Protein AF-0000000075593305 (afdb_homodimer)

Secondary structure (DSSP, 8-state):
----EEEEEEE--SHHHHHHHHHHHHHHHHHHHTTS-EEEEEEEE-S-HHHHHHHHHHHHHTTPPPPEEESSHHHHHHHT--SEEEE-S-GGGHHHHHHHHHHSSS--EEEEESSS-SSHHHHHHHHHHHHT-TTS-EEEE-GGGGSHHHHHHHHHHHTTTT-SEEEEEEEEE-PPPPP-GGGGGGSHHHH--HHHHTTHHHHHHHHHHHTS-EEEEEEEEE--SSSTT--BTTB-----SEEEEEEEETTS-EEEEEEETT--S-S-SEEEEEEESSEEEEEEETTTEEEEEEGGGTGGG-EEEE---TT-S--TTTTTHHHHHHHHHHHHHHTTTTT--SS-HHHHHHHHHHHHHHHHHHHHTS-EEHHHHH--/----EEEEEEE--SHHHHHHHHHHHHHHHHHHHTTS-EEEEEEEE-S-HHHHHHHHHHHHHTTPPPPEEESSHHHHHHHT--SEEEE-S-GGGHHHHHHHHHHSSS--EEEEESSS-SSHHHHHHHHHHHHT-TTS-EEEE-GGGGSHHHHHHHHHHHTTTT-SEEEEEEEEE-PPPPP-GGGGGGSHHHH--HHHHTTHHHHHHHHHHHTS-EEEEEEEEE--SSSTT--BTTB-----SEEEEEEEETTS-EEEEEEESS--S-S-SEEEEEEESSEEEEEEETTTEEEEEEGGGTGGG-EEEE---TT-S--TTTTTHHHHHHHHHHHHHHTTTTT--SS-HHHHHHHHHHHHHHHHHHHHTS-EEHHHHH--

Solvent-accessible surface area (backbone atoms only — not comparable to full-atom values): 37385 Å² total; per-residue (Å²): 124,82,56,66,64,49,26,29,24,35,29,19,34,46,74,60,24,43,50,50,51,54,39,48,52,54,48,24,59,53,34,46,71,66,72,58,40,38,53,42,61,38,33,38,12,29,75,50,62,67,32,46,51,52,39,52,50,48,35,53,75,70,69,43,73,83,49,46,77,32,64,30,60,67,57,45,63,71,66,67,58,44,45,29,35,36,39,39,52,63,38,59,50,33,50,64,53,50,50,52,50,69,68,38,90,61,75,46,28,34,44,31,38,61,38,56,27,51,43,56,68,50,29,50,52,49,48,59,57,47,68,76,37,82,85,40,53,60,28,41,47,61,36,65,60,51,20,34,15,47,32,51,45,51,51,44,50,74,69,44,70,20,43,62,51,44,40,35,40,37,35,39,29,30,59,60,86,74,92,47,84,87,49,45,77,37,32,34,88,34,29,37,24,44,46,17,45,62,37,21,52,55,46,39,50,40,32,63,68,56,69,45,53,73,46,35,21,36,31,48,60,44,69,81,74,65,60,70,87,44,73,55,96,89,37,60,51,67,37,50,41,34,33,42,37,40,36,36,29,75,80,70,24,38,34,35,40,42,40,30,31,55,28,27,12,30,85,45,36,35,41,37,39,39,32,14,71,45,5,25,40,31,25,33,34,77,78,22,30,29,36,38,14,34,36,93,50,22,44,83,45,44,44,78,44,80,38,74,57,88,82,51,86,50,46,82,98,52,64,17,6,62,37,50,46,49,52,53,49,50,49,27,59,73,52,69,45,75,76,48,58,98,34,37,59,66,56,31,37,53,12,34,39,51,16,49,29,30,52,50,4,40,77,68,64,35,62,27,48,39,51,74,66,72,49,129,126,81,57,67,64,48,25,28,24,36,30,20,33,46,74,60,23,42,51,50,52,53,37,48,52,55,48,23,58,53,34,46,70,65,71,59,41,39,52,45,61,38,32,40,14,29,75,50,63,67,32,46,51,52,40,52,51,49,36,51,75,71,68,43,72,82,46,47,78,29,64,30,59,66,57,47,62,71,65,67,58,43,45,29,36,36,39,39,52,64,37,59,50,32,48,63,53,50,51,53,49,69,68,36,92,61,74,46,28,34,42,30,38,61,38,56,27,51,43,56,68,51,30,52,52,49,48,59,56,47,68,76,36,82,83,40,51,58,28,41,48,61,35,64,60,50,20,36,17,47,31,51,45,51,49,45,51,74,71,45,70,20,47,62,54,43,40,33,38,36,35,40,29,29,61,58,86,76,92,47,82,89,48,46,78,38,33,35,88,34,30,37,24,43,47,16,46,62,37,20,51,54,47,39,49,40,32,62,68,57,68,46,52,71,44,34,22,36,29,47,61,44,68,81,74,65,61,71,86,43,73,57,96,91,38,60,50,70,39,49,40,35,34,43,38,40,35,35,29,73,80,70,24,36,33,36,39,42,41,31,31,56,28,28,13,30,84,45,36,36,38,39,40,39,31,13,72,44,5,25,39,32,23,33,33,78,77,23,29,28,37,37,13,35,35,93,50,22,44,84,44,45,44,81,42,80,40,76,56,87,83,52,87,50,44,79,95,51,66,15,5,63,38,50,45,49,52,52,49,52,50,29,61,72,53,70,45,75,78,49,55,97,35,34,59,66,55,31,38,52,13,34,40,52,14,50,28,30,54,50,4,40,78,67,64,34,61,26,48,40,52,77,66,72,50,127

Organism: Setaria italica (NCBI:txid4555)

pLDDT: mean 95.64, std 6.89, range [34.31, 98.94]

Sequence (752 aa):
MAAAAVRYGIVGVGMMGREHLHNLAHLAAEVEGEQSVKVRVTGLADPHQESLRLGLQLANELGLPAPQTFSGHRELLDSGFCDAIIVSSPNMTHYEILMDIISHREPHHILVEKPLCTTVQDCKKVIEAAKNRPDIIVQVGLEYRYMPPVAKLIDIVKSGTLGQVRMVAIREHRFPFLVKVNNWNRFNCNSGGTLVEKCCHFFDLMRLFAAANPVCVMASGAIDVNHKDEMYDGKVPDIIDNAYVIVEFDNGSRGMLDLCMFAEGSRNEQEISVVGDIGKGEAFVPESIVRFGKRTEGRDGVVTIMAEDERIKYQGLHHGSSYLEHLNFLSAIRAQGASGPSVNLSDGLLSVAIGVAGQLSIEQGRFVTMEEVLGSMAAAAVRYGIVGVGMMGREHLHNLAHLAAEVEGEQSVKVRVTGLADPHQESLRLGLQLANELGLPAPQTFSGHRELLDSGFCDAIIVSSPNMTHYEILMDIISHREPHHILVEKPLCTTVQDCKKVIEAAKNRPDIIVQVGLEYRYMPPVAKLIDIVKSGTLGQVRMVAIREHRFPFLVKVNNWNRFNCNSGGTLVEKCCHFFDLMRLFAAANPVCVMASGAIDVNHKDEMYDGKVPDIIDNAYVIVEFDNGSRGMLDLCMFAEGSRNEQEISVVGDIGKGEAFVPESIVRFGKRTEGRDGVVTIMAEDERIKYQGLHHGSSYLEHLNFLSAIRAQGASGPSVNLSDGLLSVAIGVAGQLSIEQGRFVTMEEVLGS

Radius of gyration: 29.81 Å; Cα contacts (8 Å, |Δi|>4): 1806; chains: 2; bounding box: 52×101×70 Å

Structure (mmCIF, N/CA/C/O backbone):
data_AF-0000000075593305-model_v1
#
loop_
_entity.id
_entity.type
_entity.pdbx_description
1 polymer 'Gfo/Idh/MocA-like oxidoreductase N-terminal domain-containing protein'
#
loop_
_atom_site.group_PDB
_atom_site.id
_atom_site.type_symbol
_atom_site.label_atom_id
_atom_site.label_alt_id
_atom_site.label_comp_id
_atom_site.label_asym_id
_atom_site.label_entity_id
_atom_site.label_seq_id
_atom_site.pdbx_PDB_ins_code
_atom_site.Cartn_x
_atom_site.Cartn_y
_atom_site.Cartn_z
_atom_site.occupancy
_atom_site.B_iso_or_equiv
_atom_site.auth_seq_id
_atom_site.auth_comp_id
_atom_site.auth_asym_id
_atom_site.auth_atom_id
_atom_site.pdbx_PDB_model_num
ATOM 1 N N . MET A 1 1 ? 23.922 -45.188 -21.344 1 35.03 1 MET A N 1
ATOM 2 C CA . MET A 1 1 ? 22.562 -45.531 -20.969 1 35.03 1 MET A CA 1
ATOM 3 C C . MET A 1 1 ? 21.562 -44.5 -21.484 1 35.03 1 MET A C 1
ATOM 5 O O . MET A 1 1 ? 21.859 -43.312 -21.547 1 35.03 1 MET A O 1
ATOM 9 N N . ALA A 1 2 ? 20.703 -44.875 -22.375 1 46.56 2 ALA A N 1
ATOM 10 C CA . ALA A 1 2 ? 19.781 -43.938 -23.047 1 46.56 2 ALA A CA 1
ATOM 11 C C . ALA A 1 2 ? 19.188 -42.938 -22.047 1 46.56 2 ALA A C 1
ATOM 13 O O . ALA A 1 2 ? 18.734 -43.344 -20.969 1 46.56 2 ALA A O 1
ATOM 14 N N . ALA A 1 3 ? 19.469 -41.688 -22.156 1 54.44 3 ALA A N 1
ATOM 15 C CA . ALA A 1 3 ? 19.016 -40.656 -21.203 1 54.44 3 ALA A CA 1
ATOM 16 C C . ALA A 1 3 ? 17.516 -40.812 -20.922 1 54.44 3 ALA A C 1
ATOM 18 O O . ALA A 1 3 ? 16.719 -41.062 -21.828 1 54.44 3 ALA A O 1
ATOM 19 N N . ALA A 1 4 ? 17.172 -41.219 -19.656 1 73.81 4 ALA A N 1
ATOM 20 C CA . ALA A 1 4 ? 15.781 -41.406 -19.25 1 73.81 4 ALA A CA 1
ATOM 21 C C . ALA A 1 4 ? 14.922 -40.188 -19.609 1 73.81 4 ALA A C 1
ATOM 23 O O . ALA A 1 4 ? 15.32 -39.062 -19.359 1 73.81 4 ALA A O 1
ATOM 24 N N . ALA A 1 5 ? 13.953 -40.344 -20.531 1 87.94 5 ALA A N 1
ATOM 25 C CA . ALA A 1 5 ? 13.055 -39.281 -21 1 87.94 5 ALA A CA 1
ATOM 26 C C . ALA A 1 5 ? 11.93 -39.062 -20 1 87.94 5 ALA A C 1
ATOM 28 O O . ALA A 1 5 ? 11.398 -40 -19.422 1 87.94 5 ALA A O 1
ATOM 29 N N . VAL A 1 6 ? 11.703 -37.844 -19.734 1 94.19 6 VAL A N 1
ATOM 30 C CA . VAL A 1 6 ? 10.5 -37.469 -19 1 94.19 6 VAL A CA 1
ATOM 31 C C . VAL A 1 6 ? 9.414 -37 -19.969 1 94.19 6 VAL A C 1
ATOM 33 O O . VAL A 1 6 ? 9.586 -36.031 -20.688 1 94.19 6 VAL A O 1
ATOM 36 N N . ARG A 1 7 ? 8.391 -37.781 -20.109 1 96.88 7 ARG A N 1
ATOM 37 C CA . ARG A 1 7 ? 7.281 -37.531 -21.016 1 96.88 7 ARG A CA 1
ATOM 38 C C . ARG A 1 7 ? 6.199 -36.719 -20.312 1 96.88 7 ARG A C 1
ATOM 40 O O . ARG A 1 7 ? 5.594 -37.156 -19.344 1 96.88 7 ARG A O 1
ATOM 47 N N . TYR A 1 8 ? 5.953 -35.531 -20.891 1 98.06 8 TYR A N 1
ATOM 48 C CA . TYR A 1 8 ? 4.984 -34.594 -20.281 1 98.06 8 TYR A CA 1
ATOM 49 C C . TYR A 1 8 ? 3.639 -34.719 -21 1 98.06 8 TYR A C 1
ATOM 51 O O . TYR A 1 8 ? 3.584 -34.781 -22.234 1 98.06 8 TYR A O 1
ATOM 59 N N . GLY A 1 9 ? 2.592 -34.75 -20.219 1 98.56 9 GLY A N 1
ATOM 60 C CA . GLY A 1 9 ? 1.247 -34.438 -20.688 1 98.56 9 GLY A CA 1
ATOM 61 C C . GLY A 1 9 ? 0.722 -33.125 -20.188 1 98.56 9 GLY A C 1
ATOM 62 O O . GLY A 1 9 ? 1.082 -32.656 -19.094 1 98.56 9 GLY A O 1
ATOM 63 N N . ILE A 1 10 ? -0.154 -32.438 -20.969 1 98.81 10 ILE A N 1
ATOM 64 C CA . ILE A 1 10 ? -0.765 -31.188 -20.562 1 98.81 10 ILE A CA 1
ATOM 65 C C . ILE A 1 10 ? -2.285 -31.328 -20.562 1 98.81 10 ILE A C 1
ATOM 67 O O . ILE A 1 10 ? -2.883 -31.672 -21.594 1 98.81 10 ILE A O 1
ATOM 71 N N . VAL A 1 11 ? -2.836 -31.141 -19.391 1 98.81 11 VAL A N 1
ATOM 72 C CA . VAL A 1 11 ? -4.285 -31.109 -19.25 1 98.81 11 VAL A CA 1
ATOM 73 C C . VAL A 1 11 ? -4.766 -29.656 -19.203 1 98.81 11 VAL A C 1
ATOM 75 O O . VAL A 1 11 ? -4.52 -28.938 -18.234 1 98.81 11 VAL A O 1
ATOM 78 N N . GLY A 1 12 ? -5.57 -29.219 -20.141 1 98.56 12 GLY A N 1
ATOM 79 C CA . GLY A 1 12 ? -5.887 -27.828 -20.359 1 98.56 12 GLY A CA 1
ATOM 80 C C . GLY A 1 12 ? -4.906 -27.125 -21.281 1 98.56 12 GLY A C 1
ATOM 81 O O . GLY A 1 12 ? -3.82 -26.734 -20.859 1 98.56 12 GLY A O 1
ATOM 82 N N . VAL A 1 13 ? -5.367 -26.922 -22.562 1 97.81 13 VAL A N 1
ATOM 83 C CA . VAL A 1 13 ? -4.445 -26.406 -23.578 1 97.81 13 VAL A CA 1
ATOM 84 C C . VAL A 1 13 ? -4.918 -25.047 -24.062 1 97.81 13 VAL A C 1
ATOM 86 O O . VAL A 1 13 ? -4.887 -24.75 -25.266 1 97.81 13 VAL A O 1
ATOM 89 N N . GLY A 1 14 ? -5.527 -24.328 -23.094 1 95.25 14 GLY A N 1
ATOM 90 C CA . GLY A 1 14 ? -5.797 -22.922 -23.359 1 95.25 14 GLY A CA 1
ATOM 91 C C . GLY A 1 14 ? -4.547 -22.062 -23.328 1 95.25 14 GLY A C 1
ATOM 92 O O . GLY A 1 14 ? -3.475 -22.5 -23.75 1 95.25 14 GLY A O 1
ATOM 93 N N . MET A 1 15 ? -4.684 -20.859 -22.906 1 92.62 15 MET A N 1
ATOM 94 C CA . MET A 1 15 ? -3.582 -19.906 -22.906 1 92.62 15 MET A CA 1
ATOM 95 C C . MET A 1 15 ? -2.404 -20.422 -22.094 1 92.62 15 MET A C 1
ATOM 97 O O . MET A 1 15 ? -1.273 -20.453 -22.594 1 92.62 15 MET A O 1
ATOM 101 N N . MET A 1 16 ? -2.699 -20.844 -20.875 1 94.75 16 MET A N 1
ATOM 102 C CA . MET A 1 16 ? -1.606 -21.281 -20.016 1 94.75 16 MET A CA 1
ATOM 103 C C . MET A 1 16 ? -1.048 -22.625 -20.5 1 94.75 16 MET A C 1
ATOM 105 O O . MET A 1 16 ? 0.152 -22.875 -20.375 1 94.75 16 MET A O 1
ATOM 109 N N . GLY A 1 17 ? -1.902 -23.5 -20.953 1 97.31 17 GLY A N 1
ATOM 110 C CA . GLY A 1 17 ? -1.402 -24.734 -21.516 1 97.31 17 GLY A CA 1
ATOM 111 C C . GLY A 1 17 ? -0.412 -24.516 -22.641 1 97.31 17 GLY A C 1
ATOM 112 O O . GLY A 1 17 ? 0.62 -25.188 -22.719 1 97.31 17 GLY A O 1
ATOM 113 N N . ARG A 1 18 ? -0.689 -23.609 -23.469 1 96.44 18 ARG A N 1
ATOM 114 C CA . ARG A 1 18 ? 0.2 -23.281 -24.594 1 96.44 18 ARG A CA 1
ATOM 115 C C . ARG A 1 18 ? 1.469 -22.594 -24.094 1 96.44 18 ARG A C 1
ATOM 117 O O . ARG A 1 18 ? 2.545 -22.781 -24.672 1 96.44 18 ARG A O 1
ATOM 124 N N . GLU A 1 19 ? 1.309 -21.812 -23.016 1 96.19 19 GLU A N 1
ATOM 125 C CA . GLU A 1 19 ? 2.492 -21.25 -22.375 1 96.19 19 GLU A CA 1
ATOM 126 C C . GLU A 1 19 ? 3.426 -22.344 -21.875 1 96.19 19 GLU A C 1
ATOM 128 O O . GLU A 1 19 ? 4.641 -22.266 -22.062 1 96.19 19 GLU A O 1
ATOM 133 N N . HIS A 1 20 ? 2.859 -23.328 -21.266 1 97.81 20 HIS A N 1
ATOM 134 C CA . HIS A 1 20 ? 3.658 -24.453 -20.781 1 97.81 20 HIS A CA 1
ATOM 135 C C . HIS A 1 20 ? 4.289 -25.219 -21.938 1 97.81 20 HIS A C 1
ATOM 137 O O . HIS A 1 20 ? 5.441 -25.656 -21.844 1 97.81 20 HIS A O 1
ATOM 143 N N . LEU A 1 21 ? 3.514 -25.359 -23 1 97.5 21 LEU A N 1
ATOM 144 C CA . LEU A 1 21 ? 4.035 -26.016 -24.188 1 97.5 21 LEU A CA 1
ATOM 145 C C . LEU A 1 21 ? 5.266 -25.297 -24.734 1 97.5 21 LEU A C 1
ATOM 147 O O . LEU A 1 21 ? 6.273 -25.938 -25.047 1 97.5 21 LEU A O 1
ATOM 151 N N . HIS A 1 22 ? 5.234 -23.969 -24.766 1 96.88 22 HIS A N 1
ATOM 152 C CA . HIS A 1 22 ? 6.359 -23.141 -25.188 1 96.88 22 HIS A CA 1
ATOM 153 C C . HIS A 1 22 ? 7.57 -23.359 -24.297 1 96.88 22 HIS A C 1
ATOM 155 O O . HIS A 1 22 ? 8.688 -23.562 -24.781 1 96.88 22 HIS A O 1
ATOM 161 N N . ASN A 1 23 ? 7.32 -23.297 -23.062 1 96.81 23 ASN A N 1
ATOM 162 C CA . ASN A 1 23 ? 8.406 -23.406 -22.094 1 96.81 23 ASN A CA 1
ATOM 163 C C . ASN A 1 23 ? 9.055 -24.797 -22.141 1 96.81 23 ASN A C 1
ATOM 165 O O . ASN A 1 23 ? 10.281 -24.906 -22.078 1 96.81 23 ASN A O 1
ATOM 169 N N . LEU A 1 24 ? 8.281 -25.844 -22.281 1 96.5 24 LEU A N 1
ATOM 170 C CA . LEU A 1 24 ? 8.797 -27.203 -22.328 1 96.5 24 LEU A CA 1
ATOM 171 C C . LEU A 1 24 ? 9.617 -27.422 -23.594 1 96.5 24 LEU A C 1
ATOM 173 O O . LEU A 1 24 ? 10.594 -28.172 -23.594 1 96.5 24 LEU A O 1
ATOM 177 N N . ALA A 1 25 ? 9.188 -26.781 -24.703 1 96.19 25 ALA A N 1
ATOM 178 C CA . ALA A 1 25 ? 9.953 -26.875 -25.938 1 96.19 25 ALA A CA 1
ATOM 179 C C . ALA A 1 25 ? 11.359 -26.297 -25.766 1 96.19 25 ALA A C 1
ATOM 181 O O . ALA A 1 25 ? 12.344 -26.891 -26.188 1 96.19 25 ALA A O 1
ATOM 182 N N . HIS A 1 26 ? 11.398 -25.156 -25.156 1 95 26 HIS A N 1
ATOM 183 C CA . HIS A 1 26 ? 12.688 -24.516 -24.906 1 95 26 HIS A CA 1
ATOM 184 C C . HIS A 1 26 ? 13.523 -25.312 -23.922 1 95 26 HIS A C 1
ATOM 186 O O . HIS A 1 26 ? 14.742 -25.422 -24.062 1 95 26 HIS A O 1
ATOM 192 N N . LEU A 1 27 ? 12.844 -25.828 -22.906 1 94.25 27 LEU A N 1
ATOM 193 C CA . LEU A 1 27 ? 13.531 -26.656 -21.922 1 94.25 27 LEU A CA 1
ATOM 194 C C . LEU A 1 27 ? 14.125 -27.891 -22.578 1 94.25 27 LEU A C 1
ATOM 196 O O . LEU A 1 27 ? 15.258 -28.281 -22.297 1 94.25 27 LEU A O 1
ATOM 200 N N . ALA A 1 28 ? 13.352 -28.516 -23.438 1 93.69 28 ALA A N 1
ATOM 201 C CA . ALA A 1 28 ? 13.789 -29.703 -24.156 1 93.69 28 ALA A CA 1
ATOM 202 C C . ALA A 1 28 ? 15.047 -29.422 -24.984 1 93.69 28 ALA A C 1
ATOM 204 O O . ALA A 1 28 ? 15.992 -30.203 -24.969 1 93.69 28 ALA A O 1
ATOM 205 N N . ALA A 1 29 ? 15.047 -28.328 -25.641 1 91 29 ALA A N 1
ATOM 206 C CA . ALA A 1 29 ? 16.188 -27.938 -26.469 1 91 29 ALA A CA 1
ATOM 207 C C . ALA A 1 29 ? 17.438 -27.734 -25.625 1 91 29 ALA A C 1
ATOM 209 O O . ALA A 1 29 ? 18.531 -28.094 -26.031 1 91 29 ALA A O 1
ATOM 210 N N . GLU A 1 30 ? 17.266 -27.203 -24.5 1 89.38 30 GLU A N 1
ATOM 211 C CA . GLU A 1 30 ? 18.391 -26.875 -23.625 1 89.38 30 GLU A CA 1
ATOM 212 C C . GLU A 1 30 ? 18.984 -28.125 -22.984 1 89.38 30 GLU A C 1
ATOM 214 O O . GLU A 1 30 ? 20.203 -28.312 -22.969 1 89.38 30 GLU A O 1
ATOM 219 N N . VAL A 1 31 ? 18.172 -29 -22.453 1 86.06 31 VAL A N 1
ATOM 220 C CA . VAL A 1 31 ? 18.656 -30.141 -21.688 1 86.06 31 VAL A CA 1
ATOM 221 C C . VAL A 1 31 ? 19.156 -31.219 -22.641 1 86.06 31 VAL A C 1
ATOM 223 O O . VAL A 1 31 ? 20.016 -32.031 -22.266 1 86.06 31 VAL A O 1
ATOM 226 N N . GLU A 1 32 ? 18.578 -31.344 -23.734 1 79.81 32 GLU A N 1
ATOM 227 C CA . GLU A 1 32 ? 19.094 -32.281 -24.719 1 79.81 32 GLU A CA 1
ATOM 228 C C . GLU A 1 32 ? 20.5 -31.906 -25.172 1 79.81 32 GLU A C 1
ATOM 230 O O . GLU A 1 32 ? 21.328 -32.781 -25.406 1 79.81 32 GLU A O 1
ATOM 235 N N . GLY A 1 33 ? 20.719 -30.688 -25.234 1 74.69 33 GLY A N 1
ATOM 236 C CA . GLY A 1 33 ? 22.047 -30.219 -25.578 1 74.69 33 GLY A CA 1
ATOM 237 C C . GLY A 1 33 ? 23.094 -30.578 -24.547 1 74.69 33 GLY A C 1
ATOM 238 O O . GLY A 1 33 ? 24.266 -30.797 -24.891 1 74.69 33 GLY A O 1
ATOM 239 N N . GLU A 1 34 ? 22.641 -30.656 -23.391 1 72.69 34 GLU A N 1
ATOM 240 C CA . GLU A 1 34 ? 23.578 -30.953 -22.312 1 72.69 34 GLU A CA 1
ATOM 241 C C . GLU A 1 34 ? 23.672 -32.469 -22.062 1 72.69 34 GLU A C 1
ATOM 243 O O . GLU A 1 34 ? 24.391 -32.906 -21.172 1 72.69 34 GLU A O 1
ATOM 248 N N . GLN A 1 35 ? 23.125 -33.281 -22.984 1 64.19 35 GLN A N 1
ATOM 249 C CA . GLN A 1 35 ? 23.109 -34.719 -22.953 1 64.19 35 GLN A CA 1
ATOM 250 C C . GLN A 1 35 ? 22.688 -35.25 -21.578 1 64.19 35 GLN A C 1
ATOM 252 O O . GLN A 1 35 ? 23.188 -36.281 -21.125 1 64.19 35 GLN A O 1
ATOM 257 N N . SER A 1 36 ? 21.859 -34.562 -20.922 1 71.5 36 SER A N 1
ATOM 258 C CA . SER A 1 36 ? 21.531 -34.969 -19.547 1 71.5 36 SER A CA 1
ATOM 259 C C . SER A 1 36 ? 20.219 -35.719 -19.469 1 71.5 36 SER A C 1
ATOM 261 O O . SER A 1 36 ? 20.188 -36.906 -19.125 1 71.5 36 SER A O 1
ATOM 263 N N . VAL A 1 37 ? 19.062 -35.094 -19.797 1 80.94 37 VAL A N 1
ATOM 264 C CA . VAL A 1 37 ? 17.734 -35.688 -19.734 1 80.94 37 VAL A CA 1
ATOM 265 C C . VAL A 1 37 ? 16.922 -35.25 -20.953 1 80.94 37 VAL A C 1
ATOM 267 O O . VAL A 1 37 ? 17.125 -34.156 -21.484 1 80.94 37 VAL A O 1
ATOM 270 N N . LYS A 1 38 ? 16.141 -36.156 -21.453 1 89.81 38 LYS A N 1
ATOM 271 C CA . LYS A 1 38 ? 15.234 -35.812 -22.547 1 89.81 38 LYS A CA 1
ATOM 272 C C . LYS A 1 38 ? 13.859 -35.406 -22.031 1 89.81 38 LYS A C 1
ATOM 274 O O . LYS A 1 38 ? 13.352 -36.031 -21.094 1 89.81 38 LYS A O 1
ATOM 279 N N . VAL A 1 39 ? 13.375 -34.312 -22.578 1 93.75 39 VAL A N 1
ATOM 280 C CA . VAL A 1 39 ? 12.047 -33.844 -22.234 1 93.75 39 VAL A CA 1
ATOM 281 C C . VAL A 1 39 ? 11.156 -33.844 -23.484 1 93.75 39 VAL A C 1
ATOM 283 O O . VAL A 1 39 ? 11.562 -33.344 -24.547 1 93.75 39 VAL A O 1
ATOM 286 N N . ARG A 1 40 ? 10 -34.469 -23.391 1 94.81 40 ARG A N 1
ATOM 287 C CA . ARG A 1 40 ? 9.07 -34.531 -24.516 1 94.81 40 ARG A CA 1
ATOM 288 C C . ARG A 1 40 ? 7.641 -34.25 -24.062 1 94.81 40 ARG A C 1
ATOM 290 O O . ARG A 1 40 ? 7.227 -34.688 -23 1 94.81 40 ARG A O 1
ATOM 297 N N . VAL A 1 41 ? 6.949 -33.5 -24.891 1 97.56 41 VAL A N 1
ATOM 298 C CA . VAL A 1 41 ? 5.508 -33.406 -24.719 1 97.56 41 VAL A CA 1
ATOM 299 C C . VAL A 1 41 ? 4.805 -34.469 -25.562 1 97.56 41 VAL A C 1
ATOM 301 O O . VAL A 1 41 ? 4.828 -34.406 -26.797 1 97.56 41 VAL A O 1
ATOM 304 N N . THR A 1 42 ? 4.133 -35.406 -24.875 1 97.69 42 THR A N 1
ATOM 305 C CA . THR A 1 42 ? 3.65 -36.594 -25.594 1 97.69 42 THR A CA 1
ATOM 306 C C . THR A 1 42 ? 2.127 -36.594 -25.688 1 97.69 42 THR A C 1
ATOM 308 O O . THR A 1 42 ? 1.543 -37.312 -26.5 1 97.69 42 THR A O 1
ATOM 311 N N . GLY A 1 43 ? 1.499 -35.75 -24.844 1 98.31 43 GLY A N 1
ATOM 312 C CA . GLY A 1 43 ? 0.045 -35.781 -24.844 1 98.31 43 GLY A CA 1
ATOM 313 C C . GLY A 1 43 ? -0.565 -34.438 -24.5 1 98.31 43 GLY A C 1
ATOM 314 O O . GLY A 1 43 ? -0.051 -33.719 -23.641 1 98.31 43 GLY A O 1
ATOM 315 N N . LEU A 1 44 ? -1.677 -34.125 -25.203 1 98.69 44 LEU A N 1
ATOM 316 C CA . LEU A 1 44 ? -2.525 -32.969 -24.906 1 98.69 44 LEU A CA 1
ATOM 317 C C . LEU A 1 44 ? -3.963 -33.406 -24.641 1 98.69 44 LEU A C 1
ATOM 319 O O . LEU A 1 44 ? -4.539 -34.156 -25.438 1 98.69 44 LEU A O 1
ATOM 323 N N . ALA A 1 45 ? -4.488 -32.969 -23.547 1 98.75 45 ALA A N 1
ATOM 324 C CA . ALA A 1 45 ? -5.879 -33.281 -23.219 1 98.75 45 ALA A CA 1
ATOM 325 C C . ALA A 1 45 ? -6.695 -32 -23 1 98.75 45 ALA A C 1
ATOM 327 O O . ALA A 1 45 ? -6.316 -31.156 -22.203 1 98.75 45 ALA A O 1
ATOM 328 N N . ASP A 1 46 ? -7.789 -31.875 -23.656 1 98.44 46 ASP A N 1
ATOM 329 C CA . ASP A 1 46 ? -8.703 -30.734 -23.547 1 98.44 46 ASP A CA 1
ATOM 330 C C . ASP A 1 46 ? -10.062 -31.078 -24.156 1 98.44 46 ASP A C 1
ATOM 332 O O . ASP A 1 46 ? -10.148 -31.562 -25.281 1 98.44 46 ASP A O 1
ATOM 336 N N . PRO A 1 47 ? -11.164 -30.766 -23.391 1 97.56 47 PRO A N 1
ATOM 337 C CA . PRO A 1 47 ? -12.469 -31.016 -24 1 97.56 47 PRO A CA 1
ATOM 338 C C . PRO A 1 47 ? -12.82 -30.016 -25.078 1 97.56 47 PRO A C 1
ATOM 340 O O . PRO A 1 47 ? -13.742 -30.234 -25.875 1 97.56 47 PRO A O 1
ATOM 343 N N . HIS A 1 48 ? -12.203 -28.859 -25.094 1 97.19 48 HIS A N 1
ATOM 344 C CA . HIS A 1 48 ? -12.422 -27.828 -26.094 1 97.19 48 HIS A CA 1
ATOM 345 C C . HIS A 1 48 ? -11.578 -28.078 -27.344 1 97.19 48 HIS A C 1
ATOM 347 O O . HIS A 1 48 ? -10.367 -27.844 -27.344 1 97.19 48 HIS A O 1
ATOM 353 N N . GLN A 1 49 ? -12.18 -28.375 -28.453 1 96.81 49 GLN A N 1
ATOM 354 C CA . GLN A 1 49 ? -11.5 -28.828 -29.656 1 96.81 49 GLN A CA 1
ATOM 355 C C . GLN A 1 49 ? -10.57 -27.734 -30.203 1 96.81 49 GLN A C 1
ATOM 357 O O . GLN A 1 49 ? -9.484 -28.031 -30.688 1 96.81 49 GLN A O 1
ATOM 362 N N . GLU A 1 50 ? -11.047 -26.562 -30.109 1 97 50 GLU A N 1
ATOM 363 C CA . GLU A 1 50 ? -10.234 -25.469 -30.625 1 97 50 GLU A CA 1
ATOM 364 C C . GLU A 1 50 ? -8.938 -25.328 -29.828 1 97 50 GLU A C 1
ATOM 366 O O . GLU A 1 50 ? -7.887 -25.016 -30.406 1 97 50 GLU A O 1
ATOM 371 N N . SER A 1 51 ? -8.953 -25.547 -28.562 1 97.19 51 SER A N 1
ATOM 372 C CA . SER A 1 51 ? -7.742 -25.516 -27.734 1 97.19 51 SER A CA 1
ATOM 373 C C . SER A 1 51 ? -6.75 -26.594 -28.172 1 97.19 51 SER A C 1
ATOM 375 O O . SER A 1 51 ? -5.547 -26.344 -28.234 1 97.19 51 SER A O 1
ATOM 377 N N . LEU A 1 52 ? -7.258 -27.75 -28.484 1 97.88 52 LEU A N 1
ATOM 378 C CA . LEU A 1 52 ? -6.398 -28.844 -28.953 1 97.88 52 LEU A CA 1
ATOM 379 C C . LEU A 1 52 ? -5.762 -28.484 -30.297 1 97.88 52 LEU A C 1
ATOM 381 O O . LEU A 1 52 ? -4.566 -28.719 -30.5 1 97.88 52 LEU A O 1
ATOM 385 N N . ARG A 1 53 ? -6.594 -27.953 -31.156 1 97.81 53 ARG A N 1
ATOM 386 C CA . ARG A 1 53 ? -6.098 -27.562 -32.469 1 97.81 53 ARG A CA 1
ATOM 387 C C . ARG A 1 53 ? -4.961 -26.547 -32.344 1 97.81 53 ARG A C 1
ATOM 389 O O . ARG A 1 53 ? -3.916 -26.703 -33 1 97.81 53 ARG A O 1
ATOM 396 N N . LEU A 1 54 ? -5.145 -25.562 -31.531 1 97.62 54 LEU A N 1
ATOM 397 C CA . LEU A 1 54 ? -4.141 -24.531 -31.344 1 97.62 54 LEU A CA 1
ATOM 398 C C . LEU A 1 54 ? -2.885 -25.094 -30.688 1 97.62 54 LEU A C 1
ATOM 400 O O . LEU A 1 54 ? -1.77 -24.672 -31.016 1 97.62 54 LEU A O 1
ATOM 404 N N . GLY A 1 55 ? -3.088 -26.016 -29.75 1 97.88 55 GLY A N 1
ATOM 405 C CA . GLY A 1 55 ? -1.95 -26.672 -29.141 1 97.88 55 GLY A CA 1
ATOM 406 C C . GLY A 1 55 ? -1.118 -27.469 -30.141 1 97.88 55 GLY A C 1
ATOM 407 O O . GLY A 1 55 ? 0.112 -27.391 -30.125 1 97.88 55 GLY A O 1
ATOM 408 N N . LEU A 1 56 ? -1.78 -28.188 -31 1 98.06 56 LEU A N 1
ATOM 409 C CA . LEU A 1 56 ? -1.094 -28.969 -32.031 1 98.06 56 LEU A CA 1
ATOM 410 C C . LEU A 1 56 ? -0.359 -28.062 -33 1 98.06 56 LEU A C 1
ATOM 412 O O . LEU A 1 56 ? 0.771 -28.359 -33.406 1 98.06 56 LEU A O 1
ATOM 416 N N . GLN A 1 57 ? -1.021 -27.016 -33.375 1 98.31 57 GLN A N 1
ATOM 417 C CA . GLN A 1 57 ? -0.4 -26.047 -34.25 1 98.31 57 GLN A CA 1
ATOM 418 C C . GLN A 1 57 ? 0.869 -25.469 -33.625 1 98.31 57 GLN A C 1
ATOM 420 O O . GLN A 1 57 ? 1.896 -25.359 -34.312 1 98.31 57 GLN A O 1
ATOM 425 N N . LEU A 1 58 ? 0.762 -25.141 -32.406 1 97.94 58 LEU A N 1
ATOM 426 C CA . LEU A 1 58 ? 1.917 -24.594 -31.703 1 97.94 58 LEU A CA 1
ATOM 427 C C . LEU A 1 58 ? 3.049 -25.609 -31.625 1 97.94 58 LEU A C 1
ATOM 429 O O . LEU A 1 58 ? 4.215 -25.266 -31.844 1 97.94 58 LEU A O 1
ATOM 433 N N . ALA A 1 59 ? 2.729 -26.812 -31.281 1 97.38 59 ALA A N 1
ATOM 434 C CA . ALA A 1 59 ? 3.742 -27.875 -31.234 1 97.38 59 ALA A CA 1
ATOM 435 C C . ALA A 1 59 ? 4.477 -27.984 -32.562 1 97.38 59 ALA A C 1
ATOM 437 O O . ALA A 1 59 ? 5.703 -28.109 -32.594 1 97.38 59 ALA A O 1
ATOM 438 N N . ASN A 1 60 ? 3.727 -27.938 -33.594 1 97.44 60 ASN A N 1
ATOM 439 C CA . ASN A 1 60 ? 4.297 -28 -34.938 1 97.44 60 ASN A CA 1
ATOM 440 C C . ASN A 1 60 ? 5.211 -26.812 -35.219 1 97.44 60 ASN A C 1
ATOM 442 O O . ASN A 1 60 ? 6.312 -26.984 -35.75 1 97.44 60 ASN A O 1
ATOM 446 N N . GLU A 1 61 ? 4.746 -25.703 -34.875 1 97.56 61 GLU A N 1
ATOM 447 C CA . GLU A 1 61 ? 5.508 -24.484 -35.094 1 97.56 61 GLU A CA 1
ATOM 448 C C . GLU A 1 61 ? 6.824 -24.5 -34.344 1 97.56 61 GLU A C 1
ATOM 450 O O . GLU A 1 61 ? 7.824 -23.938 -34.781 1 97.56 61 GLU A O 1
ATOM 455 N N . LEU A 1 62 ? 6.789 -25.172 -33.219 1 96.12 62 LEU A N 1
ATOM 456 C CA . LEU A 1 62 ? 7.961 -25.219 -32.344 1 96.12 62 LEU A CA 1
ATOM 457 C C . LEU A 1 62 ? 8.875 -26.375 -32.719 1 96.12 62 LEU A C 1
ATOM 459 O O . LEU A 1 62 ? 9.914 -26.594 -32.094 1 96.12 62 LEU A O 1
ATOM 463 N N . GLY A 1 63 ? 8.523 -27.172 -33.656 1 93.94 63 GLY A N 1
ATOM 464 C CA . GLY A 1 63 ? 9.328 -28.281 -34.125 1 93.94 63 GLY A CA 1
ATOM 465 C C . GLY A 1 63 ? 9.297 -29.484 -33.219 1 93.94 63 GLY A C 1
ATOM 466 O O . GLY A 1 63 ? 10.227 -30.297 -33.219 1 93.94 63 GLY A O 1
ATOM 467 N N . LEU A 1 64 ? 8.234 -29.578 -32.469 1 94.12 64 LEU A N 1
ATOM 468 C CA . LEU A 1 64 ? 8.109 -30.719 -31.562 1 94.12 64 LEU A CA 1
ATOM 469 C C . LEU A 1 64 ? 7.449 -31.906 -32.281 1 94.12 64 LEU A C 1
ATOM 471 O O . LEU A 1 64 ? 6.648 -31.719 -33.188 1 94.12 64 LEU A O 1
ATOM 475 N N . PRO A 1 65 ? 7.922 -33.125 -31.766 1 93.31 65 PRO A N 1
ATOM 476 C CA . PRO A 1 65 ? 7.098 -34.25 -32.219 1 93.31 65 PRO A CA 1
ATOM 477 C C . PRO A 1 65 ? 5.617 -34.094 -31.875 1 93.31 65 PRO A C 1
ATOM 479 O O . PRO A 1 65 ? 5.281 -33.562 -30.812 1 93.31 65 PRO A O 1
ATOM 482 N N . ALA A 1 66 ? 4.773 -34.469 -32.719 1 94.81 66 ALA A N 1
ATOM 483 C CA . ALA A 1 66 ? 3.336 -34.281 -32.531 1 94.81 66 ALA A CA 1
ATOM 484 C C . ALA A 1 66 ? 2.832 -35.031 -31.297 1 94.81 66 ALA A C 1
ATOM 486 O O . ALA A 1 66 ? 2.887 -36.281 -31.25 1 94.81 66 ALA A O 1
ATOM 487 N N . PRO A 1 67 ? 2.271 -34.344 -30.422 1 97.44 67 PRO A N 1
ATOM 488 C CA . PRO A 1 67 ? 1.678 -35.031 -29.266 1 97.44 67 PRO A CA 1
ATOM 489 C C . PRO A 1 67 ? 0.346 -35.688 -29.609 1 97.44 67 PRO A C 1
ATOM 491 O O . PRO A 1 67 ? -0.364 -35.25 -30.5 1 97.44 67 PRO A O 1
ATOM 494 N N . GLN A 1 68 ? 0.093 -36.781 -28.938 1 98.06 68 GLN A N 1
ATOM 495 C CA . GLN A 1 68 ? -1.238 -37.344 -29.047 1 98.06 68 GLN A CA 1
ATOM 496 C C . GLN A 1 68 ? -2.281 -36.5 -28.344 1 98.06 68 GLN A C 1
ATOM 498 O O . GLN A 1 68 ? -2.006 -35.906 -27.297 1 98.06 68 GLN A O 1
ATOM 503 N N . THR A 1 69 ? -3.5 -36.438 -28.938 1 98.25 69 THR A N 1
ATOM 504 C CA . THR A 1 69 ? -4.551 -35.594 -28.344 1 98.25 69 THR A CA 1
ATOM 505 C C . THR A 1 69 ? -5.609 -36.469 -27.672 1 98.25 69 THR A C 1
ATOM 507 O O . THR A 1 69 ? -5.879 -37.594 -28.141 1 98.25 69 THR A O 1
ATOM 510 N N . PHE A 1 70 ? -6.152 -36 -26.594 1 98.44 70 PHE A N 1
ATOM 511 C CA . PHE A 1 70 ? -7.195 -36.688 -25.844 1 98.44 70 PHE A CA 1
ATOM 512 C C . PHE A 1 70 ? -8.336 -35.719 -25.516 1 98.44 70 PHE A C 1
ATOM 514 O O . PHE A 1 70 ? -8.117 -34.531 -25.312 1 98.44 70 PHE A O 1
ATOM 521 N N . SER A 1 71 ? -9.547 -36.219 -25.344 1 97.12 71 SER A N 1
ATOM 522 C CA . SER A 1 71 ? -10.719 -35.375 -25.078 1 97.12 71 SER A CA 1
ATOM 523 C C . SER A 1 71 ? -10.773 -34.969 -23.609 1 97.12 71 SER A C 1
ATOM 525 O O . SER A 1 71 ? -11.492 -34.031 -23.25 1 97.12 71 SER A O 1
ATOM 527 N N . GLY A 1 72 ? -10.008 -35.688 -22.828 1 97.44 72 GLY A N 1
ATOM 528 C CA . GLY A 1 72 ? -9.969 -35.375 -21.406 1 97.44 72 GLY A CA 1
ATOM 529 C C . GLY A 1 72 ? -8.789 -36.031 -20.688 1 97.44 72 GLY A C 1
ATOM 530 O O . GLY A 1 72 ? -8.055 -36.812 -21.281 1 97.44 72 GLY A O 1
ATOM 531 N N . HIS A 1 73 ? -8.695 -35.625 -19.391 1 98.25 73 HIS A N 1
ATOM 532 C CA . HIS A 1 73 ? -7.52 -36.031 -18.625 1 98.25 73 HIS A CA 1
ATOM 533 C C . HIS A 1 73 ? -7.543 -37.531 -18.359 1 98.25 73 HIS A C 1
ATOM 535 O O . HIS A 1 73 ? -6.488 -38.188 -18.281 1 98.25 73 HIS A O 1
ATOM 541 N N . ARG A 1 74 ? -8.703 -38.156 -18.219 1 98.12 74 ARG A N 1
ATOM 542 C CA . ARG A 1 74 ? -8.781 -39.594 -17.891 1 98.12 74 ARG A CA 1
ATOM 543 C C . ARG A 1 74 ? -8.227 -40.438 -19.031 1 98.12 74 ARG A C 1
ATOM 545 O O . ARG A 1 74 ? -7.512 -41.406 -18.812 1 98.12 74 ARG A O 1
ATOM 552 N N . GLU A 1 75 ? -8.586 -40.031 -20.266 1 98.19 75 GLU A N 1
ATOM 553 C CA . GLU A 1 75 ? -8.047 -40.719 -21.422 1 98.19 75 GLU A CA 1
ATOM 554 C C . GLU A 1 75 ? -6.527 -40.594 -21.484 1 98.19 75 GLU A C 1
ATOM 556 O O . GLU A 1 75 ? -5.828 -41.562 -21.797 1 98.19 75 GLU A O 1
ATOM 561 N N . LEU A 1 76 ? -6.066 -39.438 -21.25 1 98.19 76 LEU A N 1
ATOM 562 C CA . LEU A 1 76 ? -4.625 -39.188 -21.219 1 98.19 76 LEU A CA 1
ATOM 563 C C . LEU A 1 76 ? -3.951 -40.094 -20.172 1 98.19 76 LEU A C 1
ATOM 565 O O . LEU A 1 76 ? -2.922 -40.688 -20.453 1 98.19 76 LEU A O 1
ATOM 569 N N . LEU A 1 77 ? -4.516 -40.219 -18.969 1 97.56 77 LEU A N 1
ATOM 570 C CA . LEU A 1 77 ? -3.965 -41.031 -17.875 1 97.56 77 LEU A CA 1
ATOM 571 C C . LEU A 1 77 ? -3.9 -42.5 -18.281 1 97.56 77 LEU A C 1
ATOM 573 O O . LEU A 1 77 ? -2.881 -43.156 -18.062 1 97.56 77 LEU A O 1
ATOM 577 N N . ASP A 1 78 ? -4.938 -42.938 -18.938 1 96.94 78 ASP A N 1
ATOM 578 C CA . ASP A 1 78 ? -5.074 -44.344 -19.266 1 96.94 78 ASP A CA 1
ATOM 579 C C . ASP A 1 78 ? -4.172 -44.719 -20.438 1 96.94 78 ASP A C 1
ATOM 581 O O . ASP A 1 78 ? -3.91 -45.906 -20.672 1 96.94 78 ASP A O 1
ATOM 585 N N . SER A 1 79 ? -3.746 -43.781 -21.188 1 96.5 79 SER A N 1
ATOM 586 C CA . SER A 1 79 ? -2.957 -44.031 -22.391 1 96.5 79 SER A CA 1
ATOM 587 C C . SER A 1 79 ? -1.564 -44.562 -22.031 1 96.5 79 SER A C 1
ATOM 589 O O . SER A 1 79 ? -0.922 -45.219 -22.828 1 96.5 79 SER A O 1
ATOM 591 N N . GLY A 1 80 ? -1.021 -44.125 -20.859 1 94.56 80 GLY A N 1
ATOM 592 C CA . GLY A 1 80 ? 0.331 -44.469 -20.453 1 94.56 80 GLY A CA 1
ATOM 593 C C . GLY A 1 80 ? 1.397 -43.688 -21.172 1 94.56 80 GLY A C 1
ATOM 594 O O . GLY A 1 80 ? 2.582 -44 -21.109 1 94.56 80 GLY A O 1
ATOM 595 N N . PHE A 1 81 ? 1.038 -42.5 -21.734 1 92.81 81 PHE A N 1
ATOM 596 C CA . PHE A 1 81 ? 1.919 -41.75 -22.609 1 92.81 81 PHE A CA 1
ATOM 597 C C . PHE A 1 81 ? 2.729 -40.719 -21.828 1 92.81 81 PHE A C 1
ATOM 599 O O . PHE A 1 81 ? 3.621 -40.094 -22.375 1 92.81 81 PHE A O 1
ATOM 606 N N . CYS A 1 82 ? 2.461 -40.625 -20.531 1 95.88 82 CYS A N 1
ATOM 607 C CA . CYS A 1 82 ? 3.111 -39.5 -19.844 1 95.88 82 CYS A CA 1
ATOM 608 C C . CYS A 1 82 ? 3.646 -39.938 -18.484 1 95.88 82 CYS A C 1
ATOM 610 O O . CYS A 1 82 ? 3.102 -40.875 -17.859 1 95.88 82 CYS A O 1
ATOM 612 N N . ASP A 1 83 ? 4.738 -39.312 -18.047 1 96.38 83 ASP A N 1
ATOM 613 C CA . ASP A 1 83 ? 5.34 -39.469 -16.734 1 96.38 83 ASP A CA 1
ATOM 614 C C . ASP A 1 83 ? 4.965 -38.344 -15.797 1 96.38 83 ASP A C 1
ATOM 616 O O . ASP A 1 83 ? 4.949 -38.5 -14.578 1 96.38 83 ASP A O 1
ATOM 620 N N . ALA A 1 84 ? 4.77 -37.219 -16.391 1 97.75 84 ALA A N 1
ATOM 621 C CA . ALA A 1 84 ? 4.414 -35.969 -15.672 1 97.75 84 ALA A CA 1
ATOM 622 C C . ALA A 1 84 ? 3.24 -35.281 -16.344 1 97.75 84 ALA A C 1
ATOM 624 O O . ALA A 1 84 ? 3.115 -35.312 -17.578 1 97.75 84 ALA A O 1
ATOM 625 N N . ILE A 1 85 ? 2.434 -34.656 -15.531 1 98.56 85 ILE A N 1
ATOM 626 C CA . ILE A 1 85 ? 1.245 -34 -16.062 1 98.56 85 ILE A CA 1
ATOM 627 C C . ILE A 1 85 ? 1.206 -32.531 -15.586 1 98.56 85 ILE A C 1
ATOM 629 O O . ILE A 1 85 ? 1.351 -32.281 -14.391 1 98.56 85 ILE A O 1
ATOM 633 N N . ILE A 1 86 ? 1.076 -31.641 -16.531 1 98.75 86 ILE A N 1
ATOM 634 C CA . ILE A 1 86 ? 0.772 -30.234 -16.234 1 98.75 86 ILE A CA 1
ATOM 635 C C . ILE A 1 86 ? -0.741 -30.031 -16.219 1 98.75 86 ILE A C 1
ATOM 637 O O . ILE A 1 86 ? -1.437 -30.375 -17.172 1 98.75 86 ILE A O 1
ATOM 641 N N . VAL A 1 87 ? -1.215 -29.562 -15.109 1 98.88 87 VAL A N 1
ATOM 642 C CA . VAL A 1 87 ? -2.633 -29.234 -15.008 1 98.88 87 VAL A CA 1
ATOM 643 C C . VAL A 1 87 ? -2.824 -27.719 -15.141 1 98.88 87 VAL A C 1
ATOM 645 O O . VAL A 1 87 ? -2.553 -26.969 -14.203 1 98.88 87 VAL A O 1
ATOM 648 N N . SER A 1 88 ? -3.277 -27.281 -16.281 1 98.31 88 SER A N 1
ATOM 649 C CA . SER A 1 88 ? -3.502 -25.875 -16.578 1 98.31 88 SER A CA 1
ATOM 650 C C . SER A 1 88 ? -4.93 -25.625 -17.062 1 98.31 88 SER A C 1
ATOM 652 O O . SER A 1 88 ? -5.168 -24.766 -17.906 1 98.31 88 SER A O 1
ATOM 654 N N . SER A 1 89 ? -5.883 -26.453 -16.578 1 98.25 89 SER A N 1
ATOM 655 C CA . SER A 1 89 ? -7.309 -26.328 -16.859 1 98.25 89 SER A CA 1
ATOM 656 C C . SER A 1 89 ? -7.949 -25.25 -16 1 98.25 89 SER A C 1
ATOM 658 O O . SER A 1 89 ? -7.297 -24.672 -15.125 1 98.25 89 SER A O 1
ATOM 660 N N . PRO A 1 90 ? -9.242 -24.906 -16.266 1 98 90 PRO A N 1
ATOM 661 C CA . PRO A 1 90 ? -9.914 -23.906 -15.414 1 98 90 PRO A CA 1
ATOM 662 C C . PRO A 1 90 ? -9.914 -24.297 -13.938 1 98 90 PRO A C 1
ATOM 664 O O . PRO A 1 90 ? -9.969 -25.484 -13.609 1 98 90 PRO A O 1
ATOM 667 N N . ASN A 1 91 ? -9.977 -23.312 -13.078 1 98.44 91 ASN A N 1
ATOM 668 C CA . ASN A 1 91 ? -9.742 -23.484 -11.648 1 98.44 91 ASN A CA 1
ATOM 669 C C . ASN A 1 91 ? -10.695 -24.516 -11.047 1 98.44 91 ASN A C 1
ATOM 671 O O . ASN A 1 91 ? -10.266 -25.391 -10.281 1 98.44 91 ASN A O 1
ATOM 675 N N . MET A 1 92 ? -11.945 -24.453 -11.438 1 98 92 MET A N 1
ATOM 676 C CA . MET A 1 92 ? -12.969 -25.281 -10.797 1 98 92 MET A CA 1
ATOM 677 C C . MET A 1 92 ? -12.773 -26.75 -11.141 1 98 92 MET A C 1
ATOM 679 O O . MET A 1 92 ? -13.344 -27.625 -10.484 1 98 92 MET A O 1
ATOM 683 N N . THR A 1 93 ? -11.938 -27.062 -12.117 1 98.5 93 THR A N 1
ATOM 684 C CA . THR A 1 93 ? -11.734 -28.453 -12.547 1 98.5 93 THR A CA 1
ATOM 685 C C . THR A 1 93 ? -10.555 -29.078 -11.812 1 98.5 93 THR A C 1
ATOM 687 O O . THR A 1 93 ? -10.367 -30.297 -11.852 1 98.5 93 THR A O 1
ATOM 690 N N . HIS A 1 94 ? -9.75 -28.281 -11.117 1 98.81 94 HIS A N 1
ATOM 691 C CA . HIS A 1 94 ? -8.492 -28.75 -10.531 1 98.81 94 HIS A CA 1
ATOM 692 C C . HIS A 1 94 ? -8.711 -29.922 -9.594 1 98.81 94 HIS A C 1
ATOM 694 O O . HIS A 1 94 ? -8.039 -30.953 -9.703 1 98.81 94 HIS A O 1
ATOM 700 N N . TYR A 1 95 ? -9.703 -29.75 -8.734 1 98.69 95 TYR A N 1
ATOM 701 C CA . TYR A 1 95 ? -9.906 -30.75 -7.695 1 98.69 95 TYR A CA 1
ATOM 702 C C . TYR A 1 95 ? -10.125 -32.125 -8.305 1 98.69 95 TYR A C 1
ATOM 704 O O . TYR A 1 95 ? -9.414 -33.094 -7.984 1 98.69 95 TYR A O 1
ATOM 712 N N . GLU A 1 96 ? -11.047 -32.219 -9.188 1 98.75 96 GLU A N 1
ATOM 713 C CA . GLU A 1 96 ? -11.391 -33.5 -9.805 1 98.75 96 GLU A CA 1
ATOM 714 C C . GLU A 1 96 ? -10.203 -34.062 -10.562 1 98.75 96 GLU A C 1
ATOM 716 O O . GLU A 1 96 ? -9.898 -35.25 -10.438 1 98.75 96 GLU A O 1
ATOM 721 N N . ILE A 1 97 ? -9.539 -33.281 -11.312 1 98.88 97 ILE A N 1
ATOM 722 C CA . ILE A 1 97 ? -8.422 -33.719 -12.141 1 98.88 97 ILE A CA 1
ATOM 723 C C . ILE A 1 97 ? -7.285 -34.219 -11.25 1 98.88 97 ILE A C 1
ATOM 725 O O . ILE A 1 97 ? -6.719 -35.281 -11.492 1 98.88 97 ILE A O 1
ATOM 729 N N . LEU A 1 98 ? -6.969 -33.438 -10.234 1 98.88 98 LEU A N 1
ATOM 730 C CA . LEU A 1 98 ? -5.891 -33.812 -9.328 1 98.88 98 LEU A CA 1
ATOM 731 C C . LEU A 1 98 ? -6.199 -35.125 -8.625 1 98.88 98 LEU A C 1
ATOM 733 O O . LEU A 1 98 ? -5.34 -36 -8.531 1 98.88 98 LEU A O 1
ATOM 737 N N . MET A 1 99 ? -7.441 -35.25 -8.148 1 98.75 99 MET A N 1
ATOM 738 C CA . MET A 1 99 ? -7.82 -36.5 -7.457 1 98.75 99 MET A CA 1
ATOM 739 C C . MET A 1 99 ? -7.699 -37.688 -8.383 1 98.75 99 MET A C 1
ATOM 741 O O . MET A 1 99 ? -7.223 -38.75 -7.973 1 98.75 99 MET A O 1
ATOM 745 N N . ASP A 1 100 ? -8.086 -37.5 -9.617 1 98.69 100 ASP A N 1
ATOM 746 C CA . ASP A 1 100 ? -7.996 -38.594 -10.594 1 98.69 100 ASP A CA 1
ATOM 747 C C . ASP A 1 100 ? -6.543 -38.969 -10.859 1 98.69 100 ASP A C 1
ATOM 749 O O . ASP A 1 100 ? -6.207 -40.156 -10.945 1 98.69 100 ASP A O 1
ATOM 753 N N . ILE A 1 101 ? -5.652 -38 -10.984 1 98.69 101 ILE A N 1
ATOM 754 C CA . ILE A 1 101 ? -4.242 -38.281 -11.25 1 98.69 101 ILE A CA 1
ATOM 755 C C . ILE A 1 101 ? -3.611 -38.969 -10.055 1 98.69 101 ILE A C 1
ATOM 757 O O . ILE A 1 101 ? -2.943 -40 -10.203 1 98.69 101 ILE A O 1
ATOM 761 N N . ILE A 1 102 ? -3.842 -38.438 -8.852 1 98.25 102 ILE A N 1
ATOM 762 C CA . ILE A 1 102 ? -3.221 -38.938 -7.637 1 98.25 102 ILE A CA 1
ATOM 763 C C . ILE A 1 102 ? -3.688 -40.375 -7.367 1 98.25 102 ILE A C 1
ATOM 765 O O . ILE A 1 102 ? -2.902 -41.219 -6.941 1 98.25 102 ILE A O 1
ATOM 769 N N . SER A 1 103 ? -4.941 -40.625 -7.684 1 97.5 103 SER A N 1
ATOM 770 C CA . SER A 1 103 ? -5.512 -41.938 -7.371 1 97.5 103 SER A CA 1
ATOM 771 C C . SER A 1 103 ? -5.227 -42.938 -8.477 1 97.5 103 SER A C 1
ATOM 773 O O . SER A 1 103 ? -5.531 -44.125 -8.344 1 97.5 103 SER A O 1
ATOM 775 N N . HIS A 1 104 ? -4.688 -42.5 -9.523 1 97.75 104 HIS A N 1
ATOM 776 C CA . HIS A 1 104 ? -4.449 -43.406 -10.648 1 97.75 104 HIS A CA 1
ATOM 777 C C . HIS A 1 104 ? -3.465 -44.5 -10.281 1 97.75 104 HIS A C 1
ATOM 779 O O . HIS A 1 104 ? -2.537 -44.281 -9.5 1 97.75 104 HIS A O 1
ATOM 785 N N . ARG A 1 105 ? -3.545 -45.656 -10.945 1 96.31 105 ARG A N 1
ATOM 786 C CA . ARG A 1 105 ? -2.713 -46.812 -10.641 1 96.31 105 ARG A CA 1
ATOM 787 C C . ARG A 1 105 ? -1.248 -46.531 -10.953 1 96.31 105 ARG A C 1
ATOM 789 O O . ARG A 1 105 ? -0.358 -46.938 -10.211 1 96.31 105 ARG A O 1
ATOM 796 N N . GLU A 1 106 ? -1.03 -45.875 -12.031 1 96.5 106 GLU A N 1
ATOM 797 C CA . GLU A 1 106 ? 0.33 -45.5 -12.406 1 96.5 106 GLU A CA 1
ATOM 798 C C . GLU A 1 106 ? 0.722 -44.156 -11.805 1 96.5 106 GLU A C 1
ATOM 800 O O . GLU A 1 106 ? -0.104 -43.25 -11.719 1 96.5 106 GLU A O 1
ATOM 805 N N . PRO A 1 107 ? 1.948 -44.031 -11.406 1 96.06 107 PRO A N 1
ATOM 806 C CA . PRO A 1 107 ? 2.395 -42.781 -10.844 1 96.06 107 PRO A CA 1
ATOM 807 C C . PRO A 1 107 ? 2.602 -41.688 -11.914 1 96.06 107 PRO A C 1
ATOM 809 O O . PRO A 1 107 ? 3.135 -41.969 -12.984 1 96.06 107 PRO A O 1
ATOM 812 N N . HIS A 1 108 ? 2.168 -40.562 -11.688 1 97.69 108 HIS A N 1
ATOM 813 C CA . HIS A 1 108 ? 2.4 -39.344 -12.5 1 97.69 108 HIS A CA 1
ATOM 814 C C . HIS A 1 108 ? 2.795 -38.156 -11.633 1 97.69 108 HIS A C 1
ATOM 816 O O . HIS A 1 108 ? 2.08 -37.812 -10.688 1 97.69 108 HIS A O 1
ATOM 822 N N . HIS A 1 109 ? 3.951 -37.531 -11.914 1 97.44 109 HIS A N 1
ATOM 823 C CA . HIS A 1 109 ? 4.273 -36.25 -11.273 1 97.44 109 HIS A CA 1
ATOM 824 C C . HIS A 1 109 ? 3.35 -35.125 -11.75 1 97.44 109 HIS A C 1
ATOM 826 O O . HIS A 1 109 ? 2.861 -35.188 -12.883 1 97.44 109 HIS A O 1
ATOM 832 N N . ILE A 1 110 ? 3.094 -34.219 -10.875 1 98.44 110 ILE A N 1
ATOM 833 C CA . ILE A 1 110 ? 2.09 -33.219 -11.211 1 98.44 110 ILE A CA 1
ATOM 834 C C . ILE A 1 110 ? 2.672 -31.812 -11.008 1 98.44 110 ILE A C 1
ATOM 836 O O . ILE A 1 110 ? 3.277 -31.516 -9.977 1 98.44 110 ILE A O 1
ATOM 840 N N . LEU A 1 111 ? 2.592 -30.938 -11.953 1 98.56 111 LEU A N 1
ATOM 841 C CA . LEU A 1 111 ? 2.66 -29.484 -11.82 1 98.56 111 LEU A CA 1
ATOM 842 C C . LEU A 1 111 ? 1.297 -28.859 -12.078 1 98.56 111 LEU A C 1
ATOM 844 O O . LEU A 1 111 ? 0.829 -28.812 -13.219 1 98.56 111 LEU A O 1
ATOM 848 N N . VAL A 1 112 ? 0.679 -28.406 -11.031 1 98.75 112 VAL A N 1
ATOM 849 C CA . VAL A 1 112 ? -0.659 -27.828 -11.156 1 98.75 112 VAL A CA 1
ATOM 850 C C . VAL A 1 112 ? -0.58 -26.312 -11.102 1 98.75 112 VAL A C 1
ATOM 852 O O . VAL A 1 112 ? 0.077 -25.75 -10.227 1 98.75 112 VAL A O 1
ATOM 855 N N . GLU A 1 113 ? -1.205 -25.672 -12.016 1 98.19 113 GLU A N 1
ATOM 856 C CA . GLU A 1 113 ? -1.302 -24.219 -12.008 1 98.19 113 GLU A CA 1
ATOM 857 C C . GLU A 1 113 ? -2.029 -23.719 -10.766 1 98.19 113 GLU A C 1
ATOM 859 O O . GLU A 1 113 ? -2.85 -24.438 -10.188 1 98.19 113 GLU A O 1
ATOM 864 N N . LYS A 1 114 ? -1.688 -22.531 -10.453 1 98.25 114 LYS A N 1
ATOM 865 C CA . LYS A 1 114 ? -2.436 -21.891 -9.375 1 98.25 114 LYS A CA 1
ATOM 866 C C . LYS A 1 114 ? -3.84 -21.516 -9.836 1 98.25 114 LYS A C 1
ATOM 868 O O . LYS A 1 114 ? -4.062 -21.266 -11.023 1 98.25 114 LYS A O 1
ATOM 873 N N . PRO A 1 115 ? -4.781 -21.359 -8.922 1 98.5 115 PRO A N 1
ATOM 874 C CA . PRO A 1 115 ? -4.73 -21.828 -7.535 1 98.5 115 PRO A CA 1
ATOM 875 C C . PRO A 1 115 ? -4.797 -23.344 -7.418 1 98.5 115 PRO A C 1
ATOM 877 O O . PRO A 1 115 ? -5.246 -24.016 -8.352 1 98.5 115 PRO A O 1
A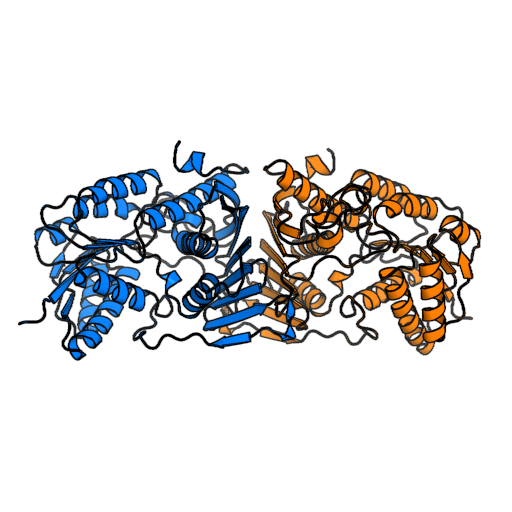TOM 880 N N . LEU A 1 116 ? -4.344 -23.906 -6.25 1 98.75 116 LEU A N 1
ATOM 881 C CA . LEU A 1 116 ? -4.406 -25.344 -6.062 1 98.75 116 LEU A CA 1
ATOM 882 C C . LEU A 1 116 ? -5.816 -25.875 -6.316 1 98.75 116 LEU A C 1
ATOM 884 O O . LEU A 1 116 ? -6.016 -26.75 -7.152 1 98.75 116 LEU A O 1
ATOM 888 N N . CYS A 1 117 ? -6.762 -25.359 -5.625 1 98.5 117 CYS A N 1
ATOM 889 C CA . CYS A 1 117 ? -8.203 -25.516 -5.824 1 98.5 117 CYS A CA 1
ATOM 890 C C . CYS A 1 117 ? -8.938 -24.219 -5.531 1 98.5 117 CYS A C 1
ATOM 892 O O . CYS A 1 117 ? -8.336 -23.25 -5.059 1 98.5 117 CYS A O 1
ATOM 894 N N . THR A 1 118 ? -10.25 -24.219 -5.785 1 97.81 118 THR A N 1
ATOM 895 C CA . THR A 1 118 ? -11.023 -23 -5.586 1 97.81 118 THR A CA 1
ATOM 896 C C . THR A 1 118 ? -11.461 -22.875 -4.129 1 97.81 118 THR A C 1
ATOM 898 O O . THR A 1 118 ? -11.789 -21.781 -3.668 1 97.81 118 THR A O 1
ATOM 901 N N . THR A 1 119 ? -11.453 -24 -3.408 1 97.44 119 THR A N 1
ATOM 902 C CA . THR A 1 119 ? -11.898 -23.969 -2.018 1 97.44 119 THR A CA 1
ATOM 903 C C . THR A 1 119 ? -10.836 -24.578 -1.1 1 97.44 119 THR A C 1
ATOM 905 O O . THR A 1 119 ? -10.047 -25.422 -1.525 1 97.44 119 THR A O 1
ATOM 908 N N . VAL A 1 120 ? -10.922 -24.172 0.133 1 98.38 120 VAL A N 1
ATOM 909 C CA . VAL A 1 120 ? -10.016 -24.672 1.155 1 98.38 120 VAL A CA 1
ATOM 910 C C . VAL A 1 120 ? -10.258 -26.172 1.378 1 98.38 120 VAL A C 1
ATOM 912 O O . VAL A 1 120 ? -9.312 -26.938 1.501 1 98.38 120 VAL A O 1
ATOM 915 N N . GLN A 1 121 ? -11.492 -26.578 1.4 1 98 121 GLN A N 1
ATOM 916 C CA . GLN A 1 121 ? -11.859 -27.969 1.624 1 98 121 GLN A CA 1
ATOM 917 C C . GLN A 1 121 ? -11.273 -28.875 0.541 1 98 121 GLN A C 1
ATOM 919 O O . GLN A 1 121 ? -10.727 -29.938 0.84 1 98 121 GLN A O 1
ATOM 924 N N . ASP A 1 122 ? -11.398 -28.453 -0.673 1 98.44 122 ASP A N 1
ATOM 925 C CA . ASP A 1 122 ? -10.852 -29.25 -1.774 1 98.44 122 ASP A CA 1
ATOM 926 C C . ASP A 1 122 ? -9.336 -29.344 -1.688 1 98.44 122 ASP A C 1
ATOM 928 O O . ASP A 1 122 ? -8.758 -30.406 -1.956 1 98.44 122 ASP A O 1
ATOM 932 N N . CYS A 1 123 ? -8.672 -28.25 -1.333 1 98.75 123 CYS A N 1
ATOM 933 C CA . CYS A 1 123 ? -7.223 -28.281 -1.148 1 98.75 123 CYS A CA 1
ATOM 934 C C . CYS A 1 123 ? -6.828 -29.312 -0.107 1 98.75 123 CYS A C 1
ATOM 936 O O . CYS A 1 123 ? -5.891 -30.094 -0.32 1 98.75 123 CYS A O 1
ATOM 938 N N . LYS A 1 124 ? -7.535 -29.312 0.969 1 98.44 124 LYS A N 1
ATOM 939 C CA . LYS A 1 124 ? -7.23 -30.234 2.051 1 98.44 124 LYS A CA 1
ATOM 940 C C . LYS A 1 124 ? -7.383 -31.688 1.59 1 98.44 124 LYS A C 1
ATOM 942 O O . LYS A 1 124 ? -6.574 -32.531 1.945 1 98.44 124 LYS A O 1
ATOM 947 N N . LYS A 1 125 ? -8.406 -31.969 0.833 1 98.5 125 LYS A N 1
ATOM 948 C CA . LYS A 1 125 ? -8.625 -33.312 0.306 1 98.5 125 LYS A CA 1
ATOM 949 C C . LYS A 1 125 ? -7.48 -33.719 -0.615 1 98.5 125 LYS A C 1
ATOM 951 O O . LYS A 1 125 ? -7.027 -34.875 -0.572 1 98.5 125 LYS A O 1
ATOM 956 N N . VAL A 1 126 ? -7.035 -32.844 -1.42 1 98.69 126 VAL A N 1
ATOM 957 C CA . VAL A 1 126 ? -5.922 -33.125 -2.32 1 98.69 126 VAL A CA 1
ATOM 958 C C . VAL A 1 126 ? -4.668 -33.438 -1.508 1 98.69 126 VAL A C 1
ATOM 960 O O . VAL A 1 126 ? -3.939 -34.375 -1.818 1 98.69 126 VAL A O 1
ATOM 963 N N . ILE A 1 127 ? -4.41 -32.625 -0.513 1 98.12 127 ILE A N 1
ATOM 964 C CA . ILE A 1 127 ? -3.236 -32.812 0.335 1 98.12 127 ILE A CA 1
ATOM 965 C C . ILE A 1 127 ? -3.285 -34.188 0.987 1 98.12 127 ILE A C 1
ATOM 967 O O . ILE A 1 127 ? -2.291 -34.938 0.989 1 98.12 127 ILE A O 1
ATOM 971 N N . GLU A 1 128 ? -4.406 -34.531 1.523 1 97.94 128 GLU A N 1
ATOM 972 C CA . GLU A 1 128 ? -4.574 -35.844 2.164 1 97.94 128 GLU A CA 1
ATOM 973 C C . GLU A 1 128 ? -4.328 -36.969 1.178 1 97.94 128 GLU A C 1
ATOM 975 O O . GLU A 1 128 ? -3.654 -37.969 1.505 1 97.94 128 GLU A O 1
ATOM 980 N N . ALA A 1 129 ? -4.867 -36.875 0.025 1 98.12 129 ALA A N 1
ATOM 981 C CA . ALA A 1 129 ? -4.688 -37.906 -1.001 1 98.12 129 ALA A CA 1
ATOM 982 C C . ALA A 1 129 ? -3.217 -38.031 -1.388 1 98.12 129 ALA A C 1
ATOM 984 O O . ALA A 1 129 ? -2.717 -39.125 -1.571 1 98.12 129 ALA A O 1
ATOM 985 N N . ALA A 1 130 ? -2.543 -36.938 -1.532 1 97.38 130 ALA A N 1
ATOM 986 C CA . ALA A 1 130 ? -1.149 -36.938 -1.968 1 97.38 130 ALA A CA 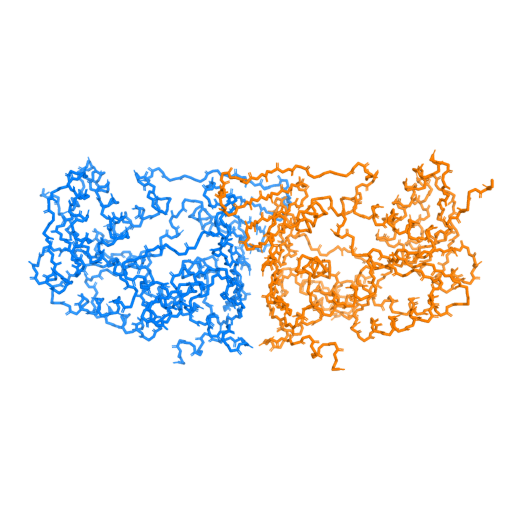1
ATOM 987 C C . ALA A 1 130 ? -0.242 -37.562 -0.923 1 97.38 130 ALA A C 1
ATOM 989 O O . ALA A 1 130 ? 0.802 -38.125 -1.261 1 97.38 130 ALA A O 1
ATOM 990 N N . LYS A 1 131 ? -0.604 -37.5 0.338 1 95.69 131 LYS A N 1
ATOM 991 C CA . LYS A 1 131 ? 0.176 -38.094 1.413 1 95.69 131 LYS A CA 1
ATOM 992 C C . LYS A 1 131 ? 0.34 -39.594 1.192 1 95.69 131 LYS A C 1
ATOM 994 O O . LYS A 1 131 ? 1.331 -40.188 1.624 1 95.69 131 LYS A O 1
ATOM 999 N N . ASN A 1 132 ? -0.556 -40.156 0.525 1 94.94 132 ASN A N 1
ATOM 1000 C CA . ASN A 1 132 ? -0.557 -41.594 0.321 1 94.94 132 ASN A CA 1
ATOM 1001 C C . ASN A 1 132 ? 0.202 -42 -0.946 1 94.94 132 ASN A C 1
ATOM 1003 O O . ASN A 1 132 ? 0.242 -43.156 -1.315 1 94.94 132 ASN A O 1
ATOM 1007 N N . ARG A 1 133 ? 0.799 -41.062 -1.589 1 94.38 133 ARG A N 1
ATOM 1008 C CA . ARG A 1 133 ? 1.527 -41.312 -2.832 1 94.38 133 ARG A CA 1
ATOM 1009 C C . ARG A 1 133 ? 2.932 -40.719 -2.764 1 94.38 133 ARG A C 1
ATOM 1011 O O . ARG A 1 133 ? 3.248 -39.75 -3.482 1 94.38 133 ARG A O 1
ATOM 1018 N N . PRO A 1 134 ? 3.75 -41.281 -1.979 1 91.25 134 PRO A N 1
ATOM 1019 C CA . PRO A 1 134 ? 5.109 -40.75 -1.854 1 91.25 134 PRO A CA 1
ATOM 1020 C C . PRO A 1 134 ? 5.93 -40.906 -3.131 1 91.25 134 PRO A C 1
ATOM 1022 O O . PRO A 1 134 ? 7.016 -40.344 -3.25 1 91.25 134 PRO A O 1
ATOM 1025 N N . ASP A 1 135 ? 5.414 -41.594 -4.066 1 93.38 135 ASP A N 1
ATOM 1026 C CA . ASP A 1 135 ? 6.125 -41.906 -5.305 1 93.38 135 ASP A CA 1
ATOM 1027 C C . ASP A 1 135 ? 5.895 -40.812 -6.348 1 93.38 135 ASP A C 1
ATOM 1029 O O . ASP A 1 135 ? 6.488 -40.844 -7.43 1 93.38 135 ASP A O 1
ATOM 1033 N N . ILE A 1 136 ? 5.113 -39.844 -6.086 1 95.06 136 ILE A N 1
ATOM 1034 C CA . ILE A 1 136 ? 4.902 -38.781 -7.066 1 95.06 136 ILE A CA 1
ATOM 1035 C C . ILE A 1 136 ? 5.223 -37.438 -6.438 1 95.06 136 ILE A C 1
ATOM 1037 O O . ILE A 1 136 ? 5.109 -37.281 -5.219 1 95.06 136 ILE A O 1
ATOM 1041 N N . ILE A 1 137 ? 5.586 -36.5 -7.262 1 95.69 137 ILE A N 1
ATOM 1042 C CA . ILE A 1 137 ? 5.812 -35.125 -6.883 1 95.69 137 ILE A CA 1
ATOM 1043 C C . ILE A 1 137 ? 4.625 -34.25 -7.32 1 95.69 137 ILE A C 1
ATOM 1045 O O . ILE A 1 137 ? 4.168 -34.344 -8.461 1 95.69 137 ILE A O 1
ATOM 1049 N N . VAL A 1 138 ? 4.07 -33.531 -6.391 1 97.19 138 VAL A N 1
ATOM 1050 C CA . VAL A 1 138 ? 3.025 -32.562 -6.711 1 97.19 138 VAL A CA 1
ATOM 1051 C C . VAL A 1 138 ? 3.516 -31.156 -6.402 1 97.19 138 VAL A C 1
ATOM 1053 O O . VAL A 1 138 ? 3.736 -30.812 -5.242 1 97.19 138 VAL A O 1
ATOM 1056 N N . GLN A 1 139 ? 3.684 -30.391 -7.441 1 97.56 139 GLN A N 1
ATOM 1057 C CA . GLN A 1 139 ? 4.145 -29.016 -7.309 1 97.56 139 GLN A CA 1
ATOM 1058 C C . GLN A 1 139 ? 3.061 -28.031 -7.727 1 97.56 139 GLN A C 1
ATOM 1060 O O . GLN A 1 139 ? 2.383 -28.234 -8.734 1 97.56 139 GLN A O 1
ATOM 1065 N N . VAL A 1 140 ? 2.836 -27 -6.883 1 98.38 140 VAL A N 1
ATOM 1066 C CA . VAL A 1 140 ? 1.859 -25.969 -7.199 1 98.38 140 VAL A CA 1
ATOM 1067 C C . VAL A 1 140 ? 2.539 -24.844 -7.973 1 98.38 140 VAL A C 1
ATOM 1069 O O . VAL A 1 140 ? 3.652 -24.438 -7.637 1 98.38 140 VAL A O 1
ATOM 1072 N N . GLY A 1 141 ? 1.855 -24.312 -8.977 1 97.69 141 GLY A N 1
ATOM 1073 C CA . GLY A 1 141 ? 2.408 -23.328 -9.891 1 97.69 141 GLY A CA 1
ATOM 1074 C C . GLY A 1 141 ? 2.412 -21.922 -9.328 1 97.69 141 GLY A C 1
ATOM 1075 O O . GLY A 1 141 ? 1.815 -21.016 -9.906 1 97.69 141 GLY A O 1
ATOM 1076 N N . LEU A 1 142 ? 3.096 -21.641 -8.242 1 97.31 142 LEU A N 1
ATOM 1077 C CA . LEU A 1 142 ? 3.324 -20.312 -7.695 1 97.31 142 LEU A CA 1
ATOM 1078 C C . LEU A 1 142 ? 4.648 -19.75 -8.195 1 97.31 142 LEU A C 1
ATOM 1080 O O . LEU A 1 142 ? 5.559 -19.5 -7.398 1 97.31 142 LEU A O 1
ATOM 1084 N N . GLU A 1 143 ? 4.676 -19.375 -9.453 1 95.62 143 GLU A N 1
ATOM 1085 C CA . GLU A 1 143 ? 5.906 -19.156 -10.211 1 95.62 143 GLU A CA 1
ATOM 1086 C C . GLU A 1 143 ? 6.453 -17.75 -9.961 1 95.62 143 GLU A C 1
ATOM 1088 O O . GLU A 1 143 ? 7.59 -17.453 -10.328 1 95.62 143 GLU A O 1
ATOM 1093 N N . TYR A 1 144 ? 5.688 -16.875 -9.25 1 96.44 144 TYR A N 1
ATOM 1094 C CA . TYR A 1 144 ? 6.168 -15.523 -9.023 1 96.44 144 TYR A CA 1
ATOM 1095 C C . TYR A 1 144 ? 7.414 -15.523 -8.141 1 96.44 144 TYR A C 1
ATOM 1097 O O . TYR A 1 144 ? 8.164 -14.547 -8.117 1 96.44 144 TYR A O 1
ATOM 1105 N N . ARG A 1 145 ? 7.645 -16.672 -7.48 1 96.62 145 ARG A N 1
ATOM 1106 C CA . ARG A 1 145 ? 8.852 -16.844 -6.672 1 96.62 145 ARG A CA 1
ATOM 1107 C C . ARG A 1 145 ? 10.102 -16.734 -7.531 1 96.62 145 ARG A C 1
ATOM 1109 O O . ARG A 1 145 ? 11.172 -16.375 -7.031 1 96.62 145 ARG A O 1
ATOM 1116 N N . TYR A 1 146 ? 9.859 -17.016 -8.812 1 96.62 146 TYR A N 1
ATOM 1117 C CA . TYR A 1 146 ? 11.047 -17.234 -9.633 1 96.62 146 TYR A CA 1
ATOM 1118 C C . TYR A 1 146 ? 11.336 -16.031 -10.516 1 96.62 146 TYR A C 1
ATOM 1120 O O . TYR A 1 146 ? 12.336 -16.016 -11.234 1 96.62 146 TYR A O 1
ATOM 1128 N N . MET A 1 147 ? 10.414 -15.023 -10.57 1 97 147 MET A N 1
ATOM 1129 C CA . MET A 1 147 ? 10.734 -13.812 -11.32 1 97 147 MET A CA 1
ATOM 1130 C C . MET A 1 147 ? 12.047 -13.211 -10.844 1 97 147 MET A C 1
ATOM 1132 O O . MET A 1 147 ? 12.242 -13 -9.648 1 97 147 MET A O 1
ATOM 1136 N N . PRO A 1 148 ? 12.875 -12.852 -11.703 1 97.19 148 PRO A N 1
ATOM 1137 C CA . PRO A 1 148 ? 14.25 -12.516 -11.328 1 97.19 148 PRO A CA 1
ATOM 1138 C C . PRO A 1 148 ? 14.32 -11.461 -10.227 1 97.19 148 PRO A C 1
ATOM 1140 O O . PRO A 1 148 ? 15.008 -11.656 -9.227 1 97.19 148 PRO A O 1
ATOM 1143 N N . PRO A 1 149 ? 13.664 -10.305 -10.336 1 98.12 149 PRO A N 1
ATOM 1144 C CA . PRO A 1 149 ? 13.773 -9.328 -9.25 1 98.12 149 PRO A CA 1
ATOM 1145 C C . PRO A 1 149 ? 13.141 -9.82 -7.949 1 98.12 149 PRO A C 1
ATOM 1147 O O . PRO A 1 149 ? 13.617 -9.492 -6.859 1 98.12 149 PRO A O 1
ATOM 1150 N N . VAL A 1 150 ? 12.086 -10.594 -8.016 1 98.44 150 VAL A N 1
ATOM 1151 C CA . VAL A 1 150 ? 11.438 -11.141 -6.828 1 98.44 150 VAL A CA 1
ATOM 1152 C C . VAL A 1 150 ? 12.352 -12.164 -6.164 1 98.44 150 VAL A C 1
ATOM 1154 O O . VAL A 1 150 ? 12.547 -12.133 -4.945 1 98.44 150 VAL A O 1
ATOM 1157 N N . ALA A 1 151 ? 12.891 -13.055 -7.008 1 97.81 151 ALA A N 1
ATOM 1158 C CA . ALA A 1 151 ? 13.828 -14.055 -6.496 1 97.81 151 ALA A CA 1
ATOM 1159 C C . ALA A 1 151 ? 15.023 -13.391 -5.816 1 97.81 151 ALA A C 1
ATOM 1161 O O . ALA A 1 151 ? 15.461 -13.828 -4.75 1 97.81 151 ALA A O 1
ATOM 1162 N N . LYS A 1 152 ? 15.539 -12.367 -6.461 1 98.25 152 LYS A N 1
ATOM 1163 C CA . LYS A 1 152 ? 16.656 -11.641 -5.879 1 98.25 152 LYS A CA 1
ATOM 1164 C C . LYS A 1 152 ? 16.281 -11.023 -4.535 1 98.25 152 LYS A C 1
ATOM 1166 O O . LYS A 1 152 ? 17.062 -11.055 -3.586 1 98.25 152 LYS A O 1
ATOM 1171 N N . LEU A 1 153 ? 15.125 -10.422 -4.453 1 98.75 153 LEU A N 1
ATOM 1172 C CA . LEU A 1 153 ? 14.648 -9.859 -3.197 1 98.75 153 LEU A CA 1
ATOM 1173 C C . LEU A 1 153 ? 14.508 -10.938 -2.131 1 98.75 153 LEU A C 1
ATOM 1175 O O . LEU A 1 153 ? 14.859 -10.719 -0.969 1 98.75 153 LEU A O 1
ATOM 1179 N N . ILE A 1 154 ? 13.961 -12.094 -2.504 1 98.31 154 ILE A N 1
ATOM 1180 C CA . ILE A 1 154 ? 13.836 -13.211 -1.58 1 98.31 154 ILE A CA 1
ATOM 1181 C C . ILE A 1 154 ? 15.219 -13.586 -1.039 1 98.31 154 ILE A C 1
ATOM 1183 O O . ILE A 1 154 ? 15.383 -13.797 0.165 1 98.31 154 ILE A O 1
ATOM 1187 N N . ASP A 1 155 ? 16.203 -13.633 -1.916 1 98 155 ASP A N 1
ATOM 1188 C CA . ASP A 1 155 ? 17.562 -13.938 -1.505 1 98 155 ASP A CA 1
ATOM 1189 C C . ASP A 1 155 ? 18.094 -12.906 -0.504 1 98 155 ASP A C 1
ATOM 1191 O O . ASP A 1 155 ? 18.734 -13.266 0.487 1 98 155 ASP A O 1
ATOM 1195 N N . ILE A 1 156 ? 17.844 -11.688 -0.766 1 98.31 156 ILE A N 1
ATOM 1196 C CA . ILE A 1 156 ? 18.281 -10.602 0.1 1 98.31 156 ILE A CA 1
ATOM 1197 C C . ILE A 1 156 ? 17.656 -10.75 1.479 1 98.31 156 ILE A C 1
ATOM 1199 O O . ILE A 1 156 ? 18.328 -10.633 2.5 1 98.31 156 ILE A O 1
ATOM 1203 N N . VAL A 1 157 ? 16.391 -11.039 1.537 1 98.5 157 VAL A N 1
ATOM 1204 C CA . VAL A 1 157 ? 15.664 -11.211 2.795 1 98.5 157 VAL A CA 1
ATOM 1205 C C . VAL A 1 157 ? 16.219 -12.422 3.545 1 98.5 157 VAL A C 1
ATOM 1207 O O . VAL A 1 157 ? 16.516 -12.344 4.738 1 98.5 157 VAL A O 1
ATOM 1210 N N . LYS A 1 158 ? 16.422 -13.523 2.885 1 97.31 158 LYS A N 1
ATOM 1211 C CA . LYS A 1 158 ? 16.859 -14.773 3.496 1 97.31 158 LYS A CA 1
ATOM 1212 C C . LYS A 1 158 ? 18.297 -14.656 4.008 1 97.31 158 LYS A C 1
ATOM 1214 O O . LYS A 1 158 ? 18.672 -15.336 4.961 1 97.31 158 LYS A O 1
ATOM 1219 N N . SER A 1 159 ? 19.062 -13.812 3.387 1 97.38 159 SER A N 1
ATOM 1220 C CA . SER A 1 159 ? 20.453 -13.625 3.795 1 97.38 159 SER A CA 1
ATOM 1221 C C . SER A 1 159 ? 20.547 -12.883 5.121 1 97.38 159 SER A C 1
ATOM 1223 O O . SER A 1 159 ? 21.625 -12.812 5.723 1 97.38 159 SER A O 1
ATOM 1225 N N . GLY A 1 160 ? 19.453 -12.289 5.547 1 97.38 160 GLY A N 1
ATOM 1226 C CA . GLY A 1 160 ? 19.453 -11.539 6.793 1 97.38 160 GLY A CA 1
ATOM 1227 C C . GLY A 1 160 ? 19.828 -10.078 6.605 1 97.38 160 GLY A C 1
ATOM 1228 O O . GLY A 1 160 ? 19.938 -9.328 7.582 1 97.38 160 GLY A O 1
ATOM 1229 N N . THR A 1 161 ? 19.969 -9.664 5.371 1 96.94 161 THR A N 1
ATOM 1230 C CA . THR A 1 161 ? 20.391 -8.305 5.047 1 96.94 161 THR A CA 1
ATOM 1231 C C . THR A 1 161 ? 19.422 -7.277 5.625 1 96.94 161 THR A C 1
ATOM 1233 O O . THR A 1 161 ? 19.844 -6.188 6.031 1 96.94 161 THR A O 1
ATOM 1236 N N . LEU A 1 162 ? 18.188 -7.609 5.777 1 98.38 162 LEU A N 1
ATOM 1237 C CA . LEU A 1 162 ? 17.172 -6.66 6.227 1 98.38 162 LEU A CA 1
ATOM 1238 C C . LEU A 1 162 ? 16.828 -6.887 7.695 1 98.38 162 LEU A C 1
ATOM 1240 O O . LEU A 1 162 ? 16 -6.164 8.258 1 98.38 162 LEU A O 1
ATOM 1244 N N . GLY A 1 163 ? 17.422 -7.871 8.32 1 98.44 163 GLY A N 1
ATOM 1245 C CA . GLY A 1 163 ? 17.047 -8.242 9.68 1 98.44 163 GLY A CA 1
ATOM 1246 C C . GLY A 1 163 ? 15.727 -8.977 9.75 1 98.44 163 GLY A C 1
ATOM 1247 O O . GLY A 1 163 ? 15.352 -9.688 8.812 1 98.44 163 GLY A O 1
ATOM 1248 N N . GLN A 1 164 ? 15.078 -8.914 10.922 1 98.31 164 GLN A N 1
ATOM 1249 C CA . GLN A 1 164 ? 13.789 -9.562 11.102 1 98.31 164 GLN A CA 1
ATOM 1250 C C . GLN A 1 164 ? 12.68 -8.812 10.367 1 98.31 164 GLN A C 1
ATOM 1252 O O . GLN A 1 164 ? 12.406 -7.648 10.672 1 98.31 164 GLN A O 1
ATOM 1257 N N . VAL A 1 165 ? 12.016 -9.453 9.453 1 98.81 165 VAL A N 1
ATOM 1258 C CA . VAL A 1 165 ? 10.977 -8.836 8.641 1 98.81 165 VAL A CA 1
ATOM 1259 C C . VAL A 1 165 ? 9.773 -8.477 9.508 1 98.81 165 VAL A C 1
ATOM 1261 O O . VAL A 1 165 ? 9.328 -9.297 10.32 1 98.81 165 VAL A O 1
ATOM 1264 N N . ARG A 1 166 ? 9.234 -7.238 9.312 1 98.88 166 ARG A N 1
ATOM 1265 C CA . ARG A 1 166 ? 8.07 -6.789 10.062 1 98.88 166 ARG A CA 1
ATOM 1266 C C . ARG A 1 166 ? 6.91 -6.457 9.125 1 98.88 166 ARG A C 1
ATOM 1268 O O . ARG A 1 166 ? 5.746 -6.645 9.484 1 98.88 166 ARG A O 1
ATOM 1275 N N . MET A 1 167 ? 7.258 -5.969 7.938 1 98.94 167 MET A N 1
ATOM 1276 C CA . MET A 1 167 ? 6.215 -5.504 7.027 1 98.94 167 MET A CA 1
ATOM 1277 C C . MET A 1 167 ? 6.492 -5.973 5.602 1 98.94 167 MET A C 1
ATOM 1279 O O . MET A 1 167 ? 7.629 -5.902 5.129 1 98.94 167 MET A O 1
ATOM 1283 N N . VAL A 1 168 ? 5.5 -6.457 4.938 1 98.94 168 VAL A N 1
ATOM 1284 C CA . VAL A 1 168 ? 5.527 -6.828 3.527 1 98.94 168 VAL A CA 1
ATOM 1285 C C . VAL A 1 168 ? 4.379 -6.145 2.791 1 98.94 168 VAL A C 1
ATOM 1287 O O . VAL A 1 168 ? 3.211 -6.312 3.154 1 98.94 168 VAL A O 1
ATOM 1290 N N . ALA A 1 169 ? 4.668 -5.332 1.816 1 98.94 169 ALA A N 1
ATOM 1291 C CA . ALA A 1 169 ? 3.639 -4.672 1.017 1 98.94 169 ALA A CA 1
ATOM 1292 C C . ALA A 1 169 ? 3.801 -5 -0.465 1 98.94 169 ALA A C 1
ATOM 1294 O O . ALA A 1 169 ? 4.902 -4.906 -1.013 1 98.94 169 ALA A O 1
ATOM 1295 N N . ILE A 1 170 ? 2.75 -5.406 -1.079 1 98.88 170 ILE A N 1
ATOM 1296 C CA . ILE A 1 170 ? 2.754 -5.75 -2.496 1 98.88 170 ILE A CA 1
ATOM 1297 C C . ILE A 1 170 ? 1.675 -4.953 -3.225 1 98.88 170 ILE A C 1
ATOM 1299 O O . ILE A 1 170 ? 0.514 -4.945 -2.809 1 98.88 170 ILE A O 1
ATOM 1303 N N . ARG A 1 171 ? 2.033 -4.23 -4.203 1 98.81 171 ARG A N 1
ATOM 1304 C CA . ARG A 1 171 ? 1.1 -3.576 -5.117 1 98.81 171 ARG A CA 1
ATOM 1305 C C . ARG A 1 171 ? 1.039 -4.305 -6.453 1 98.81 171 ARG A C 1
ATOM 1307 O O . ARG A 1 171 ? 2.072 -4.555 -7.078 1 98.81 171 ARG A O 1
ATOM 1314 N N . GLU A 1 172 ? -0.092 -4.703 -6.832 1 98.62 172 GLU A N 1
ATOM 1315 C CA . GLU A 1 172 ? -0.382 -5.254 -8.156 1 98.62 172 GLU A CA 1
ATOM 1316 C C . GLU A 1 172 ? -1.329 -4.344 -8.93 1 98.62 172 GLU A C 1
ATOM 1318 O O . GLU A 1 172 ? -2.533 -4.32 -8.664 1 98.62 172 GLU A O 1
ATOM 1323 N N . HIS A 1 173 ? -0.853 -3.551 -9.789 1 98.56 173 HIS A N 1
ATOM 1324 C CA . HIS A 1 173 ? -1.587 -2.658 -10.68 1 98.56 173 HIS A CA 1
ATOM 1325 C C . HIS A 1 173 ? -1.469 -3.111 -12.125 1 98.56 173 HIS A C 1
ATOM 1327 O O . HIS A 1 173 ? -0.39 -3.031 -12.719 1 98.56 173 HIS A O 1
ATOM 1333 N N . ARG A 1 174 ? -2.57 -3.541 -12.68 1 96.38 174 ARG A N 1
ATOM 1334 C CA . ARG A 1 174 ? -2.471 -4.191 -13.984 1 96.38 174 ARG A CA 1
ATOM 1335 C C . ARG A 1 174 ? -3.756 -4.008 -14.789 1 96.38 174 ARG A C 1
ATOM 1337 O O . ARG A 1 174 ? -4.605 -3.189 -14.43 1 96.38 174 ARG A O 1
ATOM 1344 N N . PHE A 1 175 ? -3.832 -4.688 -15.945 1 95.69 175 PHE A N 1
ATOM 1345 C CA . PHE A 1 175 ? -4.988 -4.73 -16.828 1 95.69 175 PHE A CA 1
ATOM 1346 C C . PHE A 1 175 ? -6.008 -5.75 -16.344 1 95.69 175 PHE A C 1
ATOM 1348 O O . PHE A 1 175 ? -5.711 -6.566 -15.477 1 95.69 175 PHE A O 1
ATOM 1355 N N . PRO A 1 176 ? -7.234 -5.688 -16.828 1 95.75 176 PRO A N 1
ATOM 1356 C CA . PRO A 1 176 ? -8.305 -6.598 -16.406 1 95.75 176 PRO A CA 1
ATOM 1357 C C . PRO A 1 176 ? -8.023 -8.047 -16.797 1 95.75 176 PRO A C 1
ATOM 1359 O O . PRO A 1 176 ? -7.102 -8.32 -17.578 1 95.75 176 PRO A O 1
ATOM 1362 N N . PHE A 1 177 ? -8.812 -8.922 -16.25 1 92.94 177 PHE A N 1
ATOM 1363 C CA . PHE A 1 177 ? -8.742 -10.32 -16.641 1 92.94 177 PHE A CA 1
ATOM 1364 C C . PHE A 1 177 ? -8.93 -10.477 -18.141 1 92.94 177 PHE A C 1
ATOM 1366 O O . PHE A 1 177 ? -9.781 -9.812 -18.734 1 92.94 177 PHE A O 1
ATOM 1373 N N . LEU A 1 178 ? -8.156 -11.367 -18.656 1 90.94 178 LEU A N 1
ATOM 1374 C CA . LEU A 1 178 ? -8.219 -11.648 -20.078 1 90.94 178 LEU A CA 1
ATOM 1375 C C . LEU A 1 178 ? -9.414 -12.531 -20.406 1 90.94 178 LEU A C 1
ATOM 1377 O O . LEU A 1 178 ? -10.031 -13.109 -19.516 1 90.94 178 LEU A O 1
ATOM 1381 N N . VAL A 1 179 ? -9.734 -12.547 -21.656 1 92 179 VAL A N 1
ATOM 1382 C CA . VAL A 1 179 ? -10.812 -13.406 -22.125 1 92 179 VAL A CA 1
ATOM 1383 C C . VAL A 1 179 ? -10.344 -14.859 -22.125 1 92 179 VAL A C 1
ATOM 1385 O O . VAL A 1 179 ? -9.289 -15.188 -22.672 1 92 179 VAL A O 1
ATOM 1388 N N . LYS A 1 180 ? -11.086 -15.695 -21.469 1 93.62 180 LYS A N 1
ATOM 1389 C CA . LYS A 1 180 ? -10.812 -17.125 -21.406 1 93.62 180 LYS A CA 1
ATOM 1390 C C . LYS A 1 180 ? -11.922 -17.938 -22.078 1 93.62 180 LYS A C 1
ATOM 1392 O O . LYS A 1 180 ? -13.008 -17.406 -22.328 1 93.62 180 LYS A O 1
ATOM 1397 N N . VAL A 1 181 ? -11.516 -19.188 -22.359 1 91.69 181 VAL A N 1
ATOM 1398 C CA . VAL A 1 181 ? -12.5 -20.094 -22.938 1 91.69 181 VAL A CA 1
ATOM 1399 C C . VAL A 1 181 ? -13.766 -20.109 -22.078 1 91.69 181 VAL A C 1
ATOM 1401 O O . VAL A 1 181 ? -13.695 -20.281 -20.859 1 91.69 181 VAL A O 1
ATOM 1404 N N . ASN A 1 182 ? -14.844 -19.766 -22.656 1 92.62 182 ASN A N 1
ATOM 1405 C CA . ASN A 1 182 ? -16.172 -19.75 -22.031 1 92.62 182 ASN A CA 1
ATOM 1406 C C . ASN A 1 182 ? -16.234 -18.719 -20.906 1 92.62 182 ASN A C 1
ATOM 1408 O O . ASN A 1 182 ? -17.109 -18.812 -20.031 1 92.62 182 ASN A O 1
ATOM 1412 N N . ASN A 1 183 ? -15.352 -17.828 -20.734 1 94.88 183 ASN A N 1
ATOM 1413 C CA . ASN A 1 183 ? -15.344 -16.75 -19.766 1 94.88 183 ASN A CA 1
ATOM 1414 C C . ASN A 1 183 ? -15.445 -17.281 -18.328 1 94.88 183 ASN A C 1
ATOM 1416 O O . ASN A 1 183 ? -16.156 -16.703 -17.5 1 94.88 183 ASN A O 1
ATOM 1420 N N . TRP A 1 184 ? -14.727 -18.422 -18.125 1 95.19 184 TRP A N 1
ATOM 1421 C CA . TRP A 1 184 ? -14.883 -19.094 -16.844 1 95.19 184 TRP A CA 1
ATOM 1422 C C . TRP A 1 184 ? -14.398 -18.219 -15.703 1 95.19 184 TRP A C 1
ATOM 1424 O O . TRP A 1 184 ? -14.844 -18.375 -14.562 1 95.19 184 TRP A O 1
ATOM 1434 N N . ASN A 1 185 ? -13.539 -17.234 -15.953 1 96.5 185 ASN A N 1
ATOM 1435 C CA . ASN A 1 185 ? -12.891 -16.438 -14.922 1 96.5 185 ASN A CA 1
ATOM 1436 C C . ASN A 1 185 ? -13.719 -15.195 -14.578 1 96.5 185 ASN A C 1
ATOM 1438 O O . ASN A 1 185 ? -13.227 -14.289 -13.898 1 96.5 185 ASN A O 1
ATOM 1442 N N . ARG A 1 186 ? -14.992 -15.141 -15.078 1 97.62 186 ARG A N 1
ATOM 1443 C CA . ARG A 1 186 ? -15.867 -13.992 -14.82 1 97.62 186 ARG A CA 1
ATOM 1444 C C . ARG A 1 186 ? -16.703 -14.211 -13.562 1 97.62 186 ARG A C 1
ATOM 1446 O O . ARG A 1 186 ? -17.344 -13.281 -13.078 1 97.62 186 ARG A O 1
ATOM 1453 N N . PHE A 1 187 ? -16.609 -15.445 -13.008 1 97.75 187 PHE A N 1
ATOM 1454 C CA . PHE A 1 187 ? -17.5 -15.773 -11.898 1 97.75 187 PHE A CA 1
ATOM 1455 C C . PHE A 1 187 ? -16.734 -16.438 -10.766 1 97.75 187 PHE A C 1
ATOM 1457 O O . PHE A 1 187 ? -15.922 -17.328 -11 1 97.75 187 PHE A O 1
ATOM 1464 N N . ASN A 1 188 ? -17.078 -16.078 -9.547 1 97.44 188 ASN A N 1
ATOM 1465 C CA . ASN A 1 188 ? -16.438 -16.594 -8.344 1 97.44 188 ASN A CA 1
ATOM 1466 C C . ASN A 1 188 ? -16.578 -18.109 -8.266 1 97.44 188 ASN A C 1
ATOM 1468 O O . ASN A 1 188 ? -15.633 -18.797 -7.844 1 97.44 188 ASN A O 1
ATOM 1472 N N . CYS A 1 189 ? -17.656 -18.656 -8.656 1 96.75 189 CYS A N 1
ATOM 1473 C CA . CYS A 1 189 ? -17.922 -20.094 -8.523 1 96.75 189 CYS A CA 1
ATOM 1474 C C . CYS A 1 189 ? -16.938 -20.906 -9.367 1 96.75 189 CYS A C 1
ATOM 1476 O O . CYS A 1 189 ? -16.641 -22.062 -9.039 1 96.75 189 CYS A O 1
ATOM 1478 N N . ASN A 1 190 ? -16.406 -20.281 -10.43 1 97.5 190 ASN A N 1
ATOM 1479 C CA . ASN A 1 190 ? -15.469 -20.969 -11.32 1 97.5 190 ASN A CA 1
ATOM 1480 C C . ASN A 1 190 ? -14.016 -20.703 -10.922 1 97.5 190 ASN A C 1
ATOM 1482 O O . ASN A 1 190 ? -13.188 -21.609 -10.969 1 97.5 190 ASN A O 1
ATOM 1486 N N . SER A 1 191 ? -13.742 -19.484 -10.484 1 97.56 191 SER A N 1
ATOM 1487 C CA . SER A 1 191 ? -12.344 -19.062 -10.359 1 97.56 191 SER A CA 1
ATOM 1488 C C . SER A 1 191 ? -11.891 -19.094 -8.898 1 97.56 191 SER A C 1
ATOM 1490 O O . SER A 1 191 ? -10.695 -19.094 -8.617 1 97.56 191 SER A O 1
ATOM 1492 N N . GLY A 1 192 ? -12.828 -19.141 -7.938 1 97.25 192 GLY A N 1
ATOM 1493 C CA . GLY A 1 192 ? -12.523 -18.953 -6.527 1 97.25 192 GLY A CA 1
ATOM 1494 C C . GLY A 1 192 ? -12.508 -17.5 -6.109 1 97.25 192 GLY A C 1
ATOM 1495 O O . GLY A 1 192 ? -12.312 -17.188 -4.93 1 97.25 192 GLY A O 1
ATOM 1496 N N . GLY A 1 193 ? -12.789 -16.594 -7.121 1 97.81 193 GLY A N 1
ATOM 1497 C CA . GLY A 1 193 ? -12.711 -15.164 -6.863 1 97.81 193 GLY A CA 1
ATOM 1498 C C . GLY A 1 193 ? -11.344 -14.578 -7.141 1 97.81 193 GLY A C 1
ATOM 1499 O O . GLY A 1 193 ? -10.336 -15.289 -7.125 1 97.81 193 GLY A O 1
ATOM 1500 N N . THR A 1 194 ? -11.312 -13.25 -7.336 1 98.44 194 THR A N 1
ATOM 1501 C CA . THR A 1 194 ? -10.094 -12.555 -7.738 1 98.44 194 THR A CA 1
ATOM 1502 C C . THR A 1 194 ? -8.984 -12.773 -6.715 1 98.44 194 THR A C 1
ATOM 1504 O O . THR A 1 194 ? -7.824 -12.992 -7.082 1 98.44 194 THR A O 1
ATOM 1507 N N . LEU A 1 195 ? -9.305 -12.734 -5.41 1 98.69 195 LEU A N 1
ATOM 1508 C CA . LEU A 1 195 ? -8.289 -12.844 -4.367 1 98.69 195 LEU A CA 1
ATOM 1509 C C . LEU A 1 195 ? -7.723 -14.258 -4.305 1 98.69 195 LEU A C 1
ATOM 1511 O O . LEU A 1 195 ? -6.594 -14.461 -3.848 1 98.69 195 LEU A O 1
ATOM 1515 N N . VAL A 1 196 ? -8.453 -15.242 -4.773 1 98.44 196 VAL A N 1
ATOM 1516 C CA . VAL A 1 196 ? -7.949 -16.609 -4.867 1 98.44 196 VAL A CA 1
ATOM 1517 C C . VAL A 1 196 ? -7.254 -16.812 -6.211 1 98.44 196 VAL A C 1
ATOM 1519 O O . VAL A 1 196 ? -6.09 -17.219 -6.262 1 98.44 196 VAL A O 1
ATOM 1522 N N . GLU A 1 197 ? -7.91 -16.453 -7.246 1 96.75 197 GLU A N 1
ATOM 1523 C CA . GLU A 1 197 ? -7.465 -16.719 -8.609 1 96.75 197 GLU A CA 1
ATOM 1524 C C . GLU A 1 197 ? -6.152 -16 -8.914 1 96.75 197 GLU A C 1
ATOM 1526 O O . GLU A 1 197 ? -5.211 -16.609 -9.422 1 96.75 197 GLU A O 1
ATOM 1531 N N . LYS A 1 198 ? -6.109 -14.727 -8.656 1 95.12 198 LYS A N 1
ATOM 1532 C CA . LYS A 1 198 ? -4.957 -13.914 -9.039 1 95.12 198 LYS A CA 1
ATOM 1533 C C . LYS A 1 198 ? -4.012 -13.703 -7.863 1 95.12 198 LYS A C 1
ATOM 1535 O O . LYS A 1 198 ? -2.795 -13.852 -8 1 95.12 198 LYS A O 1
ATOM 1540 N N . CYS A 1 199 ? -4.527 -13.523 -6.711 1 98 199 CYS A N 1
ATOM 1541 C CA . CYS A 1 199 ? -3.723 -12.953 -5.637 1 98 199 CYS A CA 1
ATOM 1542 C C . CYS A 1 199 ? -3.061 -14.055 -4.812 1 98 199 CYS A C 1
ATOM 1544 O O . CYS A 1 199 ? -2.213 -13.773 -3.963 1 98 199 CYS A O 1
ATOM 1546 N N . CYS A 1 200 ? -3.377 -15.312 -5.086 1 97.88 200 CYS A N 1
ATOM 1547 C CA . CYS A 1 200 ? -2.688 -16.375 -4.375 1 97.88 200 CYS A CA 1
ATOM 1548 C C . CYS A 1 200 ? -1.179 -16.266 -4.559 1 97.88 200 CYS A C 1
ATOM 1550 O O . CYS A 1 200 ? -0.413 -16.625 -3.66 1 97.88 200 CYS A O 1
ATOM 1552 N N . HIS A 1 201 ? -0.696 -15.734 -5.707 1 97.62 201 HIS A N 1
ATOM 1553 C CA . HIS A 1 201 ? 0.724 -15.477 -5.918 1 97.62 201 HIS A CA 1
ATOM 1554 C C . HIS A 1 201 ? 1.278 -14.555 -4.832 1 97.62 201 HIS A C 1
ATOM 1556 O O . HIS A 1 201 ? 2.354 -14.812 -4.285 1 97.62 201 HIS A O 1
ATOM 1562 N N . PHE A 1 202 ? 0.549 -13.586 -4.523 1 98.69 202 PHE A N 1
ATOM 1563 C CA . PHE A 1 202 ? 1.03 -12.539 -3.633 1 98.69 202 PHE A CA 1
ATOM 1564 C C . PHE A 1 202 ? 0.94 -12.984 -2.178 1 98.69 202 PHE A C 1
ATOM 1566 O O . PHE A 1 202 ? 1.807 -12.648 -1.366 1 98.69 202 PHE A O 1
ATOM 1573 N N . PHE A 1 203 ? -0.097 -13.727 -1.901 1 98.88 203 PHE A N 1
ATOM 1574 C CA . PHE A 1 203 ? -0.21 -14.266 -0.551 1 98.88 203 PHE A CA 1
ATOM 1575 C C . PHE A 1 203 ? 0.896 -15.273 -0.28 1 98.88 203 PHE A C 1
ATOM 1577 O O . PHE A 1 203 ? 1.42 -15.344 0.834 1 98.88 203 PHE A O 1
ATOM 1584 N N . ASP A 1 204 ? 1.261 -16.016 -1.27 1 98.62 204 ASP A N 1
ATOM 1585 C CA . ASP A 1 204 ? 2.408 -16.906 -1.162 1 98.62 204 ASP A CA 1
ATOM 1586 C C . ASP A 1 204 ? 3.695 -16.125 -0.91 1 98.62 204 ASP A C 1
ATOM 1588 O O . ASP A 1 204 ? 4.48 -16.484 -0.031 1 98.62 204 ASP A O 1
ATOM 1592 N N . LEU A 1 205 ? 3.914 -15.094 -1.664 1 98.75 205 LEU A N 1
ATOM 1593 C CA . LEU A 1 205 ? 5.109 -14.273 -1.499 1 98.75 205 LEU A CA 1
ATOM 1594 C C . LEU A 1 205 ? 5.145 -13.641 -0.112 1 98.75 205 LEU A C 1
ATOM 1596 O O . LEU A 1 205 ? 6.207 -13.562 0.512 1 98.75 205 LEU A O 1
ATOM 1600 N N . MET A 1 206 ? 3.998 -13.203 0.383 1 98.75 206 MET A N 1
ATOM 1601 C CA . MET A 1 206 ? 3.945 -12.633 1.725 1 98.75 206 MET A CA 1
ATOM 1602 C C . MET A 1 206 ? 4.445 -13.633 2.764 1 98.75 206 MET A C 1
ATOM 1604 O O . MET A 1 206 ? 5.227 -13.273 3.646 1 98.75 206 MET A O 1
ATOM 1608 N N . ARG A 1 207 ? 3.975 -14.82 2.639 1 98.19 207 ARG A N 1
ATOM 1609 C CA . ARG A 1 207 ? 4.367 -15.859 3.584 1 98.19 207 ARG A CA 1
ATOM 1610 C C . ARG A 1 207 ? 5.863 -16.141 3.504 1 98.19 207 ARG A C 1
ATOM 1612 O O . ARG A 1 207 ? 6.516 -16.344 4.527 1 98.19 207 ARG A O 1
ATOM 1619 N N . LEU A 1 208 ? 6.355 -16.156 2.285 1 97.88 208 LEU A N 1
ATOM 1620 C CA . LEU A 1 208 ? 7.777 -16.422 2.088 1 97.88 208 LEU A CA 1
ATOM 1621 C C . LEU A 1 208 ? 8.617 -15.32 2.73 1 97.88 208 LEU A C 1
ATOM 1623 O O . LEU A 1 208 ? 9.594 -15.609 3.43 1 97.88 208 LEU A O 1
ATOM 1627 N N . PHE A 1 209 ? 8.25 -14.07 2.529 1 98.69 209 PHE A N 1
ATOM 1628 C CA . PHE A 1 209 ? 9 -12.945 3.076 1 98.69 209 PHE A CA 1
ATOM 1629 C C . PHE A 1 209 ? 8.859 -12.891 4.594 1 98.69 209 PHE A C 1
ATOM 1631 O O . PHE A 1 209 ? 9.844 -12.664 5.301 1 98.69 209 PHE A O 1
ATOM 1638 N N . ALA A 1 210 ? 7.625 -13.086 5.047 1 97.94 210 ALA A N 1
ATOM 1639 C CA . ALA A 1 210 ? 7.352 -13.008 6.477 1 97.94 210 ALA A CA 1
ATOM 1640 C C . ALA A 1 210 ? 7.922 -14.227 7.211 1 97.94 210 ALA A C 1
ATOM 1642 O O . ALA A 1 210 ? 8.172 -14.164 8.414 1 97.94 210 ALA A O 1
ATOM 1643 N N . ALA A 1 211 ? 8.094 -15.344 6.449 1 97.62 211 ALA A N 1
ATOM 1644 C CA . ALA A 1 211 ? 8.508 -16.625 7.031 1 97.62 211 ALA A CA 1
ATOM 1645 C C . ALA A 1 211 ? 7.621 -17 8.211 1 97.62 211 ALA A C 1
ATOM 1647 O O . ALA A 1 211 ? 8.125 -17.328 9.289 1 97.62 211 ALA A O 1
ATOM 1648 N N . ALA A 1 212 ? 6.301 -16.922 8.039 1 98.19 212 ALA A N 1
ATOM 1649 C CA . ALA A 1 212 ? 5.344 -17.141 9.125 1 98.19 212 ALA A CA 1
ATOM 1650 C C . ALA A 1 212 ? 3.98 -17.547 8.57 1 98.19 212 ALA A C 1
ATOM 1652 O O . ALA A 1 212 ? 3.748 -17.469 7.359 1 98.19 212 ALA A O 1
ATOM 1653 N N . ASN A 1 213 ? 3.111 -17.984 9.422 1 98.31 213 ASN A N 1
ATOM 1654 C CA . ASN A 1 213 ? 1.764 -18.391 9.031 1 98.31 213 ASN A CA 1
ATOM 1655 C C . ASN A 1 213 ? 0.756 -17.266 9.273 1 98.31 213 ASN A C 1
ATOM 1657 O O . ASN A 1 213 ? 0.851 -16.547 10.266 1 98.31 213 ASN A O 1
ATOM 1661 N N . PRO A 1 214 ? -0.142 -17.125 8.352 1 98.69 214 PRO A N 1
ATOM 1662 C CA . PRO A 1 214 ? -1.182 -16.109 8.531 1 98.69 214 PRO A CA 1
ATOM 1663 C C . PRO A 1 214 ? -2.146 -16.438 9.664 1 98.69 214 PRO A C 1
ATOM 1665 O O . PRO A 1 214 ? -2.467 -17.609 9.883 1 98.69 214 PRO A O 1
ATOM 1668 N N . VAL A 1 215 ? -2.705 -15.422 10.359 1 98.69 215 VAL A N 1
ATOM 1669 C CA . VAL A 1 215 ? -3.594 -15.711 11.477 1 98.69 215 VAL A CA 1
ATOM 1670 C C . VAL A 1 215 ? -4.895 -14.922 11.32 1 98.69 215 VAL A C 1
ATOM 1672 O O . VAL A 1 215 ? -5.934 -15.312 11.859 1 98.69 215 VAL A O 1
ATOM 1675 N N . CYS A 1 216 ? -4.828 -13.797 10.609 1 98.75 216 CYS A N 1
ATOM 1676 C CA . CYS A 1 216 ? -6 -12.945 10.477 1 98.75 216 CYS A CA 1
ATOM 1677 C C . CYS A 1 216 ? -5.926 -12.117 9.195 1 98.75 216 CYS A C 1
ATOM 1679 O O . CYS A 1 216 ? -4.84 -11.719 8.773 1 98.75 216 CYS A O 1
ATOM 1681 N N . VAL A 1 217 ? -7.125 -11.906 8.57 1 98.88 217 VAL A N 1
ATOM 1682 C CA . VAL A 1 217 ? -7.191 -11.125 7.34 1 98.88 217 VAL A CA 1
ATOM 1683 C C . VAL A 1 217 ? -8.297 -10.078 7.445 1 98.88 217 VAL A C 1
ATOM 1685 O O . VAL A 1 217 ? -9.383 -10.367 7.961 1 98.88 217 VAL A O 1
ATOM 1688 N N . MET A 1 218 ? -8.062 -8.844 7.062 1 98.69 218 MET A N 1
ATOM 1689 C CA . MET A 1 218 ? -9.055 -7.797 6.855 1 98.69 218 MET A CA 1
ATOM 1690 C C . MET A 1 218 ? -8.914 -7.184 5.469 1 98.69 218 MET A C 1
ATOM 1692 O O . MET A 1 218 ? -7.805 -7.023 4.961 1 98.69 218 MET A O 1
ATOM 1696 N N . ALA A 1 219 ? -10.023 -6.902 4.867 1 98.88 219 ALA A N 1
ATOM 1697 C CA . ALA A 1 219 ? -9.961 -6.492 3.469 1 98.88 219 ALA A CA 1
ATOM 1698 C C . ALA A 1 219 ? -11.156 -5.625 3.092 1 98.88 219 ALA A C 1
ATOM 1700 O O . ALA A 1 219 ? -12.195 -5.672 3.756 1 98.88 219 ALA A O 1
ATOM 1701 N N . SER A 1 220 ? -10.969 -4.766 2.115 1 98.81 220 SER A N 1
ATOM 1702 C CA . SER A 1 220 ? -11.992 -3.965 1.451 1 98.81 220 SER A CA 1
ATOM 1703 C C . SER A 1 220 ? -11.82 -3.992 -0.064 1 98.81 220 SER A C 1
ATOM 1705 O O . SER A 1 220 ? -10.711 -3.803 -0.57 1 98.81 220 SER A O 1
ATOM 1707 N N . GLY A 1 221 ? -12.82 -4.363 -0.811 1 98.56 221 GLY A N 1
ATOM 1708 C CA . GLY A 1 221 ? -12.766 -4.48 -2.26 1 98.56 221 GLY A CA 1
ATOM 1709 C C . GLY A 1 221 ? -14.117 -4.324 -2.924 1 98.56 221 GLY A C 1
ATOM 1710 O O . GLY A 1 221 ? -15.148 -4.27 -2.244 1 98.56 221 GLY A O 1
ATOM 1711 N N . ALA A 1 222 ? -14.125 -4.152 -4.27 1 98.19 222 ALA A N 1
ATOM 1712 C CA . ALA A 1 222 ? -15.375 -3.93 -4.992 1 98.19 222 ALA A CA 1
ATOM 1713 C C . ALA A 1 222 ? -15.211 -4.223 -6.48 1 98.19 222 ALA A C 1
ATOM 1715 O O . ALA A 1 222 ? -14.117 -4.582 -6.93 1 98.19 222 ALA A O 1
ATOM 1716 N N . ILE A 1 223 ? -16.328 -4.25 -7.176 1 98.12 223 ILE A N 1
ATOM 1717 C CA . ILE A 1 223 ? -16.422 -4.23 -8.633 1 98.12 223 ILE A CA 1
ATOM 1718 C C . ILE A 1 223 ? -16.719 -2.809 -9.109 1 98.12 223 ILE A C 1
ATOM 1720 O O . ILE A 1 223 ? -17.875 -2.375 -9.117 1 98.12 223 ILE A O 1
ATOM 1724 N N . ASP A 1 224 ? -15.68 -2.166 -9.602 1 98.06 224 ASP A N 1
ATOM 1725 C CA . ASP A 1 224 ? -15.891 -0.736 -9.812 1 98.06 224 ASP A CA 1
ATOM 1726 C C . ASP A 1 224 ? -15.812 -0.383 -11.297 1 98.06 224 ASP A C 1
ATOM 1728 O O . ASP A 1 224 ? -16.516 0.52 -11.758 1 98.06 224 ASP A O 1
ATOM 1732 N N . VAL A 1 225 ? -14.953 -1.116 -12.047 1 98.12 225 VAL A N 1
ATOM 1733 C CA . VAL A 1 225 ? -14.695 -0.596 -13.383 1 98.12 225 VAL A CA 1
ATOM 1734 C C . VAL A 1 225 ? -14.875 -1.708 -14.414 1 98.12 225 VAL A C 1
ATOM 1736 O O . VAL A 1 225 ? -15.555 -1.521 -15.422 1 98.12 225 VAL A O 1
ATOM 1739 N N . ASN A 1 226 ? -14.422 -2.875 -14.094 1 97.81 226 ASN A N 1
ATOM 1740 C CA . ASN A 1 226 ? -14.281 -3.898 -15.117 1 97.81 226 ASN A CA 1
ATOM 1741 C C . ASN A 1 226 ? -15.5 -4.824 -15.156 1 97.81 226 ASN A C 1
ATOM 1743 O O . ASN A 1 226 ? -16.062 -5.141 -14.109 1 97.81 226 ASN A O 1
ATOM 1747 N N . HIS A 1 227 ? -15.914 -5.25 -16.359 1 96.5 227 HIS A N 1
ATOM 1748 C CA . HIS A 1 227 ? -16.766 -6.391 -16.672 1 96.5 227 HIS A CA 1
ATOM 1749 C C . HIS A 1 227 ? -18.188 -6.188 -16.156 1 96.5 227 HIS A C 1
ATOM 1751 O O . HIS A 1 227 ? -18.969 -7.137 -16.078 1 96.5 227 HIS A O 1
ATOM 1757 N N . LYS A 1 228 ? -18.531 -5.043 -15.758 1 94.81 228 LYS A N 1
ATOM 1758 C CA . LYS A 1 228 ? -19.828 -4.754 -15.164 1 94.81 228 LYS A CA 1
ATOM 1759 C C . LYS A 1 228 ? -20.922 -4.77 -16.219 1 94.81 228 LYS A C 1
ATOM 1761 O O . LYS A 1 228 ? -22.094 -5.012 -15.914 1 94.81 228 LYS A O 1
ATOM 1766 N N . ASP A 1 229 ? -20.531 -4.555 -17.422 1 94.75 229 ASP A N 1
ATOM 1767 C CA . ASP A 1 229 ? -21.516 -4.449 -18.516 1 94.75 229 ASP A CA 1
ATOM 1768 C C . ASP A 1 229 ? -21.562 -5.738 -19.328 1 94.75 229 ASP A C 1
ATOM 1770 O O . ASP A 1 229 ? -22.188 -5.781 -20.391 1 94.75 229 ASP A O 1
ATOM 1774 N N . GLU A 1 230 ? -20.938 -6.77 -18.891 1 96.69 230 GLU A N 1
ATOM 1775 C CA . GLU A 1 230 ? -20.969 -8.07 -19.562 1 96.69 230 GLU A CA 1
ATOM 1776 C C . GLU A 1 230 ? -22.109 -8.938 -19.016 1 96.69 230 GLU A C 1
ATOM 1778 O O . GLU A 1 230 ? -22.594 -8.719 -17.906 1 96.69 230 GLU A O 1
ATOM 1783 N N . MET A 1 231 ? -22.594 -9.781 -19.859 1 96.56 231 MET A N 1
ATOM 1784 C CA . MET A 1 231 ? -23.641 -10.727 -19.484 1 96.56 231 MET A CA 1
ATOM 1785 C C . MET A 1 231 ? -23.391 -12.102 -20.094 1 96.56 231 MET A C 1
ATOM 1787 O O . MET A 1 231 ? -23.141 -12.219 -21.297 1 96.56 231 MET A O 1
ATOM 1791 N N . TYR A 1 232 ? -23.422 -13.086 -19.297 1 96.19 232 TYR A N 1
ATOM 1792 C CA . TYR A 1 232 ? -23.266 -14.477 -19.703 1 96.19 232 TYR A CA 1
ATOM 1793 C C . TYR A 1 232 ? -24.375 -15.344 -19.141 1 96.19 232 TYR A C 1
ATOM 1795 O O . TYR A 1 232 ? -24.469 -15.531 -17.922 1 96.19 232 TYR A O 1
ATOM 1803 N N . ASP A 1 233 ? -25.203 -15.906 -19.969 1 94.56 233 ASP A N 1
ATOM 1804 C CA . ASP A 1 233 ? -26.344 -16.734 -19.562 1 94.56 233 ASP A CA 1
ATOM 1805 C C . ASP A 1 233 ? -27.188 -16.031 -18.516 1 94.56 233 ASP A C 1
ATOM 1807 O O . ASP A 1 233 ? -27.484 -16.594 -17.453 1 94.56 233 ASP A O 1
ATOM 1811 N N . GLY A 1 234 ? -27.391 -14.75 -18.625 1 95.5 234 GLY A N 1
ATOM 1812 C CA . GLY A 1 234 ? -28.281 -13.961 -17.797 1 95.5 234 GLY A CA 1
ATOM 1813 C C . GLY A 1 234 ? -27.625 -13.461 -16.531 1 95.5 234 GLY A C 1
ATOM 1814 O O . GLY A 1 234 ? -28.281 -12.852 -15.68 1 95.5 234 GLY A O 1
ATOM 1815 N N . LYS A 1 235 ? -26.391 -13.734 -16.422 1 96.56 235 LYS A N 1
ATOM 1816 C CA . LYS A 1 235 ? -25.719 -13.32 -15.195 1 96.56 235 LYS A CA 1
ATOM 1817 C C . LYS A 1 235 ? -24.609 -12.32 -15.492 1 96.56 235 LYS A C 1
ATOM 1819 O O . LYS A 1 235 ? -23.906 -12.445 -16.5 1 96.56 235 LYS A O 1
ATOM 1824 N N . VAL A 1 236 ? -24.469 -11.32 -14.594 1 97.38 236 VAL A N 1
ATOM 1825 C CA . VAL A 1 236 ? -23.375 -10.352 -14.656 1 97.38 236 VAL A CA 1
ATOM 1826 C C . VAL A 1 236 ? -22.188 -10.859 -13.859 1 97.38 236 VAL A C 1
ATOM 1828 O O . VAL A 1 236 ? -22.344 -11.445 -12.781 1 97.38 236 VAL A O 1
ATOM 1831 N N . PRO A 1 237 ? -20.969 -10.672 -14.367 1 97.75 23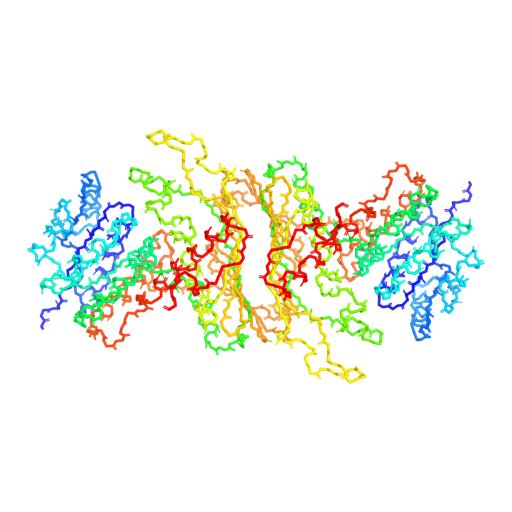7 PRO A N 1
ATOM 1832 C CA . PRO A 1 237 ? -19.781 -11.094 -13.625 1 97.75 237 PRO A CA 1
ATOM 1833 C C . PRO A 1 237 ? -19.781 -10.594 -12.18 1 97.75 237 PRO A C 1
ATOM 1835 O O . PRO A 1 237 ? -20.219 -9.477 -11.906 1 97.75 237 PRO A O 1
ATOM 1838 N N . ASP A 1 238 ? -19.219 -11.453 -11.25 1 97.94 238 ASP A N 1
ATOM 1839 C CA . ASP A 1 238 ? -19.281 -11.102 -9.828 1 97.94 238 ASP A CA 1
ATOM 1840 C C . ASP A 1 238 ? -17.891 -11.094 -9.203 1 97.94 238 ASP A C 1
ATOM 1842 O O . ASP A 1 238 ? -17.766 -11.156 -7.98 1 97.94 238 ASP A O 1
ATOM 1846 N N . ILE A 1 239 ? -16.859 -10.992 -10.031 1 97.88 239 ILE A N 1
ATOM 1847 C CA . ILE A 1 239 ? -15.477 -10.953 -9.539 1 97.88 239 ILE A CA 1
ATOM 1848 C C . ILE A 1 239 ? -15.086 -9.516 -9.219 1 97.88 239 ILE A C 1
ATOM 1850 O O . ILE A 1 239 ? -15.367 -8.602 -9.992 1 97.88 239 ILE A O 1
ATOM 1854 N N . ILE A 1 240 ? -14.391 -9.273 -8.133 1 98.44 240 ILE A N 1
ATOM 1855 C CA . ILE A 1 240 ? -13.938 -7.93 -7.789 1 98.44 240 ILE A CA 1
ATOM 1856 C C . ILE A 1 240 ? -12.766 -7.539 -8.688 1 98.44 240 ILE A C 1
ATOM 1858 O O . ILE A 1 240 ? -12.047 -8.406 -9.195 1 98.44 240 ILE A O 1
ATOM 1862 N N . ASP A 1 241 ? -12.586 -6.219 -8.906 1 98.69 241 ASP A N 1
ATOM 1863 C CA . ASP A 1 241 ? -11.484 -5.77 -9.758 1 98.69 241 ASP A CA 1
ATOM 1864 C C . ASP A 1 241 ? -10.523 -4.875 -8.977 1 98.69 241 ASP A C 1
ATOM 1866 O O . ASP A 1 241 ? -9.547 -4.371 -9.539 1 98.69 241 ASP A O 1
ATOM 1870 N N . ASN A 1 242 ? -10.75 -4.652 -7.676 1 98.81 242 ASN A N 1
ATOM 1871 C CA . ASN A 1 242 ? -9.82 -3.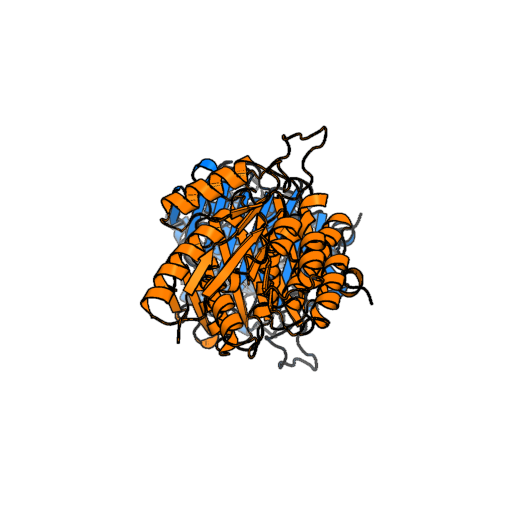953 -6.801 1 98.81 242 ASN A CA 1
ATOM 1872 C C . ASN A 1 242 ? -10.039 -4.316 -5.336 1 98.81 242 ASN A C 1
ATOM 1874 O O . ASN A 1 242 ? -11.156 -4.645 -4.934 1 98.81 242 ASN A O 1
ATOM 1878 N N . ALA A 1 243 ? -8.961 -4.223 -4.578 1 98.88 243 ALA A N 1
ATOM 1879 C CA . ALA A 1 243 ? -9.047 -4.535 -3.156 1 98.88 243 ALA A CA 1
ATOM 1880 C C . ALA A 1 243 ? -7.797 -4.078 -2.412 1 98.88 243 ALA A C 1
ATOM 1882 O O . ALA A 1 243 ? -6.711 -4.012 -2.996 1 98.88 243 ALA A O 1
ATOM 1883 N N . TYR A 1 244 ? -7.969 -3.66 -1.189 1 98.94 244 TYR A N 1
ATOM 1884 C CA . TYR A 1 244 ? -6.91 -3.625 -0.188 1 98.94 244 TYR A CA 1
ATOM 1885 C C . TYR A 1 244 ? -7.062 -4.766 0.809 1 98.94 244 TYR A C 1
ATOM 1887 O O . TYR A 1 244 ? -8.156 -5.008 1.324 1 98.94 244 TYR A O 1
ATOM 1895 N N . VAL A 1 245 ? -5.957 -5.52 1.03 1 98.94 245 VAL A N 1
ATOM 1896 C CA . VAL A 1 245 ? -5.992 -6.656 1.945 1 98.94 245 VAL A CA 1
ATOM 1897 C C . VAL A 1 245 ? -4.844 -6.551 2.945 1 98.94 245 VAL A C 1
ATOM 1899 O O . VAL A 1 245 ? -3.691 -6.352 2.557 1 98.94 245 VAL A O 1
ATOM 1902 N N . ILE A 1 246 ? -5.137 -6.652 4.215 1 98.94 246 ILE A N 1
ATOM 1903 C CA . ILE A 1 246 ? -4.133 -6.734 5.27 1 98.94 246 ILE A CA 1
ATOM 1904 C C . ILE A 1 246 ? -4.113 -8.141 5.859 1 98.94 246 ILE A C 1
ATOM 1906 O O . ILE A 1 246 ? -5.168 -8.711 6.148 1 98.94 246 ILE A O 1
ATOM 1910 N N . VAL A 1 247 ? -2.941 -8.672 5.98 1 98.94 247 VAL A N 1
ATOM 1911 C CA . VAL A 1 247 ? -2.75 -10 6.559 1 98.94 247 VAL A CA 1
ATOM 1912 C C . VAL A 1 247 ? -1.865 -9.898 7.801 1 98.94 247 VAL A C 1
ATOM 1914 O O . VAL A 1 247 ? -0.79 -9.297 7.754 1 98.94 247 VAL A O 1
ATOM 1917 N N . GLU A 1 248 ? -2.301 -10.469 8.914 1 98.88 248 GLU A N 1
ATOM 1918 C CA . GLU A 1 248 ? -1.48 -10.602 10.109 1 98.88 248 GLU A CA 1
ATOM 1919 C C . GLU A 1 248 ? -0.862 -11.992 10.203 1 98.88 248 GLU A C 1
ATOM 1921 O O . GLU A 1 248 ? -1.514 -12.992 9.883 1 98.88 248 GLU A O 1
ATOM 1926 N N . PHE A 1 249 ? 0.339 -12.062 10.602 1 98.81 249 PHE A N 1
ATOM 1927 C CA . PHE A 1 249 ? 1.045 -13.328 10.734 1 98.81 249 PHE A CA 1
ATOM 1928 C C . PHE A 1 249 ? 1.327 -13.633 12.203 1 98.81 249 PHE A C 1
ATOM 1930 O O . PHE A 1 249 ? 1.29 -12.734 13.047 1 98.81 249 PHE A O 1
ATOM 1937 N N . ASP A 1 250 ? 1.656 -14.859 12.516 1 98.56 250 ASP A N 1
ATOM 1938 C CA . ASP A 1 250 ? 1.773 -15.312 13.898 1 98.56 250 ASP A CA 1
ATOM 1939 C C . ASP A 1 250 ? 3.076 -14.828 14.523 1 98.56 250 ASP A C 1
ATOM 1941 O O . ASP A 1 250 ? 3.229 -14.859 15.75 1 98.56 250 ASP A O 1
ATOM 1945 N N . ASN A 1 251 ? 4.02 -14.383 13.75 1 98.38 251 ASN A N 1
ATOM 1946 C CA . ASN A 1 251 ? 5.254 -13.852 14.32 1 98.38 251 ASN A CA 1
ATOM 1947 C C . ASN A 1 251 ? 5.176 -12.336 14.508 1 98.38 251 ASN A C 1
ATOM 1949 O O . ASN A 1 251 ? 6.188 -11.688 14.758 1 98.38 251 ASN A O 1
ATOM 1953 N N . GLY A 1 252 ? 4.035 -11.766 14.289 1 98.12 252 GLY A N 1
ATOM 1954 C CA . GLY A 1 252 ? 3.818 -10.344 14.516 1 98.12 252 GLY A CA 1
ATOM 1955 C C . GLY A 1 252 ? 3.986 -9.508 13.266 1 98.12 252 GLY A C 1
ATOM 1956 O O . GLY A 1 252 ? 3.611 -8.336 13.242 1 98.12 252 GLY A O 1
ATOM 1957 N N . SER A 1 253 ? 4.551 -10.039 12.203 1 98.62 253 SER A N 1
ATOM 1958 C CA . SER A 1 253 ? 4.668 -9.297 10.945 1 98.62 253 SER A CA 1
ATOM 1959 C C . SER A 1 253 ? 3.311 -9.133 10.273 1 98.62 253 SER A C 1
ATOM 1961 O O . SER A 1 253 ? 2.33 -9.758 10.68 1 98.62 253 SER A O 1
ATOM 1963 N N . ARG A 1 254 ? 3.283 -8.234 9.297 1 98.81 254 ARG A N 1
ATOM 1964 C CA . ARG A 1 254 ? 2.033 -7.953 8.602 1 98.81 254 ARG A CA 1
ATOM 1965 C C . ARG A 1 254 ? 2.264 -7.816 7.102 1 98.81 254 ARG A C 1
ATOM 1967 O O . ARG A 1 254 ? 3.336 -7.391 6.668 1 98.81 254 ARG A O 1
ATOM 1974 N N . GLY A 1 255 ? 1.277 -8.211 6.363 1 98.88 255 GLY A N 1
ATOM 1975 C CA . GLY A 1 255 ? 1.271 -8.055 4.918 1 98.88 255 GLY A CA 1
ATOM 1976 C C . GLY A 1 255 ? 0.17 -7.137 4.422 1 98.88 255 GLY A C 1
ATOM 1977 O O . GLY A 1 255 ? -0.885 -7.027 5.051 1 98.88 255 GLY A O 1
ATOM 1978 N N . MET A 1 256 ? 0.434 -6.508 3.262 1 98.88 256 MET A N 1
ATOM 1979 C CA . MET A 1 256 ? -0.555 -5.645 2.625 1 98.88 256 MET A CA 1
ATOM 1980 C C . MET A 1 256 ? -0.57 -5.855 1.114 1 98.88 256 MET A C 1
ATOM 1982 O O . MET A 1 256 ? 0.485 -5.902 0.479 1 98.88 256 MET A O 1
ATOM 1986 N N . LEU A 1 257 ? -1.759 -6.027 0.582 1 98.94 257 LEU A N 1
ATOM 1987 C CA . LEU A 1 257 ? -1.942 -6.113 -0.863 1 98.94 257 LEU A CA 1
ATOM 1988 C C . LEU A 1 257 ? -2.76 -4.934 -1.379 1 98.94 257 LEU A C 1
ATOM 1990 O O . LEU A 1 257 ? -3.822 -4.625 -0.837 1 98.94 257 LEU A O 1
ATOM 1994 N N . ASP A 1 258 ? -2.221 -4.211 -2.285 1 98.94 258 ASP A N 1
ATOM 1995 C CA . ASP A 1 258 ? -2.885 -3.189 -3.088 1 98.94 258 ASP A CA 1
ATOM 1996 C C . ASP A 1 258 ? -3.148 -3.691 -4.508 1 98.94 258 ASP A C 1
ATOM 1998 O O . ASP A 1 258 ? -2.266 -3.637 -5.363 1 98.94 258 ASP A O 1
ATOM 2002 N N . LEU A 1 259 ? -4.383 -4.172 -4.715 1 98.88 259 LEU A N 1
ATOM 2003 C CA . LEU A 1 259 ? -4.758 -4.773 -5.988 1 98.88 259 LEU A CA 1
ATOM 2004 C C . LEU A 1 259 ? -5.633 -3.822 -6.801 1 98.88 259 LEU A C 1
ATOM 2006 O O . LEU A 1 259 ? -6.648 -3.328 -6.301 1 98.88 259 LEU A O 1
ATOM 2010 N N . CYS A 1 260 ? -5.262 -3.645 -8.039 1 98.88 260 CYS A N 1
ATOM 2011 C CA . CYS A 1 260 ? -6.102 -2.91 -8.977 1 98.88 260 CYS A CA 1
ATOM 2012 C C . CYS A 1 260 ? -6.004 -3.504 -10.375 1 98.88 260 CYS A C 1
ATOM 2014 O O . CYS A 1 260 ? -4.922 -3.559 -10.961 1 98.88 260 CYS A O 1
ATOM 2016 N N . MET A 1 261 ? -7.113 -3.887 -10.922 1 98.56 261 MET A N 1
ATOM 2017 C CA . MET A 1 261 ? -7.113 -4.52 -12.234 1 98.56 261 MET A CA 1
ATOM 2018 C C . MET A 1 261 ? -7.578 -3.543 -13.312 1 98.56 261 MET A C 1
ATOM 2020 O O . MET A 1 261 ? -8.133 -3.953 -14.336 1 98.56 261 MET A O 1
ATOM 2024 N N . PHE A 1 262 ? -7.531 -2.232 -13.086 1 98.56 262 PHE A N 1
ATOM 2025 C CA . PHE A 1 262 ? -7.766 -1.197 -14.086 1 98.56 262 PHE A CA 1
ATOM 2026 C C . PHE A 1 262 ? -6.707 -0.104 -14 1 98.56 262 PHE A C 1
ATOM 2028 O O . PHE A 1 262 ? -7.02 1.082 -14.117 1 98.56 262 PHE A O 1
ATOM 2035 N N . ALA A 1 263 ? -5.516 -0.495 -13.75 1 98.56 263 ALA A N 1
ATOM 2036 C CA . ALA A 1 263 ? -4.367 0.402 -13.641 1 98.56 263 ALA A CA 1
ATOM 2037 C C . ALA A 1 263 ? -3.324 0.097 -14.711 1 98.56 263 ALA A C 1
ATOM 2039 O O . ALA A 1 263 ? -2.141 -0.06 -14.398 1 98.56 263 ALA A O 1
ATOM 2040 N N . GLU A 1 264 ? -3.719 0.076 -15.969 1 97.38 264 GLU A N 1
ATOM 2041 C CA . GLU A 1 264 ? -2.848 -0.244 -17.094 1 97.38 264 GLU A CA 1
ATOM 2042 C C . GLU A 1 264 ? -1.751 0.804 -17.266 1 97.38 264 GLU A C 1
ATOM 2044 O O . GLU A 1 264 ? -0.636 0.483 -17.672 1 97.38 264 GLU A O 1
ATOM 2049 N N . GLY A 1 265 ? -2.066 2.057 -16.984 1 96.75 265 GLY A N 1
ATOM 2050 C CA . GLY A 1 265 ? -1.113 3.145 -17.125 1 96.75 265 GLY A CA 1
ATOM 2051 C C . GLY A 1 265 ? -0.085 3.193 -16.016 1 96.75 265 GLY A C 1
ATOM 2052 O O . GLY A 1 265 ? 0.131 4.242 -15.406 1 96.75 265 GLY A O 1
ATOM 2053 N N . SER A 1 266 ? 0.536 2.078 -15.641 1 96.81 266 SER A N 1
ATOM 2054 C CA . SER A 1 266 ? 1.532 1.963 -14.578 1 96.81 266 SER A CA 1
ATOM 2055 C C . SER A 1 266 ? 2.902 1.604 -15.148 1 96.81 266 SER A C 1
ATOM 2057 O O . SER A 1 266 ? 3.008 0.774 -16.047 1 96.81 266 SER A O 1
ATOM 2059 N N . ARG A 1 267 ? 3.932 2.24 -14.594 1 95.75 267 ARG A N 1
ATOM 2060 C CA . ARG A 1 267 ? 5.293 1.88 -14.977 1 95.75 267 ARG A CA 1
ATOM 2061 C C . ARG A 1 267 ? 5.605 0.438 -14.586 1 95.75 267 ARG A C 1
ATOM 2063 O O . ARG A 1 267 ? 6.227 -0.296 -15.352 1 95.75 267 ARG A O 1
ATOM 2070 N N . ASN A 1 268 ? 5.297 0.071 -13.398 1 96.75 268 ASN A N 1
ATOM 2071 C CA . ASN A 1 268 ? 5.426 -1.297 -12.906 1 96.75 268 ASN A CA 1
ATOM 2072 C C . ASN A 1 268 ? 4.062 -1.9 -12.57 1 96.75 268 ASN A C 1
ATOM 2074 O O . ASN A 1 268 ? 3.195 -1.218 -12.023 1 96.75 268 ASN A O 1
ATOM 2078 N N . GLU A 1 269 ? 3.883 -3.137 -12.906 1 96.19 269 GLU A N 1
ATOM 2079 C CA . GLU A 1 269 ? 2.684 -3.879 -12.531 1 96.19 269 GLU A CA 1
ATOM 2080 C C . GLU A 1 269 ? 2.777 -4.391 -11.094 1 96.19 269 GLU A C 1
ATOM 2082 O O . GLU A 1 269 ? 1.789 -4.371 -10.359 1 96.19 269 GLU A O 1
ATOM 2087 N N . GLN A 1 270 ? 3.943 -4.871 -10.781 1 97.5 270 GLN A N 1
ATOM 2088 C CA . GLN A 1 270 ? 4.176 -5.367 -9.43 1 97.5 270 GLN A CA 1
ATOM 2089 C C . GLN A 1 270 ? 5.266 -4.562 -8.727 1 97.5 270 GLN A C 1
ATOM 2091 O O . GLN A 1 270 ? 6.332 -4.32 -9.297 1 97.5 270 GLN A O 1
ATOM 2096 N N . GLU A 1 271 ? 4.969 -4.098 -7.578 1 98.56 271 GLU A N 1
ATOM 2097 C CA . GLU A 1 271 ? 5.926 -3.488 -6.66 1 98.56 271 GLU A CA 1
ATOM 2098 C C . GLU A 1 271 ? 5.879 -4.156 -5.285 1 98.56 271 GLU A C 1
ATOM 2100 O O . GLU A 1 271 ? 4.824 -4.195 -4.648 1 98.56 271 GLU A O 1
ATOM 2105 N N . ILE A 1 272 ? 7 -4.672 -4.867 1 98.81 272 ILE A N 1
ATOM 2106 C CA . ILE A 1 272 ? 7.082 -5.359 -3.58 1 98.81 272 ILE A CA 1
ATOM 2107 C C . ILE A 1 272 ? 8.023 -4.598 -2.648 1 98.81 272 ILE A C 1
ATOM 2109 O O . ILE A 1 272 ? 9.117 -4.203 -3.053 1 98.81 272 ILE A O 1
ATOM 2113 N N . SER A 1 273 ? 7.586 -4.355 -1.461 1 98.94 273 SER A N 1
ATOM 2114 C CA . SER A 1 273 ? 8.383 -3.723 -0.413 1 98.94 273 SER A CA 1
ATOM 2115 C C . SER A 1 273 ? 8.445 -4.598 0.835 1 98.94 273 SER A C 1
ATOM 2117 O O . SER A 1 273 ? 7.41 -5.02 1.357 1 98.94 273 SER A O 1
ATOM 2119 N N . VAL A 1 274 ? 9.617 -4.902 1.248 1 98.94 274 VAL A N 1
ATOM 2120 C CA . VAL A 1 274 ? 9.836 -5.676 2.467 1 98.94 274 VAL A CA 1
ATOM 2121 C C . VAL A 1 274 ? 10.695 -4.871 3.438 1 98.94 274 VAL A C 1
ATOM 2123 O O . VAL A 1 274 ? 11.797 -4.441 3.092 1 98.94 274 VAL A O 1
ATOM 2126 N N . VAL A 1 275 ? 10.18 -4.703 4.676 1 98.94 275 VAL A N 1
ATOM 2127 C CA . VAL A 1 275 ? 10.922 -3.938 5.676 1 98.94 275 VAL A CA 1
ATOM 2128 C C . VAL A 1 275 ? 11.234 -4.824 6.879 1 98.94 275 VAL A C 1
ATOM 2130 O O . VAL A 1 275 ? 10.328 -5.438 7.453 1 98.94 275 VAL A O 1
ATOM 2133 N N . GLY A 1 276 ? 12.445 -4.914 7.184 1 98.81 276 GLY A N 1
ATOM 2134 C CA . GLY A 1 276 ? 12.898 -5.5 8.43 1 98.81 276 GLY A CA 1
ATOM 2135 C C . GLY A 1 276 ? 13.391 -4.469 9.43 1 98.81 276 GLY A C 1
ATOM 2136 O O . GLY A 1 276 ? 13.359 -3.266 9.156 1 98.81 276 GLY A O 1
ATOM 2137 N N . ASP A 1 277 ? 13.828 -4.926 10.609 1 98.31 277 ASP A N 1
ATOM 2138 C CA . ASP A 1 277 ? 14.203 -4.02 11.695 1 98.31 277 ASP A CA 1
ATOM 2139 C C . ASP A 1 277 ? 15.5 -3.279 11.375 1 98.31 277 ASP A C 1
ATOM 2141 O O . ASP A 1 277 ? 15.812 -2.264 12 1 98.31 277 ASP A O 1
ATOM 2145 N N . ILE A 1 278 ? 16.25 -3.707 10.336 1 97.56 278 ILE A N 1
ATOM 2146 C CA . ILE A 1 278 ? 17.5 -3 10.133 1 97.56 278 ILE A CA 1
ATOM 2147 C C . ILE A 1 278 ? 17.609 -2.531 8.688 1 97.56 278 ILE A C 1
ATOM 2149 O O . ILE A 1 278 ? 18.562 -1.833 8.32 1 97.56 278 ILE A O 1
ATOM 2153 N N . GLY A 1 279 ? 16.672 -2.885 7.824 1 98.44 279 GLY A N 1
ATOM 2154 C CA . GLY A 1 279 ? 16.734 -2.438 6.441 1 98.44 279 GLY A CA 1
ATOM 2155 C C . GLY A 1 279 ? 15.453 -2.65 5.672 1 98.44 279 GLY A C 1
ATOM 2156 O O . GLY A 1 279 ? 14.461 -3.135 6.23 1 98.44 279 GLY A O 1
ATOM 2157 N N . LYS A 1 280 ? 15.508 -2.209 4.379 1 98.81 280 LYS A N 1
ATOM 2158 C CA . LYS A 1 280 ? 14.375 -2.273 3.469 1 98.81 280 LYS A CA 1
ATOM 2159 C C . LYS A 1 280 ? 14.797 -2.771 2.09 1 98.81 280 LYS A C 1
ATOM 2161 O O . LYS A 1 280 ? 15.891 -2.447 1.617 1 98.81 280 LYS A O 1
ATOM 2166 N N . GLY A 1 281 ? 14 -3.678 1.509 1 98.81 281 GLY A N 1
ATOM 2167 C CA . GLY A 1 281 ? 14.18 -4.121 0.135 1 98.81 281 GLY A CA 1
ATOM 2168 C C . GLY A 1 281 ? 12.93 -3.963 -0.709 1 98.81 281 GLY A C 1
ATOM 2169 O O . GLY A 1 281 ? 11.812 -4.051 -0.197 1 98.81 281 GLY A O 1
ATOM 2170 N N . GLU A 1 282 ? 13.141 -3.719 -2.018 1 98.88 282 GLU A N 1
ATOM 2171 C CA . GLU A 1 282 ? 12.039 -3.555 -2.965 1 98.88 282 GLU A CA 1
ATOM 2172 C C . GLU A 1 282 ? 12.336 -4.262 -4.285 1 98.88 282 GLU A C 1
ATOM 2174 O O . GLU A 1 282 ? 13.5 -4.387 -4.68 1 98.88 282 GLU A O 1
ATOM 2179 N N . ALA A 1 283 ? 11.344 -4.734 -4.91 1 98.81 283 ALA A N 1
ATOM 2180 C CA . ALA A 1 283 ? 11.422 -5.297 -6.254 1 98.81 283 ALA A CA 1
ATOM 2181 C C . ALA A 1 283 ? 10.367 -4.688 -7.168 1 98.81 283 ALA A C 1
ATOM 2183 O O . ALA A 1 283 ? 9.227 -4.469 -6.75 1 98.81 283 ALA A O 1
ATOM 2184 N N . PHE A 1 284 ? 10.75 -4.398 -8.398 1 98.25 284 PHE A N 1
ATOM 2185 C CA . PHE A 1 284 ? 9.883 -3.764 -9.383 1 98.25 284 PHE A CA 1
ATOM 2186 C C . PHE A 1 284 ? 9.805 -4.598 -10.648 1 98.25 284 PHE A C 1
ATOM 2188 O O . PHE A 1 284 ? 10.82 -4.891 -11.273 1 98.25 284 PHE A O 1
ATOM 2195 N N . VAL A 1 285 ? 8.625 -4.953 -10.984 1 97.25 285 VAL A N 1
ATOM 2196 C CA . VAL A 1 285 ? 8.352 -5.742 -12.18 1 97.25 285 VAL A CA 1
ATOM 2197 C C . VAL A 1 285 ? 7.395 -4.988 -13.094 1 97.25 285 VAL A C 1
ATOM 2199 O O . VAL A 1 285 ? 6.332 -4.535 -12.656 1 97.25 285 VAL A O 1
ATOM 2202 N N . PRO A 1 286 ? 7.809 -4.715 -14.367 1 95.62 286 PRO A N 1
ATOM 2203 C CA . PRO A 1 286 ? 8.742 -5.488 -15.18 1 95.62 286 PRO A CA 1
ATOM 2204 C C . PRO A 1 286 ? 10.094 -4.797 -15.352 1 95.62 286 PRO A C 1
ATOM 2206 O O . PRO A 1 286 ? 10.93 -5.242 -16.141 1 95.62 286 PRO A O 1
ATOM 2209 N N . GLU A 1 287 ? 10.383 -3.771 -14.625 1 95.62 287 GLU A N 1
ATOM 2210 C CA . GLU A 1 287 ? 11.648 -3.068 -14.812 1 95.62 287 GLU A CA 1
ATOM 2211 C C . GLU A 1 287 ? 12.828 -3.949 -14.422 1 95.62 287 GLU A C 1
ATOM 2213 O O . GLU A 1 287 ? 13.977 -3.643 -14.758 1 95.62 287 GLU A O 1
ATOM 2218 N N . SER A 1 288 ? 12.531 -5 -13.688 1 97.25 288 SER A N 1
ATOM 2219 C CA . SER A 1 288 ? 13.539 -5.961 -13.258 1 97.25 288 SER A CA 1
ATOM 2220 C C . SER A 1 288 ? 14.586 -5.301 -12.359 1 97.25 288 SER A C 1
ATOM 2222 O O . SER A 1 288 ? 15.781 -5.535 -12.516 1 97.25 288 SER A O 1
ATOM 2224 N N . ILE A 1 289 ? 14.109 -4.465 -11.469 1 98 289 ILE A N 1
ATOM 2225 C CA . ILE A 1 289 ? 14.961 -3.721 -10.555 1 98 289 ILE A CA 1
ATOM 2226 C C . ILE A 1 289 ? 14.719 -4.203 -9.125 1 98 289 ILE A C 1
ATOM 2228 O O . ILE A 1 289 ? 13.578 -4.473 -8.734 1 98 289 ILE A O 1
ATOM 2232 N N . VAL A 1 290 ? 15.812 -4.316 -8.398 1 98.62 290 VAL A N 1
ATOM 2233 C CA . VAL A 1 290 ? 15.766 -4.531 -6.953 1 98.62 290 VAL A CA 1
ATOM 2234 C C . VAL A 1 290 ? 16.516 -3.406 -6.242 1 98.62 290 VAL A C 1
ATOM 2236 O O . VAL A 1 290 ? 17.609 -3.006 -6.676 1 98.62 290 VAL A O 1
ATOM 2239 N N . ARG A 1 291 ? 15.93 -2.846 -5.203 1 98.56 291 ARG A N 1
ATOM 2240 C CA . ARG A 1 291 ? 16.562 -1.854 -4.348 1 98.56 291 ARG A CA 1
ATOM 2241 C C . ARG A 1 291 ? 16.641 -2.344 -2.904 1 98.56 291 ARG A C 1
ATOM 2243 O O . ARG A 1 291 ? 15.719 -3.004 -2.418 1 98.56 291 ARG A O 1
ATOM 2250 N N . PHE A 1 292 ? 17.672 -2.049 -2.248 1 98.5 292 PHE A N 1
ATOM 2251 C CA . PHE A 1 292 ? 17.703 -2.324 -0.816 1 98.5 292 PHE A CA 1
ATOM 2252 C C . PHE A 1 292 ? 18.656 -1.361 -0.099 1 98.5 292 PHE A C 1
ATOM 2254 O O . PHE A 1 292 ? 19.562 -0.811 -0.71 1 98.5 292 PHE A O 1
ATOM 2261 N N . GLY A 1 293 ? 18.344 -1.067 1.126 1 98.38 293 GLY A N 1
ATOM 2262 C CA . GLY A 1 293 ? 19.109 -0.16 1.96 1 98.38 293 GLY A CA 1
ATOM 2263 C C . GLY A 1 293 ? 19 -0.468 3.441 1 98.38 293 GLY A C 1
ATOM 2264 O O . GLY A 1 293 ? 18 -1.04 3.887 1 98.38 293 GLY A O 1
ATOM 2265 N N . LYS A 1 294 ? 20.016 -0.085 4.168 1 98.19 294 LYS A N 1
ATOM 2266 C CA . LYS A 1 294 ? 20.031 -0.216 5.621 1 98.19 294 LYS A CA 1
ATOM 2267 C C . LYS A 1 294 ? 19.578 1.078 6.293 1 98.19 294 LYS A C 1
ATOM 2269 O O . LYS A 1 294 ? 19.781 2.168 5.75 1 98.19 294 LYS A O 1
ATOM 2274 N N . ARG A 1 295 ? 19.031 0.948 7.484 1 98 295 ARG A N 1
ATOM 2275 C CA . ARG A 1 295 ? 18.578 2.117 8.234 1 98 295 ARG A CA 1
ATOM 2276 C C . ARG A 1 295 ? 19.734 3.068 8.508 1 98 295 ARG A C 1
ATOM 2278 O O . ARG A 1 295 ? 19.594 4.285 8.352 1 98 295 ARG A O 1
ATOM 2285 N N . THR A 1 296 ? 20.859 2.555 8.859 1 97.5 296 THR A N 1
ATOM 2286 C CA . THR A 1 296 ? 22.016 3.334 9.297 1 97.5 296 THR A CA 1
ATOM 2287 C C . THR A 1 296 ? 22.594 4.145 8.141 1 97.5 296 THR A C 1
ATOM 2289 O O . THR A 1 296 ? 23.25 5.156 8.352 1 97.5 296 THR A O 1
ATOM 2292 N N . GLU A 1 297 ? 22.328 3.738 6.914 1 97.56 297 GLU A N 1
ATOM 2293 C CA . GLU A 1 297 ? 22.922 4.402 5.754 1 97.56 297 GLU A CA 1
ATOM 2294 C C . GLU A 1 297 ? 21.938 5.375 5.113 1 97.56 297 GLU A C 1
ATOM 2296 O O . GLU A 1 297 ? 22.297 6.152 4.23 1 97.56 297 GLU A O 1
ATOM 2301 N N . GLY A 1 298 ? 20.734 5.344 5.547 1 96.69 298 GLY A N 1
ATOM 2302 C CA . GLY A 1 298 ? 19.734 6.266 5.055 1 96.69 298 GLY A CA 1
ATOM 2303 C C . GLY A 1 298 ? 19.5 6.148 3.559 1 96.69 298 GLY A C 1
ATOM 2304 O O . GLY A 1 298 ? 19.797 5.117 2.955 1 96.69 298 GLY A O 1
ATOM 2305 N N . ARG A 1 299 ? 18.875 7.141 3.01 1 96.06 299 ARG A N 1
ATOM 2306 C CA . ARG A 1 299 ? 18.5 7.176 1.603 1 96.06 299 ARG A CA 1
ATOM 2307 C C . ARG A 1 299 ? 19.719 7.07 0.7 1 96.06 299 ARG A C 1
ATOM 2309 O O . ARG A 1 299 ? 19.672 6.418 -0.345 1 96.06 299 ARG A O 1
ATOM 2316 N N . ASP A 1 300 ? 20.781 7.625 1.09 1 96.06 300 ASP A N 1
ATOM 2317 C CA . ASP A 1 300 ? 21.984 7.66 0.28 1 96.06 300 ASP A CA 1
ATOM 2318 C C . ASP A 1 300 ? 22.625 6.273 0.175 1 96.06 300 ASP A C 1
ATOM 2320 O O . ASP A 1 300 ? 23.391 6.004 -0.751 1 96.06 300 ASP A O 1
ATOM 2324 N N . GLY A 1 301 ? 22.266 5.438 1.085 1 97.62 301 GLY A N 1
ATOM 2325 C CA . GLY A 1 301 ? 22.844 4.102 1.114 1 97.62 301 GLY A CA 1
ATOM 2326 C C . GLY A 1 301 ? 22.047 3.092 0.31 1 97.62 301 GLY A C 1
ATOM 2327 O O . GLY A 1 301 ? 22.422 1.922 0.219 1 97.62 301 GLY A O 1
ATOM 2328 N N . VAL A 1 302 ? 21.031 3.508 -0.325 1 98.31 302 VAL A N 1
ATOM 2329 C CA . VAL A 1 302 ? 20.188 2.594 -1.084 1 98.31 302 VAL A CA 1
ATOM 2330 C C . VAL A 1 302 ? 20.906 2.154 -2.355 1 98.31 302 VAL A C 1
ATOM 2332 O O . VAL A 1 302 ? 21.359 2.99 -3.137 1 98.31 302 VAL A O 1
ATOM 2335 N N . VAL A 1 303 ? 20.938 0.84 -2.543 1 98.19 303 VAL A N 1
ATOM 2336 C CA . VAL A 1 303 ? 21.562 0.231 -3.707 1 98.19 303 VAL A CA 1
ATOM 2337 C C . VAL A 1 303 ? 20.5 -0.214 -4.703 1 98.19 303 VAL A C 1
ATOM 2339 O O . VAL A 1 303 ? 19.453 -0.741 -4.312 1 98.19 303 VAL A O 1
ATOM 2342 N N . THR A 1 304 ? 20.781 0.045 -5.949 1 98 304 THR A N 1
ATOM 2343 C CA . THR A 1 304 ? 19.906 -0.404 -7.027 1 98 304 THR A CA 1
ATOM 2344 C C . THR A 1 304 ? 20.625 -1.413 -7.922 1 98 304 THR A C 1
ATOM 2346 O O . THR A 1 304 ? 21.719 -1.147 -8.406 1 98 304 THR A O 1
ATOM 2349 N N . ILE A 1 305 ? 19.891 -2.553 -8.172 1 97.38 305 ILE A N 1
ATOM 2350 C CA . ILE A 1 305 ? 20.484 -3.602 -9 1 97.38 305 ILE A CA 1
ATOM 2351 C C . ILE A 1 305 ? 19.484 -4.031 -10.07 1 97.38 305 ILE A C 1
ATOM 2353 O O . ILE A 1 305 ? 18.281 -4.055 -9.828 1 97.38 305 ILE A O 1
ATOM 2357 N N . MET A 1 306 ? 20.016 -4.281 -11.234 1 97.5 306 MET A N 1
ATOM 2358 C CA . MET A 1 306 ? 19.234 -4.98 -12.25 1 97.5 306 MET A CA 1
ATOM 2359 C C . MET A 1 306 ? 19.297 -6.492 -12.031 1 97.5 306 MET A C 1
ATOM 2361 O O . MET A 1 306 ? 20.375 -7.074 -11.961 1 97.5 306 MET A O 1
ATOM 2365 N N . ALA A 1 307 ? 18.078 -7.09 -11.914 1 96.25 307 ALA A N 1
ATOM 2366 C CA . ALA A 1 307 ? 18.016 -8.523 -11.656 1 96.25 307 ALA A CA 1
ATOM 2367 C C . ALA A 1 307 ? 17.828 -9.312 -12.945 1 96.25 307 ALA A C 1
ATOM 2369 O O . ALA A 1 307 ? 16.875 -9.07 -13.688 1 96.25 307 ALA A O 1
ATOM 2370 N N . GLU A 1 308 ? 18.719 -10.242 -13.18 1 94.38 308 GLU A N 1
ATOM 2371 C CA . GLU A 1 308 ? 18.641 -11.125 -14.352 1 94.38 308 GLU A CA 1
ATOM 2372 C C . GLU A 1 308 ? 18.953 -12.57 -13.969 1 94.38 308 GLU A C 1
ATOM 2374 O O . GLU A 1 308 ? 19.578 -12.828 -12.945 1 94.38 308 GLU A O 1
ATOM 2379 N N . ASP A 1 309 ? 18.359 -13.406 -14.711 1 95.44 309 ASP A N 1
ATOM 2380 C CA . ASP A 1 309 ? 18.641 -14.836 -14.594 1 95.44 309 ASP A CA 1
ATOM 2381 C C . ASP A 1 309 ? 19 -15.438 -15.945 1 95.44 309 ASP A C 1
ATOM 2383 O O . ASP A 1 309 ? 18.125 -15.633 -16.797 1 95.44 309 ASP A O 1
ATOM 2387 N N . GLU A 1 310 ? 20.219 -15.852 -16.109 1 93.81 310 GLU A N 1
ATOM 2388 C CA . GLU A 1 310 ? 20.734 -16.328 -17.391 1 93.81 310 GLU A CA 1
ATOM 2389 C C . GLU A 1 310 ? 20.125 -17.672 -17.781 1 93.81 310 GLU A C 1
ATOM 2391 O O . GLU A 1 310 ? 20.188 -18.078 -18.938 1 93.81 310 GLU A O 1
ATOM 2396 N N . ARG A 1 311 ? 19.547 -18.312 -16.906 1 93.19 311 ARG A N 1
ATOM 2397 C CA . ARG A 1 311 ? 18.953 -19.609 -17.188 1 93.19 311 ARG A CA 1
ATOM 2398 C C . ARG A 1 311 ? 17.703 -19.469 -18.047 1 93.19 311 ARG A C 1
ATOM 2400 O O . ARG A 1 311 ? 17.266 -20.422 -18.688 1 93.19 311 ARG A O 1
ATOM 2407 N N . ILE A 1 312 ? 17.094 -18.297 -17.969 1 93.75 312 ILE A N 1
ATOM 2408 C CA . ILE A 1 312 ? 15.836 -18.062 -18.656 1 93.75 312 ILE A CA 1
ATOM 2409 C C . ILE A 1 312 ? 16.062 -18.078 -20.172 1 93.75 312 ILE A C 1
ATOM 2411 O O . ILE A 1 312 ? 16.812 -17.25 -20.688 1 93.75 312 ILE A O 1
ATOM 2415 N N . LYS A 1 313 ? 15.406 -18.953 -20.844 1 90.31 313 LYS A N 1
ATOM 2416 C CA . LYS A 1 313 ? 15.539 -19.062 -22.297 1 90.31 313 LYS A CA 1
ATOM 2417 C C . LYS A 1 313 ? 14.273 -18.594 -23 1 90.31 313 LYS A C 1
ATOM 2419 O O . LYS A 1 313 ? 14.273 -18.391 -24.219 1 90.31 313 LYS A O 1
ATOM 2424 N N . TYR A 1 314 ? 13.242 -18.453 -22.25 1 90.44 314 TYR A N 1
ATOM 2425 C CA . TYR A 1 314 ? 11.961 -17.953 -22.75 1 90.44 314 TYR A CA 1
ATOM 2426 C C . TYR A 1 314 ? 11.266 -17.094 -21.703 1 90.44 314 TYR A C 1
ATOM 2428 O O . TYR A 1 314 ? 10.922 -17.578 -20.625 1 90.44 314 TYR A O 1
ATOM 2436 N N . GLN A 1 315 ? 10.992 -15.82 -21.984 1 86.88 315 GLN A N 1
ATOM 2437 C CA . GLN A 1 315 ? 10.422 -14.891 -21.016 1 86.88 315 GLN A CA 1
ATOM 2438 C C . GLN A 1 315 ? 8.945 -15.188 -20.766 1 86.88 315 GLN A C 1
ATOM 2440 O O . GLN A 1 315 ? 8.484 -15.156 -19.625 1 86.88 315 GLN A O 1
ATOM 2445 N N . GLY A 1 316 ? 8.188 -15.414 -21.969 1 88.12 316 GLY A N 1
ATOM 2446 C CA . GLY A 1 316 ? 6.781 -15.781 -21.922 1 88.12 316 GLY A CA 1
ATOM 2447 C C . GLY A 1 316 ? 5.914 -14.734 -21.234 1 88.12 316 GLY A C 1
ATOM 2448 O O . GLY A 1 316 ? 6.176 -13.531 -21.359 1 88.12 316 GLY A O 1
ATOM 2449 N N . LEU A 1 317 ? 4.867 -15.258 -20.578 1 83.56 317 LEU A N 1
ATOM 2450 C CA . LEU A 1 317 ? 3.832 -14.406 -20 1 83.56 317 LEU A CA 1
ATOM 2451 C C . LEU A 1 317 ? 4.207 -13.984 -18.578 1 83.56 317 LEU A C 1
ATOM 2453 O O . LEU A 1 317 ? 3.566 -13.102 -18 1 83.56 317 LEU A O 1
ATOM 2457 N N . HIS A 1 318 ? 5.277 -14.516 -18 1 90.62 318 HIS A N 1
ATOM 2458 C CA . HIS A 1 318 ? 5.598 -14.281 -16.594 1 90.62 318 HIS A CA 1
ATOM 2459 C C . HIS A 1 318 ? 7.078 -13.961 -16.422 1 90.62 318 HIS A C 1
ATOM 2461 O O . HIS A 1 318 ? 7.707 -14.414 -15.461 1 90.62 318 HIS A O 1
ATOM 2467 N N . HIS A 1 319 ? 7.652 -13.367 -17.406 1 91 319 HIS A N 1
ATOM 2468 C CA . HIS A 1 319 ? 9 -12.82 -17.312 1 91 319 HIS A CA 1
ATOM 2469 C C . HIS A 1 319 ? 10.016 -13.914 -17.016 1 91 319 HIS A C 1
ATOM 2471 O O . HIS A 1 319 ? 10.922 -13.727 -16.188 1 91 319 HIS A O 1
ATOM 2477 N N . GLY A 1 320 ? 9.773 -15.117 -17.547 1 93.25 320 GLY A N 1
ATOM 2478 C CA . GLY A 1 320 ? 10.734 -16.203 -17.438 1 93.25 320 GLY A CA 1
ATOM 2479 C C . GLY A 1 320 ? 10.469 -17.109 -16.25 1 93.25 320 GLY A C 1
ATOM 2480 O O . GLY A 1 320 ? 11.062 -18.188 -16.141 1 93.25 320 GLY A O 1
ATOM 2481 N N . SER A 1 321 ? 9.547 -16.734 -15.438 1 95.19 321 SER A N 1
ATOM 2482 C CA . SER A 1 321 ? 9.328 -17.484 -14.211 1 95.19 321 SER A CA 1
ATOM 2483 C C . SER A 1 321 ? 8.773 -18.875 -14.508 1 95.19 321 SER A C 1
ATOM 2485 O O . SER A 1 321 ? 9.102 -19.844 -13.812 1 95.19 321 SER A O 1
ATOM 2487 N N . SER A 1 322 ? 7.969 -19.031 -15.547 1 95.94 322 SER A N 1
ATOM 2488 C CA . SER A 1 322 ? 7.438 -20.344 -15.914 1 95.94 322 SER A CA 1
ATOM 2489 C C . SER A 1 322 ? 8.555 -21.297 -16.344 1 95.94 322 SER A C 1
ATOM 2491 O O . SER A 1 322 ? 8.508 -22.484 -16.047 1 95.94 322 SER A O 1
ATOM 2493 N N . TYR A 1 323 ? 9.516 -20.766 -17.062 1 96.62 323 TYR A N 1
ATOM 2494 C CA . TYR A 1 323 ? 10.656 -21.578 -17.484 1 96.62 323 TYR A CA 1
ATOM 2495 C C . TYR A 1 323 ? 11.422 -22.109 -16.266 1 96.62 323 TYR A C 1
ATOM 2497 O O . TYR A 1 323 ? 11.719 -23.297 -16.203 1 96.62 323 TYR A O 1
ATOM 2505 N N . LEU A 1 324 ? 11.68 -21.188 -15.352 1 96.25 324 LEU A N 1
ATOM 2506 C CA . LEU A 1 324 ? 12.414 -21.562 -14.148 1 96.25 324 LEU A CA 1
ATOM 2507 C C . LEU A 1 324 ? 11.609 -22.547 -13.312 1 96.25 324 LEU A C 1
ATOM 2509 O O . LEU A 1 324 ? 12.188 -23.438 -12.664 1 96.25 324 LEU A O 1
ATOM 2513 N N . GLU A 1 325 ? 10.336 -22.391 -13.281 1 96.69 325 GLU A N 1
ATOM 2514 C CA . GLU A 1 325 ? 9.453 -23.328 -12.602 1 96.69 325 GLU A CA 1
ATOM 2515 C C . GLU A 1 325 ? 9.602 -24.734 -13.172 1 96.69 325 GLU A C 1
ATOM 2517 O O . GLU A 1 325 ? 9.719 -25.703 -12.414 1 96.69 325 GLU A O 1
ATOM 2522 N N . HIS A 1 326 ? 9.641 -24.859 -14.5 1 96.19 326 HIS A N 1
ATOM 2523 C CA . HIS A 1 326 ? 9.82 -26.156 -15.148 1 96.19 326 HIS A CA 1
ATOM 2524 C C . HIS A 1 326 ? 11.203 -26.719 -14.867 1 96.19 326 HIS A C 1
ATOM 2526 O O . HIS A 1 326 ? 11.352 -27.938 -14.711 1 96.19 326 HIS A O 1
ATOM 2532 N N . LEU A 1 327 ? 12.211 -25.844 -14.828 1 94.44 327 LEU A N 1
ATOM 2533 C CA . LEU A 1 327 ? 13.555 -26.297 -14.484 1 94.44 327 LEU A CA 1
ATOM 2534 C C . LEU A 1 327 ? 13.578 -26.922 -13.094 1 94.44 327 LEU A C 1
ATOM 2536 O O . LEU A 1 327 ? 14.172 -27.984 -12.898 1 94.44 327 LEU A O 1
ATOM 2540 N N . ASN A 1 328 ? 12.953 -26.266 -12.18 1 93.88 328 ASN A N 1
ATOM 2541 C CA . ASN A 1 328 ? 12.891 -26.766 -10.812 1 93.88 328 ASN A CA 1
ATOM 2542 C C . ASN A 1 328 ? 12.109 -28.078 -10.727 1 93.88 328 ASN A C 1
ATOM 2544 O O . ASN A 1 328 ? 12.508 -29 -10.023 1 93.88 328 ASN A O 1
ATOM 2548 N N . PHE A 1 329 ? 11.07 -28.125 -11.406 1 95.69 329 PHE A N 1
ATOM 2549 C CA . PHE A 1 329 ? 10.219 -29.312 -11.406 1 95.69 329 PHE A CA 1
ATOM 2550 C C . PHE A 1 329 ? 10.961 -30.5 -11.984 1 95.69 329 PHE A C 1
ATOM 2552 O O . PHE A 1 329 ? 10.945 -31.594 -11.398 1 95.69 329 PHE A O 1
ATOM 2559 N N . LEU A 1 330 ? 11.586 -30.312 -13.125 1 94.38 330 LEU A N 1
ATOM 2560 C CA . LEU A 1 330 ? 12.375 -31.359 -13.758 1 94.38 330 LEU A CA 1
ATOM 2561 C C . LEU A 1 330 ? 13.484 -31.844 -12.828 1 94.38 330 LEU A C 1
ATOM 2563 O O . LEU A 1 330 ? 13.734 -33.031 -12.727 1 94.38 330 LEU A O 1
ATOM 2567 N N . SER A 1 331 ? 14.094 -30.891 -12.18 1 92.81 331 SER A N 1
ATOM 2568 C CA . SER A 1 331 ? 15.156 -31.234 -11.234 1 92.81 331 SER A CA 1
ATOM 2569 C C . SER A 1 331 ? 14.625 -32.094 -10.109 1 92.81 331 SER A C 1
ATOM 2571 O O . SER A 1 331 ? 15.289 -33.062 -9.688 1 92.81 331 SER A O 1
ATOM 2573 N N . ALA A 1 332 ? 13.461 -31.797 -9.609 1 93.31 332 ALA A N 1
ATOM 2574 C CA . ALA A 1 332 ? 12.844 -32.594 -8.539 1 93.31 332 ALA A CA 1
ATOM 2575 C C . ALA A 1 332 ? 12.531 -34 -9.016 1 93.31 332 ALA A C 1
ATOM 2577 O O . ALA A 1 332 ? 12.727 -34.969 -8.273 1 93.31 332 ALA A O 1
ATOM 2578 N N . ILE A 1 333 ? 12.008 -34.094 -10.219 1 92.44 333 ILE A N 1
ATOM 2579 C CA . ILE A 1 333 ? 11.688 -35.406 -10.789 1 92.44 333 ILE A CA 1
ATOM 2580 C C . ILE A 1 333 ? 12.961 -36.25 -10.891 1 92.44 333 ILE A C 1
ATOM 2582 O O . ILE A 1 333 ? 12.977 -37.406 -10.484 1 92.44 333 ILE A O 1
ATOM 2586 N N . ARG A 1 334 ? 14 -35.625 -11.359 1 89.31 334 ARG A N 1
ATOM 2587 C CA . ARG A 1 334 ? 15.258 -36.344 -11.586 1 89.31 334 ARG A CA 1
ATOM 2588 C C . ARG A 1 334 ? 15.883 -36.781 -10.266 1 89.31 334 ARG A C 1
ATOM 2590 O O . ARG A 1 334 ? 16.531 -37.812 -10.188 1 89.31 334 ARG A O 1
ATOM 2597 N N . ALA A 1 335 ? 15.711 -36 -9.328 1 87.06 335 ALA A N 1
ATOM 2598 C CA . ALA A 1 335 ? 16.281 -36.281 -8.016 1 87.06 335 ALA A CA 1
ATOM 2599 C C . ALA A 1 335 ? 15.406 -37.312 -7.258 1 87.06 335 ALA A C 1
ATOM 2601 O O . ALA A 1 335 ? 15.672 -37.594 -6.09 1 87.06 335 ALA A O 1
ATOM 2602 N N . GLN A 1 336 ? 14.469 -37.781 -7.863 1 79.44 336 GLN A N 1
ATOM 2603 C CA . GLN A 1 336 ? 13.555 -38.781 -7.301 1 79.44 336 GLN A CA 1
ATOM 2604 C C . GLN A 1 336 ? 12.938 -38.281 -5.996 1 79.44 336 GLN A C 1
ATOM 2606 O O . GLN A 1 336 ? 12.852 -39.031 -5.02 1 79.44 336 GLN A O 1
ATOM 2611 N N . GLY A 1 337 ? 12.758 -37 -6 1 71.44 337 GLY A N 1
ATOM 2612 C CA . GLY A 1 337 ? 12.023 -36.375 -4.906 1 71.44 337 GLY A CA 1
ATOM 2613 C C . GLY A 1 337 ? 12.859 -36.188 -3.66 1 71.44 337 GLY A C 1
ATOM 2614 O O . GLY A 1 337 ? 12.328 -35.906 -2.584 1 71.44 337 GLY A O 1
ATOM 2615 N N . ALA A 1 338 ? 14.102 -36.375 -3.709 1 71.56 338 ALA A N 1
ATOM 2616 C CA . ALA A 1 338 ? 14.969 -36.25 -2.543 1 71.56 338 ALA A CA 1
ATOM 2617 C C . ALA A 1 338 ? 14.867 -34.875 -1.91 1 71.56 338 ALA A C 1
ATOM 2619 O O . ALA A 1 338 ? 14.922 -34.719 -0.686 1 71.56 338 ALA A O 1
ATOM 2620 N N . SER A 1 339 ? 14.602 -33.844 -2.674 1 72.12 339 SER A N 1
ATOM 2621 C CA . SER A 1 339 ? 14.508 -32.469 -2.139 1 72.12 339 SER A CA 1
ATOM 2622 C C . SER A 1 339 ? 13.07 -31.984 -2.146 1 72.12 339 SER A C 1
ATOM 2624 O O . SER A 1 339 ? 12.766 -30.938 -1.578 1 72.12 339 SER A O 1
ATOM 2626 N N . GLY A 1 340 ? 12.109 -32.781 -2.346 1 75.56 340 GLY A N 1
ATOM 2627 C CA . GLY A 1 340 ? 10.727 -32.344 -2.463 1 75.56 340 GLY A CA 1
ATOM 2628 C C . GLY A 1 340 ? 10.539 -31.203 -3.447 1 75.56 340 GLY A C 1
ATOM 2629 O O . GLY A 1 340 ? 11.516 -30.656 -3.957 1 75.56 340 GLY A O 1
ATOM 2630 N N . PRO A 1 341 ? 9.297 -30.844 -3.654 1 82.25 341 PRO A N 1
ATOM 2631 C CA . PRO A 1 341 ? 9.031 -29.734 -4.582 1 82.25 341 PRO A CA 1
ATOM 2632 C C . PRO A 1 341 ? 9.391 -28.375 -3.996 1 82.25 341 PRO A C 1
ATOM 2634 O O . PRO A 1 341 ? 9.359 -28.188 -2.775 1 82.25 341 PRO A O 1
ATOM 2637 N N . SER A 1 342 ? 9.766 -27.422 -4.836 1 84.44 342 SER A N 1
ATOM 2638 C CA . SER A 1 342 ? 10.086 -26.062 -4.422 1 84.44 342 SER A CA 1
ATOM 2639 C C . SER A 1 342 ? 8.852 -25.344 -3.885 1 84.44 342 SER A C 1
ATOM 2641 O O . SER A 1 342 ? 8.969 -24.406 -3.082 1 84.44 342 SER A O 1
ATOM 2643 N N . VAL A 1 343 ? 7.695 -25.75 -4.371 1 92.44 343 VAL A N 1
ATOM 2644 C CA . VAL A 1 343 ? 6.395 -25.266 -3.902 1 92.44 343 VAL A CA 1
ATOM 2645 C C . VAL A 1 343 ? 5.5 -26.453 -3.566 1 92.44 343 VAL A C 1
ATOM 2647 O O . VAL A 1 343 ? 5.125 -27.234 -4.449 1 92.44 343 VAL A O 1
ATOM 2650 N N . ASN A 1 344 ? 5.152 -26.594 -2.344 1 94.75 344 ASN A N 1
ATOM 2651 C CA . ASN A 1 344 ? 4.414 -27.781 -1.933 1 94.75 344 ASN A CA 1
ATOM 2652 C C . ASN A 1 344 ? 2.924 -27.5 -1.788 1 94.75 344 ASN A C 1
ATOM 2654 O O . ASN A 1 344 ? 2.473 -26.375 -2.051 1 94.75 344 ASN A O 1
ATOM 2658 N N . LEU A 1 345 ? 2.203 -28.531 -1.431 1 97.62 345 LEU A N 1
ATOM 2659 C CA . LEU A 1 345 ? 0.748 -28.469 -1.366 1 97.62 345 LEU A CA 1
ATOM 2660 C C . LEU A 1 345 ? 0.292 -27.578 -0.22 1 97.62 345 LEU A C 1
ATOM 2662 O O . LEU A 1 345 ? -0.742 -26.906 -0.32 1 97.62 345 LEU A O 1
ATOM 2666 N N . SER A 1 346 ? 1.058 -27.484 0.855 1 97.19 346 SER A N 1
ATOM 2667 C CA . SER A 1 346 ? 0.729 -26.594 1.96 1 97.19 346 SER A CA 1
ATOM 2668 C C . SER A 1 346 ? 0.815 -25.125 1.53 1 97.19 346 SER A C 1
ATOM 2670 O O . SER A 1 346 ? -0.01 -24.312 1.937 1 97.19 346 SER A O 1
ATOM 2672 N N . ASP A 1 347 ? 1.834 -24.812 0.71 1 97.69 347 ASP A N 1
ATOM 2673 C CA . ASP A 1 347 ? 1.922 -23.469 0.136 1 97.69 347 ASP A CA 1
ATOM 2674 C C . ASP A 1 347 ? 0.663 -23.125 -0.657 1 97.69 347 ASP A C 1
ATOM 2676 O O . ASP A 1 347 ? 0.119 -22.031 -0.526 1 97.69 347 ASP A O 1
ATOM 2680 N N . GLY A 1 348 ? 0.234 -24.094 -1.462 1 98.44 348 GLY A N 1
ATOM 2681 C CA . GLY A 1 348 ? -0.977 -23.891 -2.244 1 98.44 348 GLY A CA 1
ATOM 2682 C C . GLY A 1 348 ? -2.211 -23.688 -1.389 1 98.44 348 GLY A C 1
ATOM 2683 O O . GLY A 1 348 ? -3.01 -22.781 -1.651 1 98.44 348 GLY A O 1
ATOM 2684 N N . LEU A 1 349 ? -2.338 -24.5 -0.352 1 98.56 349 LEU A N 1
ATOM 2685 C CA . LEU A 1 349 ? -3.488 -24.406 0.543 1 98.56 349 LEU A CA 1
ATOM 2686 C C . LEU A 1 349 ? -3.545 -23.047 1.226 1 98.56 349 LEU A C 1
ATOM 2688 O O . LEU A 1 349 ? -4.586 -22.391 1.214 1 98.56 349 LEU A O 1
ATOM 2692 N N . LEU A 1 350 ? -2.43 -22.594 1.772 1 98.5 350 LEU A N 1
ATOM 2693 C CA . LEU A 1 350 ? -2.416 -21.375 2.574 1 98.5 350 LEU A CA 1
ATOM 2694 C C . LEU A 1 350 ? -2.641 -20.156 1.7 1 98.5 350 LEU A C 1
ATOM 2696 O O . LEU A 1 350 ? -3.289 -19.188 2.125 1 98.5 350 LEU A O 1
ATOM 2700 N N . SER A 1 351 ? -2.115 -20.141 0.504 1 98.5 351 SER A N 1
ATOM 2701 C CA . SER A 1 351 ? -2.352 -19.016 -0.405 1 98.5 351 SER A CA 1
ATOM 2702 C C . SER A 1 351 ? -3.828 -18.906 -0.769 1 98.5 351 SER A C 1
ATOM 2704 O O . SER A 1 351 ? -4.375 -17.812 -0.837 1 98.5 351 SER A O 1
ATOM 2706 N N . VAL A 1 352 ? -4.5 -20.062 -0.984 1 98.75 352 VAL A N 1
ATOM 2707 C CA . VAL A 1 352 ? -5.93 -20.094 -1.266 1 98.75 352 VAL A CA 1
ATOM 2708 C C . VAL A 1 352 ? -6.711 -19.641 -0.033 1 98.75 352 VAL A C 1
ATOM 2710 O O . VAL A 1 352 ? -7.641 -18.828 -0.139 1 98.75 352 VAL A O 1
ATOM 2713 N N . ALA A 1 353 ? -6.281 -20.109 1.125 1 98.81 353 ALA A N 1
ATOM 2714 C CA . ALA A 1 353 ? -6.988 -19.812 2.369 1 98.81 353 ALA A CA 1
ATOM 2715 C C . ALA A 1 353 ? -6.973 -18.328 2.672 1 98.81 353 ALA A C 1
ATOM 2717 O O . ALA A 1 353 ? -7.973 -17.766 3.121 1 98.81 353 ALA A O 1
ATOM 2718 N N . ILE A 1 354 ? -5.891 -17.641 2.451 1 98.88 354 ILE A N 1
ATOM 2719 C CA . ILE A 1 354 ? -5.816 -16.203 2.664 1 98.88 354 ILE A CA 1
ATOM 2720 C C . ILE A 1 354 ? -6.77 -15.484 1.709 1 98.88 354 ILE A C 1
ATOM 2722 O O . ILE A 1 354 ? -7.461 -14.547 2.102 1 98.88 354 ILE A O 1
ATOM 2726 N N . GLY A 1 355 ? -6.773 -15.93 0.427 1 98.81 355 GLY A N 1
ATOM 2727 C CA . GLY A 1 355 ? -7.703 -15.359 -0.533 1 98.81 355 GLY A CA 1
ATOM 2728 C C . GLY A 1 355 ? -9.156 -15.5 -0.115 1 98.81 355 GLY A C 1
ATOM 2729 O O . GLY A 1 355 ? -9.93 -14.547 -0.215 1 98.81 355 GLY A O 1
ATOM 2730 N N . VAL A 1 356 ? -9.477 -16.719 0.349 1 98.69 356 VAL A N 1
ATOM 2731 C CA . VAL A 1 356 ? -10.828 -16.984 0.813 1 98.69 356 VAL A CA 1
ATOM 2732 C C . VAL A 1 356 ? -11.156 -16.078 2.006 1 98.69 356 VAL A C 1
ATOM 2734 O O . VAL A 1 356 ? -12.242 -15.5 2.072 1 98.69 356 VAL A O 1
ATOM 2737 N N . ALA A 1 357 ? -10.234 -15.945 2.951 1 98.81 357 ALA A N 1
ATOM 2738 C CA . ALA A 1 357 ? -10.422 -15.086 4.113 1 98.81 357 ALA A CA 1
ATOM 2739 C C . ALA A 1 357 ? -10.625 -13.633 3.689 1 98.81 357 ALA A C 1
ATOM 2741 O O . ALA A 1 357 ? -11.477 -12.93 4.246 1 98.81 357 ALA A O 1
ATOM 2742 N N . GLY A 1 358 ? -9.859 -13.18 2.74 1 98.75 358 GLY A N 1
ATOM 2743 C CA . GLY A 1 358 ? -10.016 -11.828 2.219 1 98.75 358 GLY A CA 1
ATOM 2744 C C . GLY A 1 358 ? -11.391 -11.578 1.629 1 98.75 358 GLY A C 1
ATOM 2745 O O . GLY A 1 358 ? -12.008 -10.547 1.896 1 98.75 358 GLY A O 1
ATOM 2746 N N . GLN A 1 359 ? -11.852 -12.539 0.797 1 98.44 359 GLN A N 1
ATOM 2747 C CA . GLN A 1 359 ? -13.18 -12.422 0.209 1 98.44 359 GLN A CA 1
ATOM 2748 C C . GLN A 1 359 ? -14.258 -12.359 1.289 1 98.44 359 GLN A C 1
ATOM 2750 O O . GLN A 1 359 ? -15.18 -11.547 1.208 1 98.44 359 GLN A O 1
ATOM 2755 N N . LEU A 1 360 ? -14.133 -13.195 2.287 1 98.25 360 LEU A N 1
ATOM 2756 C CA . LEU A 1 360 ? -15.086 -13.219 3.391 1 98.25 360 LEU A CA 1
ATOM 2757 C C . LEU A 1 360 ? -15.062 -11.898 4.156 1 98.25 360 LEU A C 1
ATOM 2759 O O . LEU A 1 360 ? -16.109 -11.383 4.555 1 98.25 360 LEU A O 1
ATOM 2763 N N . SER A 1 361 ? -13.906 -11.375 4.375 1 98.75 361 SER A N 1
ATOM 2764 C CA . SER A 1 361 ? -13.766 -10.094 5.066 1 98.75 361 SER A CA 1
ATOM 2765 C C . SER A 1 361 ? -14.484 -8.977 4.316 1 98.75 361 SER A C 1
ATOM 2767 O O . SER A 1 361 ? -15.164 -8.156 4.922 1 98.75 361 SER A O 1
ATOM 2769 N N . ILE A 1 362 ? -14.352 -8.914 3.029 1 98.56 362 ILE A N 1
ATOM 2770 C CA . ILE A 1 362 ? -15.008 -7.91 2.189 1 98.56 362 ILE A CA 1
ATOM 2771 C C . ILE A 1 362 ? -16.516 -8.062 2.283 1 98.56 362 ILE A C 1
ATOM 2773 O O . ILE A 1 362 ? -17.234 -7.082 2.477 1 98.56 362 ILE A O 1
ATOM 2777 N N . GLU A 1 363 ? -17 -9.273 2.174 1 97.75 363 GLU A N 1
ATOM 2778 C CA . GLU A 1 363 ? -18.422 -9.547 2.143 1 97.75 363 GLU A CA 1
ATOM 2779 C C . GLU A 1 363 ? -19.078 -9.25 3.49 1 97.75 363 GLU A C 1
ATOM 2781 O O . GLU A 1 363 ? -20.203 -8.742 3.543 1 97.75 363 GLU A O 1
ATOM 2786 N N . GLN A 1 364 ? -18.344 -9.523 4.562 1 97.69 364 GLN A N 1
ATOM 2787 C CA . GLN A 1 364 ? -18.969 -9.461 5.879 1 97.69 364 GLN A CA 1
ATOM 2788 C C . GLN A 1 364 ? -18.562 -8.195 6.625 1 97.69 364 GLN A C 1
ATOM 2790 O O . GLN A 1 364 ? -19.141 -7.859 7.652 1 97.69 364 GLN A O 1
ATOM 2795 N N . GLY A 1 365 ? -17.594 -7.496 6.199 1 96.75 365 GLY A N 1
ATOM 2796 C CA . GLY A 1 365 ? -17.188 -6.254 6.824 1 96.75 365 GLY A CA 1
ATOM 2797 C C . GLY A 1 365 ? -16.594 -6.449 8.211 1 96.75 365 GLY A C 1
ATOM 2798 O O . GLY A 1 365 ? -16.969 -5.754 9.156 1 96.75 365 GLY A O 1
ATOM 2799 N N . ARG A 1 366 ? -15.727 -7.438 8.25 1 97.25 366 ARG A N 1
ATOM 2800 C CA . ARG A 1 366 ? -15.109 -7.723 9.539 1 97.25 366 ARG A CA 1
ATOM 2801 C C . ARG A 1 366 ? -13.758 -8.414 9.359 1 97.25 366 ARG A C 1
ATOM 2803 O O . ARG A 1 366 ? -13.445 -8.898 8.266 1 97.25 366 ARG A O 1
ATOM 2810 N N . PHE A 1 367 ? -13.039 -8.484 10.461 1 98.19 367 PHE A N 1
ATOM 2811 C CA . PHE A 1 367 ? -11.828 -9.297 10.5 1 98.19 367 PHE A CA 1
ATOM 2812 C C . PHE A 1 367 ? -12.172 -10.781 10.43 1 98.19 367 PHE A C 1
ATOM 2814 O O . PHE A 1 367 ? -13.148 -11.227 11.039 1 98.19 367 PHE A O 1
ATOM 2821 N N . VAL A 1 368 ? -11.398 -11.523 9.656 1 98.56 368 VAL A N 1
ATOM 2822 C CA . VAL A 1 368 ? -11.625 -12.961 9.523 1 98.56 368 VAL A CA 1
ATOM 2823 C C . VAL A 1 368 ? -10.391 -13.727 10 1 98.56 368 VAL A C 1
ATOM 2825 O O . VAL A 1 368 ? -9.281 -13.508 9.5 1 98.56 368 VAL A O 1
ATOM 2828 N N . THR A 1 369 ? -10.555 -14.625 10.961 1 98.44 369 THR A N 1
ATOM 2829 C CA . THR A 1 369 ? -9.445 -15.43 11.453 1 98.44 369 THR A CA 1
ATOM 2830 C C . THR A 1 369 ? -9.18 -16.609 10.516 1 98.44 369 THR A C 1
ATOM 2832 O O . THR A 1 369 ? -10.109 -17.141 9.906 1 98.44 369 THR A O 1
ATOM 2835 N N . MET A 1 370 ? -7.934 -16.984 10.422 1 98.56 370 MET A N 1
ATOM 2836 C CA . MET A 1 370 ? -7.582 -18.125 9.586 1 98.56 370 MET A CA 1
ATOM 2837 C C . MET A 1 370 ? -8.148 -19.422 10.156 1 98.56 370 MET A C 1
ATOM 2839 O O . MET A 1 370 ? -8.453 -20.344 9.414 1 98.56 370 MET A O 1
ATOM 2843 N N . GLU A 1 371 ? -8.312 -19.469 11.406 1 97.44 371 GLU A N 1
ATOM 2844 C CA . GLU A 1 371 ? -8.93 -20.625 12.039 1 97.44 371 GLU A CA 1
ATOM 2845 C C . GLU A 1 371 ? -10.344 -20.859 11.5 1 97.44 371 GLU A C 1
ATOM 2847 O O . GLU A 1 371 ? -10.742 -22 11.281 1 97.44 371 GLU A O 1
ATOM 2852 N N . GLU A 1 372 ? -11.031 -19.75 11.297 1 96.25 372 GLU A N 1
ATOM 2853 C CA . GLU A 1 372 ? -12.391 -19.844 10.773 1 96.25 372 GLU A CA 1
ATOM 2854 C C . GLU A 1 372 ? -12.406 -20.406 9.359 1 96.25 372 GLU A C 1
ATOM 2856 O O . GLU A 1 372 ? -13.359 -21.094 8.977 1 96.25 372 GLU A O 1
ATOM 2861 N N . VAL A 1 373 ? -11.414 -20.156 8.625 1 97.75 373 VAL A N 1
ATOM 2862 C CA . VAL A 1 373 ? -11.352 -20.531 7.211 1 97.75 373 VAL A CA 1
ATOM 2863 C C . VAL A 1 373 ? -10.75 -21.938 7.074 1 97.75 373 VAL A C 1
ATOM 2865 O O . VAL A 1 373 ? -11.219 -22.734 6.266 1 97.75 373 VAL A O 1
ATOM 2868 N N . LEU A 1 374 ? -9.727 -22.234 7.828 1 97.19 374 LEU A N 1
ATOM 2869 C CA . LEU A 1 374 ? -9.008 -23.5 7.738 1 97.19 374 LEU A CA 1
ATOM 2870 C C . LEU A 1 374 ? -9.695 -24.578 8.57 1 97.19 374 LEU A C 1
ATOM 2872 O O . LEU A 1 374 ? -9.484 -25.766 8.352 1 97.19 374 LEU A O 1
ATOM 2876 N N . GLY A 1 375 ? -10.617 -24.172 9.391 1 86.38 375 GLY A N 1
ATOM 2877 C CA . GLY A 1 375 ? -11.219 -25.125 10.32 1 86.38 375 GLY A CA 1
ATOM 2878 C C . GLY A 1 375 ? -10.32 -25.453 11.492 1 86.38 375 GLY A C 1
ATOM 2879 O O . GLY A 1 375 ? -9.102 -25.297 11.414 1 86.38 375 GLY A O 1
ATOM 2880 N N . SER A 1 376 ? -10.906 -25.469 12.766 1 63.41 376 SER A N 1
ATOM 2881 C CA . SER A 1 376 ? -10.18 -25.828 13.977 1 63.41 376 SER A CA 1
ATOM 2882 C C . SER A 1 376 ? -9.453 -27.156 13.828 1 63.41 376 SER A C 1
ATOM 2884 O O . SER A 1 376 ? -9.898 -28.031 13.062 1 63.41 376 SER A O 1
ATOM 2886 N N . MET B 1 1 ? -0.132 54.906 1.231 1 34.31 1 MET B N 1
ATOM 2887 C CA . MET B 1 1 ? -0.708 54.406 2.484 1 34.31 1 MET B CA 1
ATOM 2888 C C . MET B 1 1 ? 0.161 53.312 3.1 1 34.31 1 MET B C 1
ATOM 2890 O O . MET B 1 1 ? 0.761 52.531 2.379 1 34.31 1 MET B O 1
ATOM 2894 N N . ALA B 1 2 ? 0.753 53.531 4.258 1 45.94 2 ALA B N 1
ATOM 2895 C CA . ALA B 1 2 ? 1.732 52.656 4.875 1 45.94 2 ALA B CA 1
ATOM 2896 C C . ALA B 1 2 ? 1.283 51.188 4.785 1 45.94 2 ALA B C 1
ATOM 2898 O O . ALA B 1 2 ? 0.127 50.875 5.074 1 45.94 2 ALA B O 1
ATOM 2899 N N . ALA B 1 3 ? 1.992 50.344 4.086 1 55.62 3 ALA B N 1
ATOM 2900 C CA . ALA B 1 3 ? 1.586 48.969 3.871 1 55.62 3 ALA B CA 1
ATOM 2901 C C . ALA B 1 3 ? 1.181 48.281 5.184 1 55.62 3 ALA B C 1
ATOM 2903 O O . ALA B 1 3 ? 1.864 48.438 6.199 1 55.62 3 ALA B O 1
ATOM 2904 N N . ALA B 1 4 ? -0.134 47.969 5.359 1 73.88 4 ALA B N 1
ATOM 2905 C CA . ALA B 1 4 ? -0.659 47.344 6.57 1 73.88 4 ALA B CA 1
ATOM 2906 C C . ALA B 1 4 ? 0.164 46.094 6.953 1 73.88 4 ALA B C 1
ATOM 2908 O O . ALA B 1 4 ? 0.488 45.281 6.098 1 73.88 4 ALA B O 1
ATOM 2909 N N . ALA B 1 5 ? 0.89 46.156 8.109 1 87.75 5 ALA B N 1
ATOM 2910 C CA . ALA B 1 5 ? 1.743 45.062 8.602 1 87.75 5 ALA B CA 1
ATOM 2911 C C . ALA B 1 5 ? 0.915 44 9.273 1 87.75 5 ALA B C 1
ATOM 2913 O O . ALA B 1 5 ? -0.053 44.281 9.984 1 87.75 5 ALA B O 1
ATOM 2914 N N . VAL B 1 6 ? 1.211 42.812 8.93 1 94.25 6 VAL B N 1
ATOM 2915 C CA . VAL B 1 6 ? 0.677 41.688 9.672 1 94.25 6 VAL B CA 1
ATOM 2916 C C . VAL B 1 6 ? 1.703 41.219 10.703 1 94.25 6 VAL B C 1
ATOM 2918 O O . VAL B 1 6 ? 2.793 40.75 10.336 1 94.25 6 VAL B O 1
ATOM 2921 N N . ARG B 1 7 ? 1.417 41.406 11.945 1 96.88 7 ARG B N 1
ATOM 2922 C CA . ARG B 1 7 ? 2.297 41.031 13.047 1 96.88 7 ARG B CA 1
ATOM 2923 C C . ARG B 1 7 ? 1.999 39.625 13.539 1 96.88 7 ARG B C 1
ATOM 2925 O O . ARG B 1 7 ? 0.898 39.344 14.016 1 96.88 7 ARG B O 1
ATOM 2932 N N . TYR B 1 8 ? 3.039 38.781 13.438 1 98.06 8 TYR B N 1
ATOM 2933 C CA . TYR B 1 8 ? 2.875 37.375 13.812 1 98.06 8 TYR B CA 1
ATOM 2934 C C . TYR B 1 8 ? 3.408 37.125 15.211 1 98.06 8 TYR B C 1
ATOM 2936 O O . TYR B 1 8 ? 4.465 37.656 15.586 1 98.06 8 TYR B O 1
ATOM 2944 N N . GLY B 1 9 ? 2.656 36.375 15.977 1 98.56 9 GLY B N 1
ATOM 2945 C CA . GLY B 1 9 ? 3.145 35.719 17.172 1 98.56 9 GLY B CA 1
ATOM 2946 C C . GLY B 1 9 ? 3.279 34.219 17 1 98.56 9 GLY B C 1
ATOM 2947 O O . GLY B 1 9 ? 2.518 33.594 16.266 1 98.56 9 GLY B O 1
ATOM 2948 N N . ILE B 1 10 ? 4.25 33.594 17.703 1 98.81 10 ILE B N 1
ATOM 2949 C CA . ILE B 1 10 ? 4.434 32.156 17.672 1 98.81 10 ILE B CA 1
ATOM 2950 C C . ILE B 1 10 ? 4.312 31.578 19.078 1 98.81 10 ILE B C 1
ATOM 2952 O O . ILE B 1 10 ? 5.047 31.969 19.984 1 98.81 10 ILE B O 1
ATOM 2956 N N . VAL B 1 11 ? 3.322 30.719 19.219 1 98.81 11 VAL B N 1
ATOM 2957 C CA . VAL B 1 11 ? 3.15 29.969 20.453 1 98.81 11 VAL B CA 1
ATOM 2958 C C . VAL B 1 11 ? 3.752 28.578 20.312 1 98.81 11 VAL B C 1
ATOM 2960 O O . VAL B 1 11 ? 3.221 27.734 19.578 1 98.81 11 VAL B O 1
ATOM 2963 N N . GLY B 1 12 ? 4.746 28.234 21.078 1 98.5 12 GLY B N 1
ATOM 2964 C CA . GLY B 1 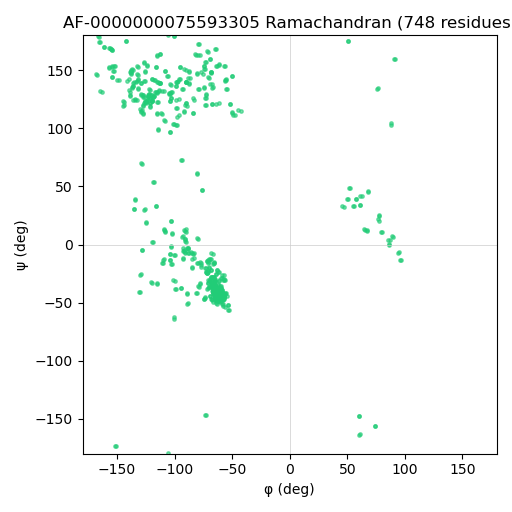12 ? 5.566 27.047 20.875 1 98.5 12 GLY B CA 1
ATOM 2965 C C . GLY B 1 12 ? 6.746 27.297 19.953 1 98.5 12 GLY B C 1
ATOM 2966 O O . GLY B 1 12 ? 6.59 27.297 18.734 1 98.5 12 GLY B O 1
ATOM 2967 N N . VAL B 1 13 ? 7.961 27.406 20.594 1 97.81 13 VAL B N 1
ATOM 2968 C CA . VAL B 1 13 ? 9.133 27.797 19.828 1 97.81 13 VAL B CA 1
ATOM 2969 C C . VAL B 1 13 ? 10.156 26.672 19.828 1 97.81 13 VAL B C 1
ATOM 2971 O O . VAL B 1 13 ? 11.359 26.922 19.969 1 97.81 13 VAL B O 1
ATOM 2974 N N . GLY B 1 14 ? 9.602 25.453 19.844 1 95.19 14 GLY B N 1
ATOM 2975 C CA . GLY B 1 14 ? 10.461 24.297 19.609 1 95.19 14 GLY B CA 1
ATOM 2976 C C . GLY B 1 14 ? 10.875 24.172 18.156 1 95.19 14 GLY B C 1
ATOM 2977 O O . GLY B 1 14 ? 11.094 25.172 17.469 1 95.19 14 GLY B O 1
ATOM 2978 N N . MET B 1 15 ? 11.023 22.984 17.703 1 92.56 15 MET B N 1
ATOM 2979 C CA . MET B 1 15 ? 11.5 22.703 16.359 1 92.56 15 MET B CA 1
ATOM 2980 C C . MET B 1 15 ? 10.586 23.344 15.312 1 92.56 15 MET B C 1
ATOM 2982 O O . MET B 1 15 ? 11.047 24.078 14.438 1 92.56 15 MET B O 1
ATOM 2986 N N . MET B 1 16 ? 9.297 23.078 15.445 1 94.81 16 MET B N 1
ATOM 2987 C CA . MET B 1 16 ? 8.375 23.609 14.445 1 94.81 16 MET B CA 1
ATOM 2988 C C . MET B 1 16 ? 8.219 25.109 14.578 1 94.81 16 MET B C 1
ATOM 2990 O O . MET B 1 16 ? 8.055 25.812 13.578 1 94.81 16 MET B O 1
ATOM 2994 N N . GLY B 1 17 ? 8.203 25.609 15.789 1 97.31 17 GLY B N 1
ATOM 2995 C CA . GLY B 1 17 ? 8.164 27.047 15.961 1 97.31 17 GLY B CA 1
ATOM 2996 C C . GLY B 1 17 ? 9.312 27.75 15.266 1 97.31 17 GLY B C 1
ATOM 2997 O O . GLY B 1 17 ? 9.109 28.781 14.625 1 97.31 17 GLY B O 1
ATOM 2998 N N . ARG B 1 18 ? 10.445 27.219 15.352 1 96.44 18 ARG B N 1
ATOM 2999 C CA . ARG B 1 18 ? 11.617 27.797 14.703 1 96.44 18 ARG B CA 1
ATOM 3000 C C . ARG B 1 18 ? 11.539 27.625 13.188 1 96.44 18 ARG B C 1
ATOM 3002 O O . ARG B 1 18 ? 12.016 28.469 12.438 1 96.44 18 ARG B O 1
ATOM 3009 N N . GLU B 1 19 ? 10.938 26.5 12.773 1 96.12 19 GLU B N 1
ATOM 3010 C CA . GLU B 1 19 ? 10.672 26.328 11.344 1 96.12 19 GLU B CA 1
ATOM 3011 C C . GLU B 1 19 ? 9.766 27.438 10.82 1 96.12 19 GLU B C 1
ATOM 3013 O O . GLU B 1 19 ? 10.016 28 9.75 1 96.12 19 GLU B O 1
ATOM 3018 N N . HIS B 1 20 ? 8.75 27.75 11.555 1 97.81 20 HIS B N 1
ATOM 3019 C CA . HIS B 1 20 ? 7.848 28.812 11.164 1 97.81 20 HIS B CA 1
ATOM 3020 C C . HIS B 1 20 ? 8.555 30.172 11.172 1 97.81 20 HIS B C 1
ATOM 3022 O O . HIS B 1 20 ? 8.328 31 10.289 1 97.81 20 HIS B O 1
ATOM 3028 N N . LEU B 1 21 ? 9.414 30.344 12.172 1 97.5 21 LEU B N 1
ATOM 3029 C CA . LEU B 1 21 ? 10.195 31.578 12.25 1 97.5 21 LEU B CA 1
ATOM 3030 C C . LEU B 1 21 ? 11.055 31.75 11.008 1 97.5 21 LEU B C 1
ATOM 3032 O O . LEU B 1 21 ? 11.094 32.844 10.43 1 97.5 21 LEU B O 1
ATOM 3036 N N . HIS B 1 22 ? 11.672 30.688 10.531 1 96.81 22 HIS B N 1
ATOM 3037 C CA . HIS B 1 22 ? 12.484 30.703 9.312 1 96.81 22 HIS B CA 1
ATOM 3038 C C . HIS B 1 22 ? 11.641 31.062 8.102 1 96.81 22 HIS B C 1
ATOM 3040 O O . HIS B 1 22 ? 12.031 31.922 7.301 1 96.81 22 HIS B O 1
ATOM 3046 N N . ASN B 1 23 ? 10.57 30.422 7.996 1 96.75 23 ASN B N 1
ATOM 3047 C CA . ASN B 1 23 ? 9.695 30.641 6.84 1 96.75 23 ASN B CA 1
ATOM 3048 C C . ASN B 1 23 ? 9.148 32.062 6.809 1 96.75 23 ASN B C 1
ATOM 3050 O O . ASN B 1 23 ? 9.094 32.688 5.746 1 96.75 23 ASN B O 1
ATOM 3054 N N . LEU B 1 24 ? 8.75 32.594 7.938 1 96.44 24 LEU B N 1
ATOM 3055 C CA . LEU B 1 24 ? 8.203 33.969 8.016 1 96.44 24 LEU B CA 1
ATOM 3056 C C . LEU B 1 24 ? 9.266 35 7.676 1 96.44 24 LEU B C 1
ATOM 3058 O O . LEU B 1 24 ? 8.961 36.031 7.09 1 96.44 24 LEU B O 1
ATOM 3062 N N . ALA B 1 25 ? 10.516 34.719 8.07 1 96.06 25 ALA B N 1
ATOM 3063 C CA . ALA B 1 25 ? 11.617 35.625 7.719 1 96.06 25 ALA B CA 1
ATOM 3064 C C . ALA B 1 25 ? 11.781 35.719 6.203 1 96.06 25 ALA B C 1
ATOM 3066 O O . ALA B 1 25 ? 11.93 36.812 5.664 1 96.06 25 ALA B O 1
ATOM 3067 N N . HIS B 1 26 ? 11.75 34.594 5.574 1 94.81 26 HIS B N 1
ATOM 3068 C CA . HIS B 1 26 ? 11.883 34.562 4.125 1 94.81 26 HIS B CA 1
ATOM 3069 C C . HIS B 1 26 ? 10.672 35.188 3.451 1 94.81 26 HIS B C 1
ATOM 3071 O O . HIS B 1 26 ? 10.812 35.875 2.443 1 94.81 26 HIS B O 1
ATOM 3077 N N . LEU B 1 27 ? 9.516 34.906 4.008 1 94.12 27 LEU B N 1
ATOM 3078 C CA . LEU B 1 27 ? 8.297 35.5 3.48 1 94.12 27 LEU B CA 1
ATOM 3079 C C . LEU B 1 27 ? 8.344 37.031 3.594 1 94.12 27 LEU B C 1
ATOM 3081 O O . LEU B 1 27 ? 7.961 37.719 2.66 1 94.12 27 LEU B O 1
ATOM 3085 N N . ALA B 1 28 ? 8.797 37.5 4.738 1 93.56 28 ALA B N 1
ATOM 3086 C CA . ALA B 1 28 ? 8.914 38.938 4.977 1 93.56 28 ALA B CA 1
ATOM 3087 C C . ALA B 1 28 ? 9.828 39.594 3.947 1 93.56 28 ALA B C 1
ATOM 3089 O O . ALA B 1 28 ? 9.508 40.656 3.41 1 93.56 28 ALA B O 1
ATOM 3090 N N . ALA B 1 29 ? 10.898 38.969 3.672 1 90.81 29 ALA B N 1
ATOM 3091 C CA . ALA B 1 29 ? 11.859 39.5 2.709 1 90.81 29 ALA B CA 1
ATOM 3092 C C . ALA B 1 29 ? 11.258 39.562 1.31 1 90.81 29 ALA B C 1
ATOM 3094 O O . ALA B 1 29 ? 11.5 40.5 0.564 1 90.81 29 ALA B O 1
ATOM 3095 N N . GLU B 1 30 ? 10.477 38.625 0.994 1 89.19 30 GLU B N 1
ATOM 3096 C CA . GLU B 1 30 ? 9.891 38.531 -0.34 1 89.19 30 GLU B CA 1
ATOM 3097 C C . GLU B 1 30 ? 8.781 39.562 -0.535 1 89.19 30 GLU B C 1
ATOM 3099 O O . GLU B 1 30 ? 8.734 40.25 -1.562 1 89.19 30 GLU B O 1
ATOM 3104 N N . VAL B 1 31 ? 7.895 39.688 0.393 1 86 31 VAL B N 1
ATOM 3105 C CA . VAL B 1 31 ? 6.711 40.531 0.224 1 86 31 VAL B CA 1
ATOM 3106 C C . VAL B 1 31 ? 7.086 42 0.419 1 86 31 VAL B C 1
ATOM 3108 O O . VAL B 1 31 ? 6.414 42.906 -0.101 1 86 31 VAL B O 1
ATOM 3111 N N . GLU B 1 32 ? 7.996 42.25 1.261 1 79.44 32 GLU B N 1
ATOM 3112 C CA . GLU B 1 32 ? 8.469 43.625 1.405 1 79.44 32 GLU B CA 1
ATOM 3113 C C . GLU B 1 32 ? 9.094 44.125 0.108 1 79.44 32 GLU B C 1
ATOM 3115 O O . GLU B 1 32 ? 8.938 45.312 -0.238 1 79.44 32 GLU B O 1
ATOM 3120 N N . GLY B 1 33 ? 9.703 43.281 -0.562 1 74.25 33 GLY B N 1
ATOM 3121 C CA . GLY B 1 33 ? 10.258 43.656 -1.854 1 74.25 33 GLY B CA 1
ATOM 3122 C C . GLY B 1 33 ? 9.203 44.031 -2.881 1 74.25 33 GLY B C 1
ATOM 3123 O O . GLY B 1 33 ? 9.445 44.875 -3.746 1 74.25 33 GLY B O 1
ATOM 3124 N N . GLU B 1 34 ? 8.141 43.406 -2.717 1 71.69 34 GLU B N 1
ATOM 3125 C CA . GLU B 1 34 ? 7.078 43.656 -3.688 1 71.69 34 GLU B CA 1
ATOM 3126 C C . GLU B 1 34 ? 6.184 44.812 -3.234 1 71.69 34 GLU B C 1
ATOM 3128 O O . GLU B 1 34 ? 5.23 45.188 -3.926 1 71.69 34 GLU B O 1
ATOM 3133 N N . GLN B 1 35 ? 6.609 45.594 -2.225 1 63.88 35 GLN B N 1
ATOM 3134 C CA . GLN B 1 35 ? 5.934 46.75 -1.64 1 63.88 35 GLN B CA 1
ATOM 3135 C C . GLN B 1 35 ? 4.457 46.438 -1.396 1 63.88 35 GLN B C 1
ATOM 3137 O O . GLN B 1 35 ? 3.611 47.312 -1.523 1 63.88 35 GLN B O 1
ATOM 3142 N N . SER B 1 36 ? 4.133 45.25 -1.085 1 71.31 36 SER B N 1
ATOM 3143 C CA . SER B 1 36 ? 2.719 44.906 -0.983 1 71.31 36 SER B CA 1
ATOM 3144 C C . SER B 1 36 ? 2.262 44.875 0.471 1 71.31 36 SER B C 1
ATOM 3146 O O . SER B 1 36 ? 1.396 45.656 0.876 1 71.31 36 SER B O 1
ATOM 3148 N N . VAL B 1 37 ? 2.811 44 1.315 1 80.88 37 VAL B N 1
ATOM 3149 C CA . VAL B 1 37 ? 2.432 43.812 2.713 1 80.88 37 VAL B CA 1
ATOM 3150 C C . VAL B 1 37 ? 3.68 43.562 3.559 1 80.88 37 VAL B C 1
ATOM 3152 O O . VAL B 1 37 ? 4.664 43 3.08 1 80.88 37 VAL B O 1
ATOM 3155 N N . LYS B 1 38 ? 3.695 44.125 4.727 1 89.75 38 LYS B N 1
ATOM 3156 C CA . LYS B 1 38 ? 4.789 43.875 5.656 1 89.75 38 LYS B CA 1
ATOM 3157 C C . LYS B 1 38 ? 4.441 42.719 6.605 1 89.75 38 LYS B C 1
ATOM 3159 O O . LYS B 1 38 ? 3.307 42.625 7.07 1 89.75 38 LYS B O 1
ATOM 3164 N N . VAL B 1 39 ? 5.398 41.844 6.758 1 93.75 39 VAL B N 1
ATOM 3165 C CA . VAL B 1 39 ? 5.27 40.719 7.668 1 93.75 39 VAL B CA 1
ATOM 3166 C C . VAL B 1 39 ? 6.336 40.781 8.758 1 93.75 39 VAL B C 1
ATOM 3168 O O . VAL B 1 39 ? 7.516 41 8.461 1 93.75 39 VAL B O 1
ATOM 3171 N N . ARG B 1 40 ? 5.922 40.719 10.008 1 94.75 40 ARG B N 1
ATOM 3172 C CA . ARG B 1 40 ? 6.855 40.812 11.125 1 94.75 40 ARG B CA 1
ATOM 3173 C C . ARG B 1 40 ? 6.516 39.75 12.188 1 94.75 40 ARG B C 1
ATOM 3175 O O . ARG B 1 40 ? 5.344 39.531 12.477 1 94.75 40 ARG B O 1
ATOM 3182 N N . VAL B 1 41 ? 7.574 39.156 12.719 1 97.56 41 VAL B N 1
ATOM 3183 C CA . VAL B 1 41 ? 7.402 38.375 13.922 1 97.56 41 VAL B CA 1
ATOM 3184 C C . VAL B 1 41 ? 7.641 39.219 15.156 1 97.56 41 VAL B C 1
ATOM 3186 O O . VAL B 1 41 ? 8.766 39.656 15.406 1 97.56 41 VAL B O 1
ATOM 3189 N N . THR B 1 42 ? 6.57 39.438 15.969 1 97.69 42 THR B N 1
ATOM 3190 C CA . THR B 1 42 ? 6.664 40.438 17.031 1 97.69 42 THR B CA 1
ATOM 3191 C C . THR B 1 42 ? 6.68 39.781 18.406 1 97.69 42 THR B C 1
ATOM 3193 O O . THR B 1 42 ? 7.047 40.406 19.391 1 97.69 42 THR B O 1
ATOM 3196 N N . GLY B 1 43 ? 6.27 38.5 18.438 1 98.31 43 GLY B N 1
ATOM 3197 C CA . GLY B 1 43 ? 6.199 37.844 19.734 1 98.31 43 GLY B CA 1
ATOM 3198 C C . GLY B 1 43 ? 6.484 36.375 19.688 1 98.31 43 GLY B C 1
ATOM 3199 O O . GLY B 1 43 ? 6.078 35.688 18.734 1 98.31 43 GLY B O 1
ATOM 3200 N N . LEU B 1 44 ? 7.203 35.875 20.719 1 98.69 44 LEU B N 1
ATOM 3201 C CA . LEU B 1 44 ? 7.434 34.469 20.953 1 98.69 44 LEU B CA 1
ATOM 3202 C C . LEU B 1 44 ? 6.945 34.062 22.344 1 98.69 44 LEU B C 1
ATOM 3204 O O . LEU B 1 44 ? 7.273 34.719 23.328 1 98.69 44 LEU B O 1
ATOM 3208 N N . ALA B 1 45 ? 6.125 33.031 22.391 1 98.75 45 ALA B N 1
ATOM 3209 C CA . ALA B 1 45 ? 5.641 32.531 23.672 1 98.75 45 ALA B CA 1
ATOM 3210 C C . ALA B 1 45 ? 5.984 31.062 23.859 1 98.75 45 ALA B C 1
ATOM 3212 O O . ALA B 1 45 ? 5.672 30.234 22.984 1 98.75 45 ALA B O 1
ATOM 3213 N N . ASP B 1 46 ? 6.594 30.719 24.922 1 98.44 46 ASP B N 1
ATOM 3214 C CA . ASP B 1 46 ? 6.977 29.344 25.281 1 98.44 46 ASP B CA 1
ATOM 3215 C C . ASP B 1 46 ? 7.309 29.234 26.766 1 98.44 46 ASP B C 1
ATOM 3217 O O . ASP B 1 46 ? 8.086 30.031 27.297 1 98.44 46 ASP B O 1
ATOM 3221 N N . PRO B 1 47 ? 6.723 28.203 27.438 1 97.56 47 PRO B N 1
ATOM 3222 C CA . PRO B 1 47 ? 7.094 28.047 28.859 1 97.56 47 PRO B CA 1
ATOM 3223 C C . PRO B 1 47 ? 8.508 27.5 29.031 1 97.56 47 PRO B C 1
ATOM 3225 O O . PRO B 1 47 ? 9.07 27.578 30.125 1 97.56 47 PRO B O 1
ATOM 3228 N N . HIS B 1 48 ? 9.062 26.875 28.031 1 97.19 48 HIS B N 1
ATOM 3229 C CA . HIS B 1 48 ? 10.414 26.328 28.062 1 97.19 48 HIS B CA 1
ATOM 3230 C C . HIS B 1 48 ? 11.445 27.391 27.719 1 97.19 48 HIS B C 1
ATOM 3232 O O . HIS B 1 48 ? 11.609 27.734 26.547 1 97.19 48 HIS B O 1
ATOM 3238 N N . GLN B 1 49 ? 12.266 27.781 28.625 1 96.75 49 GLN B N 1
ATOM 3239 C CA . GLN B 1 49 ? 13.172 28.922 28.484 1 96.75 49 GLN B CA 1
ATOM 3240 C C . GLN B 1 49 ? 14.18 28.672 27.359 1 96.75 49 GLN B C 1
ATOM 3242 O O . GLN B 1 49 ? 14.531 29.609 26.625 1 96.75 49 GLN B O 1
ATOM 3247 N N . GLU B 1 50 ? 14.609 27.484 27.312 1 97 50 GLU B N 1
ATOM 3248 C CA . GLU B 1 50 ? 15.602 27.172 26.281 1 97 50 GLU B CA 1
ATOM 3249 C C . GLU B 1 50 ? 15.008 27.344 24.891 1 97 50 GLU B C 1
ATOM 3251 O O . GLU B 1 50 ? 15.703 27.797 23.969 1 97 50 GLU B O 1
ATOM 3256 N N . SER B 1 51 ? 13.766 27.016 24.672 1 97.19 51 SER B N 1
ATOM 3257 C CA . SER B 1 51 ? 13.102 27.219 23.391 1 97.19 51 SER B CA 1
ATOM 3258 C C . SER B 1 51 ? 13.039 28.688 23.031 1 97.19 51 SER B C 1
ATOM 3260 O O . SER B 1 51 ? 13.258 29.062 21.875 1 97.19 51 SER B O 1
ATOM 3262 N N . LEU B 1 52 ? 12.773 29.516 24.016 1 97.88 52 LEU B N 1
ATOM 3263 C CA . LEU B 1 52 ? 12.734 30.969 23.781 1 97.88 52 LEU B CA 1
ATOM 3264 C C . LEU B 1 52 ? 14.109 31.484 23.391 1 97.88 52 LEU B C 1
ATOM 3266 O O . LEU B 1 52 ? 14.234 32.281 22.469 1 97.88 52 LEU B O 1
ATOM 3270 N N . ARG B 1 53 ? 15.094 31.016 24.125 1 97.75 53 ARG B N 1
ATOM 3271 C CA . ARG B 1 53 ? 16.469 31.438 23.844 1 97.75 53 ARG B CA 1
ATOM 3272 C C . ARG B 1 53 ? 16.859 31.094 22.406 1 97.75 53 ARG B C 1
ATOM 3274 O O . ARG B 1 53 ? 17.406 31.938 21.688 1 97.75 53 ARG B O 1
ATOM 3281 N N . LEU B 1 54 ? 16.562 29.891 22 1 97.56 54 LEU B N 1
ATOM 3282 C CA . LEU B 1 54 ? 16.906 29.438 20.656 1 97.56 54 LEU B CA 1
ATOM 3283 C C . LEU B 1 54 ? 16.109 30.219 19.609 1 97.56 54 LEU B C 1
ATOM 3285 O O . LEU B 1 54 ? 16.641 30.516 18.531 1 97.56 54 LEU B O 1
ATOM 3289 N N . GLY B 1 55 ? 14.859 30.5 19.922 1 97.81 55 GLY B N 1
ATOM 3290 C CA . GLY B 1 55 ? 14.055 31.312 19.016 1 97.81 55 GLY B CA 1
ATOM 3291 C C . GLY B 1 55 ? 14.617 32.719 18.812 1 97.81 55 GLY B C 1
ATOM 3292 O O . GLY B 1 55 ? 14.68 33.188 17.688 1 97.81 55 GLY B O 1
ATOM 3293 N N . LEU B 1 56 ? 15.039 33.312 19.906 1 98.06 56 LEU B N 1
ATOM 3294 C CA . LEU B 1 56 ? 15.617 34.656 19.828 1 98.06 56 LEU B CA 1
ATOM 3295 C C . LEU B 1 56 ? 16.938 34.656 19.062 1 98.06 56 LEU B C 1
ATOM 3297 O O . LEU B 1 56 ? 17.203 35.531 18.266 1 98.06 56 LEU B O 1
ATOM 3301 N N . GLN B 1 57 ? 17.703 33.656 19.328 1 98.31 57 GLN B N 1
ATOM 3302 C CA . GLN B 1 57 ? 18.969 33.469 18.609 1 98.31 57 GLN B CA 1
ATOM 3303 C C . GLN B 1 57 ? 18.734 33.344 17.109 1 98.31 57 GLN B C 1
ATOM 3305 O O . GLN B 1 57 ? 19.422 34 16.297 1 98.31 57 GLN B O 1
ATOM 3310 N N . LEU B 1 58 ? 17.75 32.562 16.781 1 97.94 58 LEU B N 1
ATOM 3311 C CA . LEU B 1 58 ? 17.438 32.375 15.375 1 97.94 58 LEU B CA 1
ATOM 3312 C C . LEU B 1 58 ? 16.953 33.656 14.742 1 97.94 58 LEU B C 1
ATOM 3314 O O . LEU B 1 58 ? 17.344 34 13.617 1 97.94 58 LEU B O 1
ATOM 3318 N N . ALA B 1 59 ? 16.094 34.375 15.414 1 97.31 59 ALA B N 1
ATOM 3319 C CA . ALA B 1 59 ? 15.617 35.656 14.906 1 97.31 59 ALA B CA 1
ATOM 3320 C C . ALA B 1 59 ? 16.781 36.594 14.617 1 97.31 59 ALA B C 1
ATOM 3322 O O . ALA B 1 59 ? 16.797 37.25 13.578 1 97.31 59 ALA B O 1
ATOM 3323 N N . ASN B 1 60 ? 17.688 36.594 15.5 1 97.44 60 ASN B N 1
ATOM 3324 C CA . ASN B 1 60 ? 18.875 37.438 15.344 1 97.44 60 ASN B CA 1
ATOM 3325 C C . ASN B 1 60 ? 19.703 37 14.133 1 97.44 60 ASN B C 1
ATOM 3327 O O . ASN B 1 60 ? 20.141 37.844 13.344 1 97.44 60 ASN B O 1
ATOM 3331 N N . GLU B 1 61 ? 19.891 35.781 14.031 1 97.5 61 GLU B N 1
ATOM 3332 C CA . GLU B 1 61 ? 20.672 35.219 12.93 1 97.5 61 GLU B CA 1
ATOM 3333 C C . GLU B 1 61 ? 20.016 35.531 11.586 1 97.5 61 GLU B C 1
ATOM 3335 O O . GLU B 1 61 ? 20.719 35.719 10.586 1 97.5 61 GLU B O 1
ATOM 3340 N N . LEU B 1 62 ? 18.719 35.625 11.609 1 96 62 LEU B N 1
ATOM 3341 C CA . LEU B 1 62 ? 17.969 35.875 10.383 1 96 62 LEU B CA 1
ATOM 3342 C C . LEU B 1 62 ? 17.828 37.344 10.109 1 96 62 LEU B C 1
ATOM 3344 O O . LEU B 1 62 ? 17.219 37.75 9.117 1 96 62 LEU B O 1
ATOM 3348 N N . GLY B 1 63 ? 18.281 38.188 10.953 1 93.75 63 GLY B N 1
ATOM 3349 C CA . GLY B 1 63 ? 18.25 39.625 10.781 1 93.75 63 GLY B CA 1
ATOM 3350 C C . GLY B 1 63 ? 16.891 40.219 11.055 1 93.75 63 GLY B C 1
ATOM 3351 O O . GLY B 1 63 ? 16.562 41.312 10.539 1 93.75 63 GLY B O 1
ATOM 3352 N N . LEU B 1 64 ? 16.125 39.531 11.859 1 93.94 64 LEU B N 1
ATOM 3353 C CA . LEU B 1 64 ? 14.805 40.031 12.203 1 93.94 64 LEU B CA 1
ATOM 3354 C C . LEU B 1 64 ? 14.859 40.969 13.414 1 93.94 64 LEU B C 1
ATOM 3356 O O . LEU B 1 64 ? 15.734 40.812 14.273 1 93.94 64 LEU B O 1
ATOM 3360 N N . PRO B 1 65 ? 13.883 41.969 13.352 1 93.12 65 PRO B N 1
ATOM 3361 C CA . PRO B 1 65 ? 13.742 42.688 14.633 1 93.12 65 PRO B CA 1
ATOM 3362 C C . PRO B 1 65 ? 13.461 41.75 15.797 1 93.12 65 PRO B C 1
ATOM 3364 O O . PRO B 1 65 ? 12.719 40.75 15.648 1 93.12 65 PRO B O 1
ATOM 3367 N N . ALA B 1 66 ? 13.984 42 16.906 1 94.69 66 ALA B N 1
ATOM 3368 C CA . ALA B 1 66 ? 13.852 41.125 18.062 1 94.69 66 ALA B CA 1
ATOM 3369 C C . ALA B 1 66 ? 12.398 41.031 18.516 1 94.69 66 ALA B C 1
ATOM 3371 O O . ALA B 1 66 ? 11.797 42.031 18.922 1 94.69 66 ALA B O 1
ATOM 3372 N N . PRO B 1 67 ? 11.906 39.875 18.516 1 97.44 67 PRO B N 1
ATOM 3373 C CA . PRO B 1 67 ? 10.547 39.688 19.047 1 97.44 67 PRO B CA 1
ATOM 3374 C C . PRO B 1 67 ? 10.492 39.75 20.562 1 97.44 67 PRO B C 1
ATOM 3376 O O . PRO B 1 67 ? 11.469 39.438 21.234 1 97.44 67 PRO B O 1
ATOM 3379 N N . GLN B 1 68 ? 9.398 40.25 21.062 1 98 68 GLN B N 1
ATOM 3380 C CA . GLN B 1 68 ? 9.172 40.156 22.5 1 98 68 GLN B CA 1
ATOM 3381 C C . GLN B 1 68 ? 8.898 38.719 22.922 1 98 68 GLN B C 1
ATOM 3383 O O . GLN B 1 68 ? 8.234 37.969 22.203 1 98 68 GLN B O 1
ATOM 3388 N N . THR B 1 69 ? 9.406 38.344 24.125 1 98.25 69 THR B N 1
ATOM 3389 C CA . THR B 1 69 ? 9.203 37 24.609 1 98.25 69 THR B CA 1
ATOM 3390 C C . THR B 1 69 ? 8.172 36.969 25.734 1 98.25 69 THR B C 1
ATOM 3392 O O . THR B 1 69 ? 8.078 37.906 26.516 1 98.25 69 THR B O 1
ATOM 3395 N N . PHE B 1 70 ? 7.406 35.906 25.766 1 98.44 70 PHE B N 1
ATOM 3396 C CA . PHE B 1 70 ? 6.379 35.688 26.781 1 98.44 70 PHE B CA 1
ATOM 3397 C C . PHE B 1 70 ? 6.477 34.281 27.359 1 98.44 70 PHE B C 1
ATOM 3399 O O . PHE B 1 70 ? 6.84 33.344 26.641 1 98.44 70 PHE B O 1
ATOM 3406 N N . SER B 1 71 ? 6.055 34.062 28.578 1 97.06 71 SER B N 1
ATOM 3407 C CA . SER B 1 71 ? 6.133 32.75 29.234 1 97.06 71 SER B CA 1
ATOM 3408 C C . SER B 1 71 ? 5.016 31.828 28.781 1 97.06 71 SER B C 1
ATOM 3410 O O . SER B 1 71 ? 5.094 30.609 28.953 1 97.06 71 SER B O 1
ATOM 3412 N N . GLY B 1 72 ? 4.035 32.469 28.172 1 97.44 72 GLY B N 1
ATOM 3413 C CA . GLY B 1 72 ? 2.906 31.688 27.688 1 97.44 72 GLY B CA 1
ATOM 3414 C C . GLY B 1 72 ? 2.031 32.438 26.719 1 97.44 72 GLY B C 1
ATOM 3415 O O . GLY B 1 72 ? 2.225 33.656 26.516 1 97.44 72 GLY B O 1
ATOM 3416 N N . HIS B 1 73 ? 1.048 31.672 26.172 1 98.25 73 HIS B N 1
ATOM 3417 C CA . HIS B 1 73 ? 0.231 32.25 25.109 1 98.25 73 HIS B CA 1
ATOM 3418 C C . HIS B 1 73 ? -0.691 33.344 25.641 1 98.25 73 HIS B C 1
ATOM 3420 O O . HIS B 1 73 ? -1.006 34.281 24.938 1 98.25 73 HIS B O 1
ATOM 3426 N N . ARG B 1 74 ? -1.144 33.25 26.875 1 98.12 74 ARG B N 1
ATOM 3427 C CA . ARG B 1 74 ? -2.074 34.25 27.422 1 98.12 74 ARG B CA 1
ATOM 3428 C C . ARG B 1 74 ? -1.417 35.625 27.531 1 98.12 74 ARG B C 1
ATOM 3430 O O . ARG B 1 74 ? -2.039 36.625 27.219 1 98.12 74 ARG B O 1
ATOM 3437 N N . GLU B 1 75 ? -0.156 35.594 27.984 1 98.19 75 GLU B N 1
ATOM 3438 C CA . GLU B 1 75 ? 0.585 36.844 28.047 1 98.19 75 GLU B CA 1
ATOM 3439 C C . GLU B 1 75 ? 0.757 37.469 26.656 1 98.19 75 GLU B C 1
ATOM 3441 O O . GLU B 1 75 ? 0.63 38.688 26.484 1 98.19 75 GLU B O 1
ATOM 3446 N N . LEU B 1 76 ? 1.084 36.625 25.734 1 98.19 76 LEU B N 1
ATOM 3447 C CA . LEU B 1 76 ? 1.224 37.094 24.359 1 98.19 76 LEU B CA 1
ATOM 3448 C C . LEU B 1 76 ? -0.077 37.688 23.859 1 98.19 76 LEU B C 1
ATOM 3450 O O . LEU B 1 76 ? -0.066 38.75 23.234 1 98.19 76 LEU B O 1
ATOM 3454 N N . LEU B 1 77 ? -1.239 37.094 24.109 1 97.56 77 LEU B N 1
ATOM 3455 C CA . LEU B 1 77 ? -2.549 37.562 23.688 1 97.56 77 LEU B CA 1
ATOM 3456 C C . LEU B 1 77 ? -2.855 38.938 24.281 1 97.56 77 LEU B C 1
ATOM 3458 O O . LEU B 1 77 ? -3.307 39.844 23.578 1 97.56 77 LEU B O 1
ATOM 3462 N N . ASP B 1 78 ? -2.502 39.062 25.547 1 96.88 78 ASP B N 1
ATOM 3463 C CA . ASP B 1 78 ? -2.854 40.281 26.281 1 96.88 78 ASP B CA 1
ATOM 3464 C C . ASP B 1 78 ? -1.943 41.438 25.906 1 96.88 78 ASP B C 1
ATOM 3466 O O . ASP B 1 78 ? -2.258 42.594 26.188 1 96.88 78 ASP B O 1
ATOM 3470 N N . SER B 1 79 ? -0.843 41.156 25.328 1 96.44 79 SER B N 1
ATOM 3471 C CA . SER B 1 79 ? 0.144 42.188 25.016 1 96.44 79 SER B CA 1
ATOM 3472 C C . SER B 1 79 ? -0.342 43.094 23.891 1 96.44 79 SER B C 1
ATOM 3474 O O . SER B 1 79 ? 0.096 44.219 23.781 1 96.44 79 SER B O 1
ATOM 3476 N N . GLY B 1 80 ? -1.166 42.531 22.953 1 94.44 80 GLY B N 1
ATOM 3477 C CA . GLY B 1 80 ? -1.625 43.281 21.797 1 94.44 80 GLY B CA 1
ATOM 3478 C C . GLY B 1 80 ? -0.575 43.406 20.703 1 94.44 80 GLY B C 1
ATOM 3479 O O . GLY B 1 80 ? -0.73 44.188 19.766 1 94.44 80 GLY B O 1
ATOM 3480 N N . PHE B 1 81 ? 0.431 42.5 20.719 1 92.75 81 PHE B N 1
ATOM 3481 C CA . PHE B 1 81 ? 1.597 42.625 19.844 1 92.75 81 PHE B CA 1
ATOM 3482 C C . PHE B 1 81 ? 1.388 41.875 18.547 1 92.75 81 PHE B C 1
ATOM 3484 O O . PHE B 1 81 ? 2.209 41.969 17.625 1 92.75 81 PHE B O 1
ATOM 3491 N N . CYS B 1 82 ? 0.266 41.156 18.422 1 95.94 82 CYS B N 1
ATOM 3492 C CA . CYS B 1 82 ? 0.181 40.312 17.25 1 95.94 82 CYS B CA 1
ATOM 3493 C C . CYS B 1 82 ? -1.204 40.375 16.625 1 95.94 82 CYS B C 1
ATOM 3495 O O . CYS B 1 82 ? -2.193 40.625 17.312 1 95.94 82 CYS B O 1
ATOM 3497 N N . ASP B 1 83 ? -1.246 40.188 15.305 1 96.38 83 ASP B N 1
ATOM 3498 C CA . ASP B 1 83 ? -2.473 40.094 14.523 1 96.38 83 ASP B CA 1
ATOM 3499 C C . ASP B 1 83 ? -2.801 38.656 14.188 1 96.38 83 ASP B C 1
ATOM 3501 O O . ASP B 1 83 ? -3.965 38.281 13.984 1 96.38 83 ASP B O 1
ATOM 3505 N N . ALA B 1 84 ? -1.78 37.875 14.062 1 97.75 84 ALA B N 1
ATOM 3506 C CA . ALA B 1 84 ? -1.874 36.438 13.742 1 97.75 84 ALA B CA 1
ATOM 3507 C C . ALA B 1 84 ? -1.002 35.625 14.672 1 97.75 84 ALA B C 1
ATOM 3509 O O . ALA B 1 84 ? 0.073 36.062 15.086 1 97.75 84 ALA B O 1
ATOM 3510 N N . ILE B 1 85 ? -1.49 34.438 14.961 1 98.62 85 ILE B N 1
ATOM 3511 C CA . ILE B 1 85 ? -0.768 33.562 15.891 1 98.62 85 ILE B CA 1
ATOM 3512 C C . ILE B 1 85 ? -0.538 32.219 15.258 1 98.62 85 ILE B C 1
ATOM 3514 O O . ILE B 1 85 ? -1.473 31.594 14.734 1 98.62 85 ILE B O 1
ATOM 3518 N N . ILE B 1 86 ? 0.713 31.781 15.242 1 98.75 86 ILE B N 1
ATOM 3519 C CA . ILE B 1 86 ? 1.072 30.406 14.898 1 98.75 86 ILE B CA 1
ATOM 3520 C C . ILE B 1 86 ? 1.083 29.547 16.156 1 98.75 86 ILE B C 1
ATOM 3522 O O . ILE B 1 86 ? 1.751 29.891 17.141 1 98.75 86 ILE B O 1
ATOM 3526 N N . VAL B 1 87 ? 0.294 28.531 16.141 1 98.88 87 VAL B N 1
ATOM 3527 C CA . VAL B 1 87 ? 0.295 27.578 17.25 1 98.88 87 VAL B CA 1
ATOM 3528 C C . VAL B 1 87 ? 1.089 26.344 16.875 1 98.88 87 VAL B C 1
ATOM 3530 O O . VAL B 1 87 ? 0.603 25.5 16.125 1 98.88 87 VAL B O 1
ATOM 3533 N N . SER B 1 88 ? 2.275 26.219 17.375 1 98.31 88 SER B N 1
ATOM 3534 C CA . SER B 1 88 ? 3.176 25.109 17.094 1 98.31 88 SER B CA 1
ATOM 3535 C C . SER B 1 88 ? 3.656 24.453 18.391 1 98.31 88 SER B C 1
ATOM 3537 O O . SER B 1 88 ? 4.797 24 18.469 1 98.31 88 SER B O 1
ATOM 3539 N N . SER B 1 89 ? 2.824 24.5 19.453 1 98.25 89 SER B N 1
ATOM 3540 C CA . SER B 1 89 ? 3.074 23.859 20.734 1 98.25 89 SER B CA 1
ATOM 3541 C C . SER B 1 89 ? 2.766 22.359 20.688 1 98.25 89 SER B C 1
ATOM 3543 O O . SER B 1 89 ? 2.271 21.859 19.672 1 98.25 89 SER B O 1
ATOM 3545 N N . PRO B 1 90 ? 3.1 21.609 21.766 1 98 90 PRO B N 1
ATOM 3546 C CA . PRO B 1 90 ? 2.766 20.172 21.781 1 98 90 PRO B CA 1
ATOM 3547 C C . PRO B 1 90 ? 1.275 19.922 21.578 1 98 90 PRO B C 1
ATOM 3549 O O . PRO B 1 90 ? 0.441 20.719 22.016 1 98 90 PRO B O 1
ATOM 3552 N N . ASN B 1 91 ? 0.958 18.766 21.047 1 98.38 91 ASN B N 1
ATOM 3553 C CA . ASN B 1 91 ? -0.383 18.453 20.562 1 98.38 91 ASN B CA 1
ATOM 3554 C C . ASN B 1 91 ? -1.428 18.625 21.672 1 98.38 91 ASN B C 1
ATOM 3556 O O . ASN B 1 91 ? -2.484 19.203 21.438 1 98.38 91 ASN B O 1
ATOM 3560 N N . MET B 1 92 ? -1.106 18.141 22.859 1 97.94 92 MET B N 1
ATOM 3561 C CA . MET B 1 92 ? -2.096 18.109 23.922 1 97.94 92 MET B CA 1
ATOM 3562 C C . MET B 1 92 ? -2.445 19.516 24.406 1 97.94 92 MET B C 1
ATOM 3564 O O . MET B 1 92 ? -3.443 19.703 25.109 1 97.94 92 MET B O 1
ATOM 3568 N N . THR B 1 93 ? -1.688 20.531 24.031 1 98.5 93 THR B N 1
ATOM 3569 C CA . THR B 1 93 ? -1.919 21.891 24.484 1 98.5 93 THR B CA 1
ATOM 3570 C C . THR B 1 93 ? -2.809 22.641 23.484 1 98.5 93 THR B C 1
ATOM 3572 O O . THR B 1 93 ? -3.32 23.719 23.812 1 98.5 93 THR B O 1
ATOM 3575 N N . HIS B 1 94 ? -3.041 22.094 22.297 1 98.81 94 HIS B N 1
ATOM 3576 C CA . HIS B 1 94 ? -3.715 22.812 21.219 1 98.81 94 HIS B CA 1
ATOM 3577 C C . HIS B 1 94 ? -5.098 23.281 21.656 1 98.81 94 HIS B C 1
ATOM 3579 O O . HIS B 1 94 ? -5.438 24.453 21.469 1 98.81 94 HIS B O 1
ATOM 3585 N N . TYR B 1 95 ? -5.824 22.359 22.25 1 98.75 95 TYR B N 1
ATOM 3586 C CA . TYR B 1 95 ? -7.211 22.672 22.578 1 98.75 95 TYR B CA 1
ATOM 3587 C C . TYR B 1 95 ? -7.297 23.922 23.453 1 98.75 95 TYR B C 1
ATOM 3589 O O . TYR B 1 95 ? -7.992 24.875 23.109 1 98.75 95 TYR B O 1
ATOM 3597 N N . GLU B 1 96 ? -6.586 23.906 24.531 1 98.75 96 GLU B N 1
ATOM 3598 C CA . GLU B 1 96 ? -6.629 25.016 25.469 1 98.75 96 GLU B CA 1
ATOM 3599 C C . GLU B 1 96 ? -6.164 26.312 24.828 1 98.75 96 GLU B C 1
ATOM 3601 O O . GLU B 1 96 ? -6.805 27.359 24.984 1 98.75 96 GLU B O 1
ATOM 3606 N N . ILE B 1 97 ? -5.113 26.281 24.094 1 98.88 97 ILE B N 1
ATOM 3607 C CA . ILE B 1 97 ? -4.531 27.453 23.469 1 98.88 97 ILE B CA 1
ATOM 3608 C C . ILE B 1 97 ? -5.5 28.031 22.422 1 98.88 97 ILE B C 1
ATOM 3610 O O . ILE B 1 97 ? -5.75 29.234 22.391 1 98.88 97 ILE B O 1
ATOM 3614 N N . LEU B 1 98 ? -6.039 27.156 21.609 1 98.88 98 LEU B N 1
ATOM 3615 C CA . LEU B 1 98 ? -6.973 27.594 20.578 1 98.88 98 LEU B CA 1
ATOM 3616 C C . LEU B 1 98 ? -8.211 28.234 21.203 1 98.88 98 LEU B C 1
ATOM 3618 O O . LEU B 1 98 ? -8.656 29.297 20.75 1 98.88 98 LEU B O 1
ATOM 3622 N N . MET B 1 99 ? -8.742 27.594 22.25 1 98.75 99 MET B N 1
ATOM 3623 C CA . MET B 1 99 ? -9.93 28.141 22.891 1 98.75 99 MET B CA 1
ATOM 3624 C C . MET B 1 99 ? -9.648 29.531 23.469 1 98.75 99 MET B C 1
ATOM 3626 O O . MET B 1 99 ? -10.477 30.438 23.359 1 98.75 99 MET B O 1
ATOM 3630 N N . ASP B 1 100 ? -8.477 29.688 24.047 1 98.69 100 ASP B N 1
ATOM 3631 C CA . ASP B 1 100 ? -8.102 30.969 24.609 1 98.69 100 ASP B CA 1
ATOM 3632 C C . ASP B 1 100 ? -7.977 32.031 23.516 1 98.69 100 ASP B C 1
ATOM 3634 O O . ASP B 1 100 ? -8.422 33.188 23.703 1 98.69 100 ASP B O 1
ATOM 3638 N N . ILE B 1 101 ? -7.398 31.703 22.375 1 98.69 101 ILE B N 1
ATOM 3639 C CA . ILE B 1 101 ? -7.223 32.656 21.297 1 98.69 101 ILE B CA 1
ATOM 3640 C C . ILE B 1 101 ? -8.586 33.062 20.719 1 98.69 101 ILE B C 1
ATOM 3642 O O . ILE B 1 101 ? -8.883 34.219 20.562 1 98.69 101 ILE B O 1
ATOM 3646 N N . ILE B 1 102 ? -9.406 32.031 20.422 1 98.25 102 ILE B N 1
ATOM 3647 C CA . ILE B 1 102 ? -10.695 32.25 19.781 1 98.25 102 ILE B CA 1
ATOM 3648 C C . ILE B 1 102 ? -11.602 33.094 20.688 1 98.25 102 ILE B C 1
ATOM 3650 O O . ILE B 1 102 ? -12.328 33.969 20.203 1 98.25 102 ILE B O 1
ATOM 3654 N N . SER B 1 103 ? -11.5 32.844 21.984 1 97.5 103 SER B N 1
ATOM 3655 C CA . SER B 1 103 ? -12.391 33.531 22.922 1 97.5 103 SER B CA 1
ATOM 3656 C C . SER B 1 103 ? -11.844 34.906 23.312 1 97.5 103 SER B C 1
ATOM 3658 O O . SER B 1 103 ? -12.523 35.656 24.016 1 97.5 103 SER B O 1
ATOM 3660 N N . HIS B 1 104 ? -10.688 35.188 22.906 1 97.69 104 HIS B N 1
ATOM 3661 C CA . HIS B 1 104 ? -10.086 36.469 23.312 1 97.69 104 HIS B CA 1
ATOM 3662 C C . HIS B 1 104 ? -10.875 37.656 22.766 1 97.69 104 HIS B C 1
ATOM 3664 O O . HIS B 1 104 ? -11.43 37.594 21.672 1 97.69 104 HIS B O 1
ATOM 3670 N N . ARG B 1 105 ? -10.797 38.781 23.453 1 96.25 105 ARG B N 1
ATOM 3671 C CA . ARG B 1 105 ? -11.562 39.969 23.094 1 96.25 105 ARG B CA 1
ATOM 3672 C C . ARG B 1 105 ? -11.094 40.531 21.75 1 96.25 105 ARG B C 1
ATOM 3674 O O . ARG B 1 105 ? -11.906 40.969 20.938 1 96.25 105 ARG B O 1
ATOM 3681 N N . GLU B 1 106 ? -9.828 40.531 21.562 1 96.5 106 GLU B N 1
ATOM 3682 C CA . GLU B 1 106 ? -9.266 40.969 20.297 1 96.5 106 GLU B CA 1
ATOM 3683 C C . GLU B 1 106 ? -9.18 39.844 19.281 1 96.5 106 GLU B C 1
ATOM 3685 O O . GLU B 1 106 ? -8.891 38.719 19.641 1 96.5 106 GLU B O 1
ATOM 3690 N N . PRO B 1 107 ? -9.422 40.156 18.047 1 96 107 PRO B N 1
ATOM 3691 C CA . PRO B 1 107 ? -9.328 39.125 17.016 1 96 107 PRO B CA 1
ATOM 3692 C C . PRO B 1 107 ? -7.887 38.75 16.672 1 96 107 PRO B C 1
ATOM 3694 O O . PRO B 1 107 ? -7.039 39.656 16.547 1 96 107 PRO B O 1
ATOM 3697 N N . HIS B 1 108 ? -7.582 37.562 16.547 1 97.69 108 HIS B N 1
ATOM 3698 C CA . HIS B 1 108 ? -6.312 37.031 16.078 1 97.69 108 HIS B CA 1
ATOM 3699 C C . HIS B 1 108 ? -6.535 35.906 15.062 1 97.69 108 HIS B C 1
ATOM 3701 O O . HIS B 1 108 ? -7.238 34.938 15.344 1 97.69 108 HIS B O 1
ATOM 3707 N N . HIS B 1 109 ? -5.949 36.031 13.852 1 97.44 109 HIS B N 1
ATOM 3708 C CA . HIS B 1 109 ? -5.93 34.906 12.922 1 97.44 109 HIS B CA 1
ATOM 3709 C C . HIS B 1 109 ? -5.039 33.781 13.43 1 97.44 109 HIS B C 1
ATOM 3711 O O . HIS B 1 109 ? -4.066 34.031 14.148 1 97.44 109 HIS B O 1
ATOM 3717 N N . ILE B 1 110 ? -5.41 32.562 13.094 1 98.44 110 ILE B N 1
ATOM 3718 C CA . ILE B 1 110 ? -4.695 31.438 13.68 1 98.44 110 ILE B CA 1
ATOM 3719 C C . ILE B 1 110 ? -4.219 30.5 12.57 1 98.44 110 ILE B C 1
ATOM 3721 O O . ILE B 1 110 ? -4.988 30.141 11.68 1 98.44 110 ILE B O 1
ATOM 3725 N N . LEU B 1 111 ? -2.994 30.141 12.531 1 98.56 111 LEU B N 1
ATOM 3726 C CA . LEU B 1 111 ? -2.447 28.953 11.883 1 98.56 111 LEU B CA 1
ATOM 3727 C C . LEU B 1 111 ? -1.991 27.922 12.914 1 98.56 111 LEU B C 1
ATOM 3729 O O . LEU B 1 111 ? -0.977 28.125 13.586 1 98.56 111 LEU B O 1
ATOM 3733 N N . VAL B 1 112 ? -2.746 26.891 13.039 1 98.75 112 VAL B N 1
ATOM 3734 C CA . VAL B 1 112 ? -2.428 25.875 14.039 1 98.75 112 VAL B CA 1
ATOM 3735 C C . VAL B 1 112 ? -1.784 24.656 13.367 1 98.75 112 VAL B C 1
ATOM 3737 O O . VAL B 1 112 ? -2.281 24.172 12.352 1 98.75 112 VAL B O 1
ATOM 3740 N N . GLU B 1 113 ? -0.706 24.219 13.898 1 98.12 113 GLU B N 1
ATOM 3741 C CA . GLU B 1 113 ? -0.061 23 13.414 1 98.12 113 GLU B CA 1
ATOM 3742 C C . GLU B 1 113 ? -0.979 21.781 13.57 1 98.12 113 GLU B C 1
ATOM 3744 O O . GLU B 1 113 ? -1.863 21.781 14.43 1 98.12 113 GLU B O 1
ATOM 3749 N N . LYS B 1 114 ? -0.688 20.859 12.742 1 98.25 114 LYS B N 1
ATOM 3750 C CA . LYS B 1 114 ? -1.386 19.594 12.898 1 98.25 114 LYS B CA 1
ATOM 3751 C C . LYS B 1 114 ? -0.861 18.828 14.109 1 98.25 114 LYS B C 1
ATOM 3753 O O . LYS B 1 114 ? 0.294 19 14.508 1 98.25 114 LYS B O 1
ATOM 3758 N N . PRO B 1 115 ? -1.643 17.922 14.672 1 98.5 115 PRO B N 1
ATOM 3759 C CA . PRO B 1 115 ? -3.088 17.781 14.484 1 98.5 115 PRO B CA 1
ATOM 3760 C C . PRO B 1 115 ? -3.879 18.938 15.109 1 98.5 115 PRO B C 1
ATOM 3762 O O . PRO B 1 115 ? -3.371 19.625 15.992 1 98.5 115 PRO B O 1
ATOM 3765 N N . LEU B 1 116 ? -5.16 19.141 14.641 1 98.75 116 LEU B N 1
ATOM 3766 C CA . LEU B 1 116 ? -5.98 20.203 15.211 1 98.75 116 LEU B CA 1
ATOM 3767 C C . LEU B 1 116 ? -6.051 20.078 16.734 1 98.75 116 LEU B C 1
ATOM 3769 O O . LEU B 1 116 ? -5.723 21.016 17.453 1 98.75 116 LEU B O 1
ATOM 3773 N N . CYS B 1 117 ? -6.473 18.969 17.203 1 98.5 117 CYS B N 1
ATOM 3774 C CA . CYS B 1 117 ? -6.43 18.531 18.594 1 98.5 117 CYS B CA 1
ATOM 3775 C C . CYS B 1 117 ? -6.129 17.031 18.688 1 98.5 117 CYS B C 1
ATOM 3777 O O . CYS B 1 117 ? -6.09 16.344 17.672 1 98.5 117 CYS B O 1
ATOM 3779 N N . THR B 1 118 ? -5.957 16.531 19.906 1 97.75 118 THR B N 1
ATOM 3780 C CA . THR B 1 118 ? -5.621 15.125 20.078 1 97.75 118 THR B CA 1
ATOM 3781 C C . THR B 1 118 ? -6.879 14.266 20.078 1 97.75 118 THR B C 1
ATOM 3783 O O . THR B 1 118 ? -6.809 13.055 19.828 1 97.75 118 THR B O 1
ATOM 3786 N N . THR B 1 119 ? -8.031 14.906 20.344 1 97.38 119 THR B N 1
ATOM 3787 C CA . THR B 1 119 ? -9.273 14.141 20.391 1 97.38 119 THR B CA 1
ATOM 3788 C C . THR B 1 119 ? -10.32 14.75 19.469 1 97.38 119 THR B C 1
ATOM 3790 O O . THR B 1 119 ? -10.289 15.945 19.188 1 97.38 119 THR B O 1
ATOM 3793 N N . VAL B 1 120 ? -11.234 13.891 19.078 1 98.38 120 VAL B N 1
ATOM 3794 C CA . VAL B 1 120 ? -12.336 14.312 18.219 1 98.38 120 VAL B CA 1
ATOM 3795 C C . VAL B 1 120 ? -13.219 15.312 18.969 1 98.38 120 VAL B C 1
ATOM 3797 O O . VAL B 1 120 ? -13.641 16.312 18.391 1 98.38 120 VAL B O 1
ATOM 3800 N N . GLN B 1 121 ? -13.477 15.086 20.219 1 98 121 GLN B N 1
ATOM 3801 C CA . GLN B 1 121 ? -14.32 15.953 21.031 1 98 121 GLN B CA 1
ATOM 3802 C C . GLN B 1 121 ? -13.742 17.359 21.109 1 98 121 GLN B C 1
ATOM 3804 O O . GLN B 1 121 ? -14.469 18.344 20.969 1 98 121 GLN B O 1
ATOM 3809 N N . ASP B 1 122 ? -12.477 17.453 21.344 1 98.44 122 ASP B N 1
ATOM 3810 C CA . ASP B 1 122 ? -11.836 18.766 21.438 1 98.44 122 ASP B CA 1
ATOM 3811 C C . ASP B 1 122 ? -11.891 19.484 20.094 1 98.44 122 ASP B C 1
ATOM 3813 O O . ASP B 1 122 ? -12.109 20.703 20.062 1 98.44 122 ASP B O 1
ATOM 3817 N N . CYS B 1 123 ? -11.688 18.766 19 1 98.75 123 CYS B N 1
ATOM 3818 C CA . CYS B 1 123 ? -11.805 19.375 17.672 1 98.75 123 CYS B CA 1
ATOM 3819 C C . CYS B 1 123 ? -13.188 19.969 17.469 1 98.75 123 CYS B C 1
ATOM 3821 O O . CYS B 1 123 ? -13.305 21.094 16.984 1 98.75 123 CYS B O 1
ATOM 3823 N N . LYS B 1 124 ? -14.164 19.234 17.844 1 98.38 124 LYS B N 1
ATOM 3824 C CA . LYS B 1 124 ? -15.539 19.703 17.672 1 98.38 124 LYS B CA 1
ATOM 3825 C C . LYS B 1 124 ? -15.789 20.969 18.484 1 98.38 124 LYS B C 1
ATOM 3827 O O . LYS B 1 124 ? -16.469 21.891 18 1 98.38 124 LYS B O 1
ATOM 3832 N N . LYS B 1 125 ? -15.289 21.031 19.688 1 98.5 125 LYS B N 1
ATOM 3833 C CA . LYS B 1 125 ? -15.438 22.219 20.516 1 98.5 125 LYS B CA 1
ATOM 3834 C C . LYS B 1 125 ? -14.766 23.438 19.875 1 98.5 125 LYS B C 1
ATOM 3836 O O . LYS B 1 125 ? -15.305 24.547 19.906 1 98.5 125 LYS B O 1
ATOM 3841 N N . VAL B 1 126 ? -13.617 23.219 19.328 1 98.69 126 VAL B N 1
ATOM 3842 C CA . VAL B 1 126 ? -12.898 24.297 18.656 1 98.69 126 VAL B CA 1
ATOM 3843 C C . VAL B 1 126 ? -13.711 24.797 17.469 1 98.69 126 VAL B C 1
ATOM 3845 O O . VAL B 1 126 ? -13.836 26.016 17.266 1 98.69 126 VAL B O 1
ATOM 3848 N N . ILE B 1 127 ? -14.227 23.891 16.688 1 98.12 127 ILE B N 1
ATOM 3849 C CA . ILE B 1 127 ? -15.023 24.25 15.523 1 98.12 127 ILE B CA 1
ATOM 3850 C C . ILE B 1 127 ? -16.234 25.078 15.945 1 98.12 127 ILE B C 1
ATOM 3852 O O . ILE B 1 127 ? -16.516 26.109 15.344 1 98.12 127 ILE B O 1
ATOM 3856 N N . GLU B 1 128 ? -16.906 24.641 16.953 1 97.94 128 GLU B N 1
ATOM 3857 C CA . GLU B 1 128 ? -18.062 25.359 17.453 1 97.94 128 GLU B CA 1
ATOM 3858 C C . GLU B 1 128 ? -17.703 26.766 17.906 1 97.94 128 GLU B C 1
ATOM 3860 O O . GLU B 1 128 ? -18.406 27.734 17.609 1 97.94 128 GLU B O 1
ATOM 3865 N N . ALA B 1 129 ? -16.641 26.891 18.625 1 98.12 129 ALA B N 1
ATOM 3866 C CA . ALA B 1 129 ? -16.188 28.188 19.094 1 98.12 129 ALA B CA 1
ATOM 3867 C C . ALA B 1 129 ? -15.844 29.109 17.938 1 98.12 129 ALA B C 1
ATOM 3869 O O . ALA B 1 129 ? -16.156 30.312 17.969 1 98.12 129 ALA B O 1
ATOM 3870 N N . ALA B 1 130 ? -15.195 28.594 16.953 1 97.31 130 ALA B N 1
ATOM 3871 C CA . ALA B 1 130 ? -14.742 29.375 15.805 1 97.31 130 ALA B CA 1
ATOM 3872 C C . ALA B 1 130 ? -15.93 29.906 15 1 97.31 130 ALA B C 1
ATOM 3874 O O . ALA B 1 130 ? -15.836 30.969 14.367 1 97.31 130 ALA B O 1
ATOM 3875 N N . LYS B 1 131 ? -17.031 29.188 14.984 1 95.62 131 LYS B N 1
ATOM 3876 C CA . LYS B 1 131 ? -18.234 29.625 14.273 1 95.62 131 LYS B CA 1
ATOM 3877 C C . LYS B 1 131 ? -18.703 30.984 14.758 1 95.62 131 LYS B C 1
ATOM 3879 O O . LYS B 1 131 ? -19.312 31.734 14 1 95.62 131 LYS B O 1
ATOM 3884 N N . ASN B 1 132 ? -18.391 31.281 15.938 1 94.75 132 ASN B N 1
ATOM 3885 C CA . ASN B 1 132 ? -18.875 32.531 16.547 1 94.75 132 ASN B CA 1
ATOM 3886 C C . ASN B 1 132 ? -17.891 33.656 16.312 1 94.75 132 ASN B C 1
ATOM 3888 O O . ASN B 1 132 ? -18.094 34.781 16.812 1 94.75 132 ASN B O 1
ATOM 3892 N N . ARG B 1 133 ? -16.875 33.438 15.586 1 94.31 133 ARG B N 1
ATOM 3893 C CA . ARG B 1 133 ? -15.836 34.438 15.328 1 94.31 133 ARG B CA 1
ATOM 3894 C C . ARG B 1 133 ? -15.578 34.594 13.828 1 94.31 133 ARG B C 1
ATOM 3896 O O . ARG B 1 133 ? -14.5 34.219 13.352 1 94.31 133 ARG B O 1
ATOM 3903 N N . PRO B 1 134 ? -16.5 35.125 13.133 1 91.12 134 PRO B N 1
ATOM 3904 C CA . PRO B 1 134 ? -16.312 35.25 11.688 1 91.12 134 PRO B CA 1
ATOM 3905 C C . PRO B 1 134 ? -15.219 36.25 11.328 1 91.12 134 PRO B C 1
ATOM 3907 O O . PRO B 1 134 ? -14.812 36.312 10.164 1 91.12 134 PRO B O 1
ATOM 3910 N N . ASP B 1 135 ? -14.711 36.938 12.273 1 93.38 135 ASP B N 1
ATOM 3911 C CA . ASP B 1 135 ? -13.719 37.969 12.055 1 93.38 135 ASP B CA 1
ATOM 3912 C C . ASP B 1 135 ? -12.305 37.406 12.086 1 93.38 135 ASP B C 1
ATOM 3914 O O . ASP B 1 135 ? -11.336 38.125 11.828 1 93.38 135 ASP B O 1
ATOM 3918 N N . ILE B 1 136 ? -12.133 36.188 12.344 1 95.06 136 ILE B N 1
ATOM 3919 C CA . ILE B 1 136 ? -10.789 35.594 12.352 1 95.06 136 ILE B CA 1
ATOM 3920 C C . ILE B 1 136 ? -10.727 34.406 11.398 1 95.06 136 ILE B C 1
ATOM 3922 O O . ILE B 1 136 ? -11.742 33.75 11.141 1 95.06 136 ILE B O 1
ATOM 3926 N N . ILE B 1 137 ? -9.562 34.125 10.906 1 95.69 137 ILE B N 1
ATOM 3927 C CA . ILE B 1 137 ? -9.266 32.969 10.078 1 95.69 137 ILE B CA 1
ATOM 3928 C C . ILE B 1 137 ? -8.539 31.922 10.906 1 95.69 137 ILE B C 1
ATOM 3930 O O . ILE B 1 137 ? -7.582 32.25 11.625 1 95.69 137 ILE B O 1
ATOM 3934 N N . VAL B 1 138 ? -9.07 30.734 10.906 1 97.12 138 VAL B N 1
ATOM 3935 C CA . VAL B 1 138 ? -8.383 29.609 11.547 1 97.12 138 VAL B CA 1
ATOM 3936 C C . VAL B 1 138 ? -8 28.578 10.492 1 97.12 138 VAL B C 1
ATOM 3938 O O . VAL B 1 138 ? -8.875 27.938 9.891 1 97.12 138 VAL B O 1
ATOM 3941 N N . GLN B 1 139 ? -6.719 28.438 10.281 1 97.56 139 GLN B N 1
ATOM 3942 C CA . GLN B 1 139 ? -6.195 27.484 9.305 1 97.56 139 GLN B CA 1
ATOM 3943 C C . GLN B 1 139 ? -5.422 26.359 9.984 1 97.56 139 GLN B C 1
ATOM 3945 O O . GLN B 1 139 ? -4.648 26.609 10.914 1 97.56 139 GLN B O 1
ATOM 3950 N N . VAL B 1 140 ? -5.711 25.125 9.578 1 98.38 140 VAL B N 1
ATOM 3951 C CA . VAL B 1 140 ? -4.996 23.969 10.117 1 98.38 140 VAL B CA 1
ATOM 3952 C C . VAL B 1 140 ? -3.77 23.672 9.258 1 98.38 140 VAL B C 1
ATOM 3954 O O . VAL B 1 140 ? -3.838 23.719 8.031 1 98.38 140 VAL B O 1
ATOM 3957 N N . GLY B 1 141 ? -2.666 23.328 9.906 1 97.69 141 GLY B N 1
ATOM 3958 C CA . GLY B 1 141 ? -1.381 23.141 9.25 1 97.69 141 GLY B CA 1
ATOM 3959 C C . GLY B 1 141 ? -1.242 21.797 8.57 1 97.69 141 GLY B C 1
ATOM 3960 O O . GLY B 1 141 ? -0.319 21.031 8.867 1 97.69 141 GLY B O 1
ATOM 3961 N N . LEU B 1 142 ? -2.068 21.453 7.609 1 97.25 142 LEU B N 1
ATOM 3962 C CA . LEU B 1 142 ? -1.94 20.266 6.762 1 97.25 142 LEU B CA 1
ATOM 3963 C C . LEU B 1 142 ? -1.186 20.609 5.48 1 97.25 142 LEU B C 1
ATOM 3965 O O . LEU B 1 142 ? -1.743 20.5 4.383 1 97.25 142 LEU B O 1
ATOM 3969 N N . GLU B 1 143 ? 0.101 20.812 5.621 1 95.38 143 GLU B N 1
ATOM 3970 C CA . GLU B 1 143 ? 0.923 21.469 4.613 1 95.38 143 GLU B CA 1
ATOM 3971 C C . GLU B 1 143 ? 1.361 20.5 3.525 1 95.38 143 GLU B C 1
ATOM 3973 O O . GLU B 1 143 ? 1.864 20.922 2.479 1 95.38 143 GLU B O 1
ATOM 3978 N N . TYR B 1 144 ? 1.091 19.172 3.688 1 96.31 144 TYR B N 1
ATOM 3979 C CA . TYR B 1 144 ? 1.524 18.219 2.682 1 96.31 144 TYR B CA 1
ATOM 3980 C C . TYR B 1 144 ? 0.791 18.438 1.363 1 96.31 144 TYR B C 1
ATOM 3982 O O . TYR B 1 144 ? 1.243 17.984 0.31 1 96.31 144 TYR B O 1
ATOM 3990 N N . ARG B 1 145 ? -0.31 19.219 1.447 1 96.56 145 ARG B N 1
ATOM 3991 C CA . ARG B 1 145 ? -1.054 19.578 0.246 1 96.56 145 ARG B CA 1
ATOM 3992 C C . ARG B 1 145 ? -0.182 20.391 -0.714 1 96.56 145 ARG B C 1
ATOM 3994 O O . ARG B 1 145 ? -0.425 20.391 -1.923 1 96.56 145 ARG B O 1
ATOM 4001 N N . TYR B 1 146 ? 0.826 21.016 -0.087 1 96.56 146 TYR B N 1
ATOM 4002 C CA . TYR B 1 146 ? 1.5 22.047 -0.861 1 96.56 146 TYR B CA 1
ATOM 4003 C C . TYR B 1 146 ? 2.846 21.547 -1.376 1 96.56 146 TYR B C 1
ATOM 4005 O O . TYR B 1 146 ? 3.531 22.266 -2.119 1 96.56 146 TYR B O 1
ATOM 4013 N N . MET B 1 147 ? 3.303 20.344 -0.933 1 96.94 147 MET B N 1
ATOM 4014 C CA . MET B 1 147 ? 4.535 19.812 -1.503 1 96.94 147 MET B CA 1
ATOM 4015 C C . MET B 1 147 ? 4.441 19.734 -3.023 1 96.94 147 MET B C 1
ATOM 4017 O O . MET B 1 147 ? 3.479 19.188 -3.562 1 96.94 147 MET B O 1
ATOM 4021 N N . PRO B 1 148 ? 5.402 20.156 -3.699 1 97.12 148 PRO B N 1
ATOM 4022 C CA . PRO B 1 148 ? 5.273 20.359 -5.145 1 97.12 148 PRO B CA 1
ATOM 4023 C C . PRO B 1 148 ? 4.777 19.109 -5.871 1 97.12 148 PRO B C 1
ATOM 4025 O O . PRO B 1 148 ? 3.822 19.188 -6.652 1 97.12 148 PRO B O 1
ATOM 4028 N N . PRO B 1 149 ? 5.375 17.922 -5.711 1 98.12 149 PRO B N 1
ATOM 4029 C CA . PRO B 1 149 ? 4.852 16.766 -6.441 1 98.12 149 PRO B CA 1
ATOM 4030 C C . PRO B 1 149 ? 3.445 16.375 -5.996 1 98.12 149 PRO B C 1
ATOM 4032 O O . PRO B 1 149 ? 2.646 15.898 -6.809 1 98.12 149 PRO B O 1
ATOM 4035 N N . VAL B 1 150 ? 3.107 16.531 -4.738 1 98.44 150 VAL B N 1
ATOM 4036 C CA . VAL B 1 150 ? 1.776 16.219 -4.23 1 98.44 150 VAL B CA 1
ATOM 4037 C C . VAL B 1 150 ? 0.759 17.203 -4.809 1 98.44 150 VAL B C 1
ATOM 4039 O O . VAL B 1 150 ? -0.306 16.797 -5.281 1 98.44 150 VAL B O 1
ATOM 4042 N N . ALA B 1 151 ? 1.133 18.5 -4.746 1 97.75 151 ALA B N 1
ATOM 4043 C CA . ALA B 1 151 ? 0.263 19.531 -5.316 1 97.75 151 ALA B CA 1
ATOM 4044 C C . ALA B 1 151 ? 0.006 19.266 -6.801 1 97.75 151 ALA B C 1
ATOM 4046 O O . ALA B 1 151 ? -1.123 19.406 -7.273 1 97.75 151 ALA B O 1
ATOM 4047 N N . LYS B 1 152 ? 1.059 18.922 -7.504 1 98.19 152 LYS B N 1
ATOM 4048 C CA . LYS B 1 152 ? 0.912 18.625 -8.922 1 98.19 152 LYS B CA 1
ATOM 4049 C C . LYS B 1 152 ? -0.025 17.438 -9.141 1 98.19 152 LYS B C 1
ATOM 4051 O O . LYS B 1 152 ? -0.853 17.453 -10.047 1 98.19 152 LYS B O 1
ATOM 4056 N N . LEU B 1 153 ? 0.132 16.406 -8.359 1 98.75 153 LEU B N 1
ATOM 4057 C CA . LEU B 1 153 ? -0.752 15.242 -8.453 1 98.75 153 LEU B CA 1
ATOM 4058 C C . LEU B 1 153 ? -2.195 15.641 -8.156 1 98.75 153 LEU B C 1
ATOM 4060 O O . LEU B 1 153 ? -3.119 15.172 -8.828 1 98.75 153 LEU B O 1
ATOM 4064 N N . ILE B 1 154 ? -2.404 16.469 -7.133 1 98.31 154 ILE B N 1
ATOM 4065 C CA . ILE B 1 154 ? -3.74 16.953 -6.812 1 98.31 154 ILE B CA 1
ATOM 4066 C C . ILE B 1 154 ? -4.332 17.672 -8.023 1 98.31 154 ILE B C 1
ATOM 4068 O O . ILE B 1 154 ? -5.496 17.453 -8.375 1 98.31 154 ILE B O 1
ATOM 4072 N N . ASP B 1 155 ? -3.525 18.484 -8.68 1 98 155 ASP B N 1
ATOM 4073 C CA . ASP B 1 155 ? -3.975 19.188 -9.883 1 98 155 ASP B CA 1
ATOM 4074 C C . ASP B 1 155 ? -4.383 18.203 -10.977 1 98 155 ASP B C 1
ATOM 4076 O O . ASP B 1 155 ? -5.402 18.406 -11.641 1 98 155 ASP B O 1
ATOM 4080 N N . ILE B 1 156 ? -3.611 17.219 -11.172 1 98.25 156 ILE B N 1
ATOM 4081 C CA . ILE B 1 156 ? -3.875 16.203 -12.188 1 98.25 156 ILE B CA 1
ATOM 4082 C C . ILE B 1 156 ? -5.199 15.508 -11.891 1 98.25 156 ILE B C 1
ATOM 4084 O O . ILE B 1 156 ? -6.027 15.32 -12.781 1 98.25 156 ILE B O 1
ATOM 4088 N N . VAL B 1 157 ? -5.438 15.148 -10.656 1 98.5 157 VAL B N 1
ATOM 4089 C CA . VAL B 1 157 ? -6.664 14.477 -10.242 1 98.5 157 VAL B CA 1
ATOM 4090 C C . VAL B 1 157 ? -7.855 15.406 -10.445 1 98.5 157 VAL B C 1
ATOM 4092 O O . VAL B 1 157 ? -8.875 15.016 -11.023 1 98.5 157 VAL B O 1
ATOM 4095 N N . LYS B 1 158 ? -7.746 16.641 -10.047 1 97.31 158 LYS B N 1
ATOM 4096 C CA . LYS B 1 158 ? -8.836 17.609 -10.102 1 97.31 158 LYS B CA 1
ATOM 4097 C C . LYS B 1 158 ? -9.18 17.969 -11.547 1 97.31 158 LYS B C 1
ATOM 4099 O O . LYS B 1 158 ? -10.328 18.312 -11.844 1 97.31 158 LYS B O 1
ATOM 4104 N N . SER B 1 159 ? -8.227 17.875 -12.422 1 97.44 159 SER B N 1
ATOM 4105 C CA . SER B 1 159 ? -8.453 18.188 -13.828 1 97.44 159 SER B CA 1
ATOM 4106 C C . SER B 1 159 ? -9.297 17.125 -14.516 1 97.44 159 SER B C 1
ATOM 4108 O O . SER B 1 159 ? -9.75 17.312 -15.641 1 97.44 159 SER B O 1
ATOM 4110 N N . GLY B 1 160 ? -9.445 15.992 -13.859 1 97.38 160 GLY B N 1
ATOM 4111 C CA . GLY B 1 160 ? -10.219 14.906 -14.445 1 97.38 160 GLY B CA 1
ATOM 4112 C C . GLY B 1 160 ? -9.383 13.977 -15.305 1 97.38 160 GLY B C 1
ATOM 4113 O O . GLY B 1 160 ? -9.906 13.039 -15.906 1 97.38 160 GLY B O 1
ATOM 4114 N N . THR B 1 161 ? -8.078 14.18 -15.289 1 96.94 161 THR B N 1
ATOM 4115 C CA . THR B 1 161 ? -7.164 13.406 -16.125 1 96.94 161 THR B CA 1
ATOM 4116 C C . THR B 1 161 ? -7.258 11.914 -15.797 1 96.94 161 THR B C 1
ATOM 4118 O O . THR B 1 161 ? -7.113 11.07 -16.672 1 96.94 161 THR B O 1
ATOM 4121 N N . LEU B 1 162 ? -7.598 11.555 -14.586 1 98.38 162 LEU B N 1
ATOM 4122 C CA . LEU B 1 162 ? -7.609 10.164 -14.156 1 98.38 162 LEU B CA 1
ATOM 4123 C C . LEU B 1 162 ? -9.031 9.625 -14.109 1 98.38 162 LEU B C 1
ATOM 4125 O O . LEU B 1 162 ? -9.242 8.445 -13.805 1 98.38 162 LEU B O 1
ATOM 4129 N N . GLY B 1 163 ? -10.016 10.453 -14.414 1 98.44 163 GLY B N 1
ATOM 4130 C CA . GLY B 1 163 ? -11.406 10.055 -14.266 1 98.44 163 GLY B CA 1
ATOM 4131 C C . GLY B 1 163 ? -11.859 10.016 -12.82 1 98.44 163 GLY B C 1
ATOM 4132 O O . GLY B 1 163 ? -11.367 10.781 -11.984 1 98.44 163 GLY B O 1
ATOM 4133 N N . GLN B 1 164 ? -12.891 9.219 -12.547 1 98.38 164 GLN B N 1
ATOM 4134 C CA . GLN B 1 164 ? -13.398 9.086 -11.188 1 98.38 164 GLN B CA 1
ATOM 4135 C C . GLN B 1 164 ? -12.453 8.258 -10.32 1 98.38 164 GLN B C 1
ATOM 4137 O O . GLN B 1 164 ? -12.211 7.082 -10.594 1 98.38 164 GLN B O 1
ATOM 4142 N N . VAL B 1 165 ? -11.945 8.836 -9.258 1 98.81 165 VAL B N 1
ATOM 4143 C CA . VAL B 1 165 ? -10.984 8.18 -8.383 1 98.81 165 VAL B CA 1
ATOM 4144 C C . VAL B 1 165 ? -11.648 7.016 -7.66 1 98.81 165 VAL B C 1
ATOM 4146 O O . VAL B 1 165 ? -12.758 7.156 -7.137 1 98.81 165 VAL B O 1
ATOM 4149 N N . ARG B 1 166 ? -10.938 5.848 -7.605 1 98.88 166 ARG B N 1
ATOM 4150 C CA . ARG B 1 166 ? -11.453 4.672 -6.914 1 98.88 166 ARG B CA 1
ATOM 4151 C C . ARG B 1 166 ? -10.516 4.242 -5.789 1 98.88 166 ARG B C 1
ATOM 4153 O O . ARG B 1 166 ? -10.961 3.734 -4.762 1 98.88 166 ARG B O 1
ATOM 4160 N N . MET B 1 167 ? -9.219 4.469 -6.008 1 98.94 167 MET B N 1
ATOM 4161 C CA . MET B 1 167 ? -8.234 3.977 -5.047 1 98.94 167 MET B CA 1
ATOM 4162 C C . MET B 1 167 ? -7.168 5.031 -4.773 1 98.94 167 MET B C 1
ATOM 4164 O O . MET B 1 167 ? -6.676 5.676 -5.699 1 98.94 167 MET B O 1
ATOM 4168 N N . VAL B 1 168 ? -6.836 5.227 -3.545 1 98.94 168 VAL B N 1
ATOM 4169 C CA . VAL B 1 168 ? -5.742 6.082 -3.092 1 98.94 168 VAL B CA 1
ATOM 4170 C C . VAL B 1 168 ? -4.824 5.301 -2.156 1 98.94 168 VAL B C 1
ATOM 4172 O O . VAL B 1 168 ? -5.273 4.766 -1.139 1 98.94 168 VAL B O 1
ATOM 4175 N N . ALA B 1 169 ? -3.576 5.156 -2.496 1 98.94 169 ALA B N 1
ATOM 4176 C CA . ALA B 1 169 ? -2.605 4.469 -1.646 1 98.94 169 ALA B CA 1
ATOM 4177 C C . ALA B 1 169 ? -1.43 5.383 -1.309 1 98.94 169 ALA B C 1
ATOM 4179 O O . ALA B 1 169 ? -0.851 6.016 -2.197 1 98.94 169 ALA B O 1
ATOM 4180 N N . ILE B 1 170 ? -1.117 5.477 -0.068 1 98.88 170 ILE B N 1
ATOM 4181 C CA . ILE B 1 170 ? -0.007 6.297 0.399 1 98.88 170 ILE B CA 1
ATOM 4182 C C . ILE B 1 170 ? 0.957 5.445 1.223 1 98.88 170 ILE B C 1
ATOM 4184 O O . ILE B 1 170 ? 0.541 4.75 2.152 1 98.88 170 ILE B O 1
ATOM 4188 N N . ARG B 1 171 ? 2.176 5.398 0.847 1 98.81 171 ARG B N 1
ATOM 4189 C CA . ARG B 1 171 ? 3.246 4.801 1.64 1 98.81 171 ARG B CA 1
ATOM 4190 C C . ARG B 1 171 ? 4.109 5.875 2.289 1 98.81 171 ARG B C 1
ATOM 4192 O O . ARG B 1 171 ? 4.598 6.781 1.609 1 98.81 171 ARG B O 1
ATOM 4199 N N . GLU B 1 172 ? 4.223 5.84 3.543 1 98.62 172 GLU B N 1
ATOM 4200 C CA . GLU B 1 172 ? 5.141 6.668 4.32 1 98.62 172 GLU B CA 1
ATOM 4201 C C . GLU B 1 172 ? 6.207 5.816 5.004 1 98.62 172 GLU B C 1
ATOM 4203 O O . GLU B 1 172 ? 5.93 5.16 6.012 1 98.62 172 GLU B O 1
ATOM 4208 N N . HIS B 1 173 ? 7.344 5.715 4.473 1 98.56 173 HIS B N 1
ATOM 4209 C CA . HIS B 1 173 ? 8.508 5.012 4.996 1 98.56 173 HIS B CA 1
ATOM 4210 C C . HIS B 1 173 ? 9.602 5.992 5.41 1 98.56 173 HIS B C 1
ATOM 4212 O O . HIS B 1 173 ? 10.211 6.645 4.562 1 98.56 173 HIS B O 1
ATOM 4218 N N . ARG B 1 174 ? 9.844 6.059 6.688 1 96.38 174 ARG B N 1
ATOM 4219 C CA . ARG B 1 174 ? 10.711 7.133 7.16 1 96.38 174 ARG B CA 1
ATOM 4220 C C . ARG B 1 174 ? 11.469 6.715 8.422 1 96.38 174 ARG B C 1
ATOM 4222 O O . ARG B 1 174 ? 11.477 5.535 8.781 1 96.38 174 ARG B O 1
ATOM 4229 N N . PHE B 1 175 ? 12.195 7.68 9.023 1 95.69 175 PHE B N 1
ATOM 4230 C CA . PHE B 1 175 ? 12.922 7.539 10.273 1 95.69 175 PHE B CA 1
ATOM 4231 C C . PHE B 1 175 ? 11.984 7.707 11.469 1 95.69 175 PHE B C 1
ATOM 4233 O O . PHE B 1 175 ? 10.844 8.156 11.312 1 95.69 175 PHE B O 1
ATOM 4240 N N . PRO B 1 176 ? 12.383 7.289 12.648 1 95.69 176 PRO B N 1
ATOM 4241 C CA . PRO B 1 176 ? 11.555 7.379 13.852 1 95.69 176 PRO B CA 1
ATOM 4242 C C . PRO B 1 176 ? 11.25 8.82 14.258 1 95.69 176 PRO B C 1
ATOM 4244 O O . PRO B 1 176 ? 11.859 9.75 13.727 1 95.69 176 PRO B O 1
ATOM 4247 N N . PHE B 1 177 ? 10.336 8.945 15.164 1 92.94 177 PHE B N 1
ATOM 4248 C CA . PHE B 1 177 ? 10.055 10.25 15.734 1 92.94 177 PHE B CA 1
ATOM 4249 C C . PHE B 1 177 ? 11.32 10.875 16.312 1 92.94 177 PHE B C 1
ATOM 4251 O O . PHE B 1 177 ? 12.117 10.188 16.953 1 92.94 177 PHE B O 1
ATOM 4258 N N . LEU B 1 178 ? 11.406 12.141 16.109 1 90.81 178 LEU B N 1
ATOM 4259 C CA . LEU B 1 178 ? 12.547 12.891 16.609 1 90.81 178 LEU B CA 1
ATOM 4260 C C . LEU B 1 178 ? 12.391 13.188 18.094 1 90.81 178 LEU B C 1
ATOM 4262 O O . LEU B 1 178 ? 11.297 13.031 18.656 1 90.81 178 LEU B O 1
ATOM 4266 N N . VAL B 1 179 ? 13.477 13.539 18.688 1 91.81 179 VAL B N 1
ATOM 4267 C CA . VAL B 1 179 ? 13.453 13.93 20.094 1 91.81 179 VAL B CA 1
ATOM 4268 C C . VAL B 1 179 ? 12.812 15.305 20.234 1 91.81 179 VAL B C 1
ATOM 4270 O O . VAL B 1 179 ? 13.188 16.25 19.531 1 91.81 179 VAL B O 1
ATOM 4273 N N . LYS B 1 180 ? 11.82 15.383 21.062 1 93.56 180 LYS B N 1
ATOM 4274 C CA . LYS B 1 180 ? 11.133 16.641 21.359 1 93.56 180 LYS B CA 1
ATOM 4275 C C . LYS B 1 180 ? 11.32 17.031 22.812 1 93.56 180 LYS B C 1
ATOM 4277 O O . LYS B 1 180 ? 11.75 16.219 23.641 1 93.56 180 LYS B O 1
ATOM 4282 N N . VAL B 1 181 ? 11.023 18.344 23.016 1 91.5 181 VAL B N 1
ATOM 4283 C CA . VAL B 1 181 ? 11.094 18.859 24.375 1 91.5 181 VAL B CA 1
ATOM 4284 C C . VAL B 1 181 ? 10.273 17.969 25.297 1 91.5 181 VAL B C 1
ATOM 4286 O O . VAL B 1 181 ? 9.109 17.672 25.031 1 91.5 181 VAL B O 1
ATOM 4289 N N . ASN B 1 182 ? 10.906 17.422 26.266 1 92.44 182 ASN B N 1
ATOM 4290 C CA . ASN B 1 182 ? 10.305 16.578 27.297 1 92.44 182 ASN B CA 1
ATOM 4291 C C . ASN B 1 182 ? 9.758 15.273 26.703 1 92.44 182 ASN B C 1
ATOM 4293 O O . ASN B 1 182 ? 8.898 14.625 27.297 1 92.44 182 ASN B O 1
ATOM 4297 N N . ASN B 1 183 ? 10.047 14.898 25.531 1 94.75 183 ASN B N 1
ATOM 4298 C CA . ASN B 1 183 ? 9.664 13.656 24.875 1 94.75 183 ASN B CA 1
ATOM 4299 C C . ASN B 1 183 ? 8.148 13.484 24.844 1 94.75 183 ASN B C 1
ATOM 4301 O O . ASN B 1 183 ? 7.641 12.383 25.047 1 94.75 183 ASN B O 1
ATOM 4305 N N . TRP B 1 184 ? 7.48 14.648 24.594 1 95.12 184 TRP B N 1
ATOM 4306 C CA . TRP B 1 184 ? 6.027 14.633 24.688 1 95.12 184 TRP B CA 1
ATOM 4307 C C . TRP B 1 184 ? 5.418 13.703 23.641 1 95.12 184 TRP B C 1
ATOM 4309 O O . TRP B 1 184 ? 4.316 13.18 23.828 1 95.12 184 TRP B O 1
ATOM 4319 N N . ASN B 1 185 ? 6.125 13.391 22.562 1 96.44 185 ASN B N 1
ATOM 4320 C CA . ASN B 1 185 ? 5.59 12.641 21.438 1 96.44 185 ASN B CA 1
ATOM 4321 C C . ASN B 1 185 ? 5.809 11.141 21.609 1 96.44 185 ASN B C 1
ATOM 4323 O O . ASN B 1 185 ? 5.633 10.367 20.656 1 96.44 185 ASN B O 1
ATOM 4327 N N . ARG B 1 186 ? 6.23 10.711 22.844 1 97.62 186 ARG B N 1
ATOM 4328 C CA . ARG B 1 186 ? 6.488 9.297 23.109 1 97.62 186 ARG B CA 1
ATOM 4329 C C . ARG B 1 186 ? 5.242 8.602 23.641 1 97.62 186 ARG B C 1
ATOM 4331 O O . ARG B 1 186 ? 5.203 7.375 23.734 1 97.62 186 ARG B O 1
ATOM 4338 N N . PHE B 1 187 ? 4.195 9.422 23.906 1 97.75 187 PHE B N 1
ATOM 4339 C CA . PHE B 1 187 ? 3.021 8.844 24.562 1 97.75 187 PHE B CA 1
ATOM 4340 C C . PHE B 1 187 ? 1.743 9.281 23.844 1 97.75 187 PHE B C 1
ATOM 4342 O O . PHE B 1 187 ? 1.575 10.461 23.531 1 97.75 187 PHE B O 1
ATOM 4349 N N . ASN B 1 188 ? 0.812 8.359 23.734 1 97.44 188 ASN B N 1
ATOM 4350 C CA . ASN B 1 188 ? -0.47 8.602 23.078 1 97.44 188 ASN B CA 1
ATOM 4351 C C . ASN B 1 188 ? -1.241 9.734 23.766 1 97.44 188 ASN B C 1
ATOM 4353 O O . ASN B 1 188 ? -1.891 10.539 23.094 1 97.44 188 ASN B O 1
ATOM 4357 N N . CYS B 1 189 ? -1.183 9.836 25.031 1 96.69 189 CYS B N 1
ATOM 4358 C CA . CYS B 1 189 ? -1.961 10.812 25.797 1 96.69 189 CYS B CA 1
ATOM 4359 C C . CYS B 1 189 ? -1.542 12.234 25.438 1 96.69 189 CYS B C 1
ATOM 4361 O O . CYS B 1 189 ? -2.342 13.172 25.547 1 96.69 189 CYS B O 1
ATOM 4363 N N . ASN B 1 190 ? -0.289 12.398 24.969 1 97.44 190 ASN B N 1
ATOM 4364 C CA . ASN B 1 190 ? 0.229 13.711 24.609 1 97.44 190 ASN B CA 1
ATOM 4365 C C . ASN B 1 190 ? 0.051 14.008 23.125 1 97.44 190 ASN B C 1
ATOM 4367 O O . ASN B 1 190 ? -0.298 15.125 22.75 1 97.44 190 ASN B O 1
ATOM 4371 N N . SER B 1 191 ? 0.234 12.977 22.312 1 97.5 191 SER B N 1
ATOM 4372 C CA . SER B 1 191 ? 0.366 13.227 20.875 1 97.5 191 SER B CA 1
ATOM 4373 C C . SER B 1 191 ? -0.927 12.891 20.141 1 97.5 191 SER B C 1
ATOM 4375 O O . SER B 1 191 ? -1.129 13.336 19 1 97.5 191 SER B O 1
ATOM 4377 N N . GLY B 1 192 ? -1.845 12.125 20.766 1 97.25 192 GLY B N 1
ATOM 4378 C CA . GLY B 1 192 ? -3.004 11.57 20.078 1 97.25 192 GLY B CA 1
ATOM 4379 C C . GLY B 1 192 ? -2.717 10.25 19.406 1 97.25 192 GLY B C 1
ATOM 4380 O O . GLY B 1 192 ? -3.619 9.633 18.828 1 97.25 192 GLY B O 1
ATOM 4381 N N . GLY B 1 193 ? -1.418 9.789 19.531 1 97.81 193 GLY B N 1
ATOM 4382 C CA . GLY B 1 193 ? -1.003 8.578 18.859 1 97.81 193 GLY B CA 1
ATOM 4383 C C . GLY B 1 193 ? -0.433 8.828 17.469 1 97.81 193 GLY B C 1
ATOM 4384 O O . GLY B 1 193 ? -0.744 9.844 16.844 1 97.81 193 GLY B O 1
ATOM 4385 N N . THR B 1 194 ? 0.341 7.852 16.984 1 98.5 194 THR B N 1
ATOM 4386 C CA . THR B 1 194 ? 1.061 7.996 15.719 1 98.5 194 THR B CA 1
ATOM 4387 C C . THR B 1 194 ? 0.093 8.273 14.57 1 98.5 194 THR B C 1
ATOM 4389 O O . THR B 1 194 ? 0.367 9.117 13.711 1 98.5 194 THR B O 1
ATOM 4392 N N . LEU B 1 195 ? -1.065 7.602 14.539 1 98.69 195 LEU B N 1
ATOM 4393 C CA . LEU B 1 195 ? -2.006 7.734 13.43 1 98.69 195 LEU B CA 1
ATOM 4394 C C . LEU B 1 195 ? -2.682 9.102 13.453 1 98.69 195 LEU B C 1
ATOM 4396 O O . LEU B 1 195 ? -3.146 9.594 12.422 1 98.69 195 LEU B O 1
ATOM 4400 N N . VAL B 1 196 ? -2.729 9.75 14.594 1 98.44 196 VAL B N 1
ATOM 4401 C CA . VAL B 1 196 ? -3.242 11.109 14.695 1 98.44 196 VAL B CA 1
ATOM 4402 C C . VAL B 1 196 ? -2.107 12.109 14.469 1 98.44 196 VAL B C 1
ATOM 4404 O O . VAL B 1 196 ? -2.197 12.969 13.594 1 98.44 196 VAL B O 1
ATOM 4407 N N . GLU B 1 197 ? -1.054 11.93 15.164 1 96.69 197 GLU B N 1
ATOM 4408 C CA . GLU B 1 197 ? 0.056 12.883 15.203 1 96.69 197 GLU B CA 1
ATOM 4409 C C . GLU B 1 197 ? 0.711 13.016 13.828 1 96.69 197 GLU B C 1
ATOM 4411 O O . GLU B 1 197 ? 0.929 14.125 13.344 1 96.69 197 GLU B O 1
ATOM 4416 N N . LYS B 1 198 ? 1.049 11.906 13.227 1 95.19 198 LYS B N 1
ATOM 4417 C CA . LYS B 1 198 ? 1.809 11.93 11.984 1 95.19 198 LYS B CA 1
ATOM 4418 C C . LYS B 1 198 ? 0.893 11.727 10.781 1 95.19 198 LYS B C 1
ATOM 4420 O O . LYS B 1 198 ? 0.999 12.445 9.781 1 95.19 198 LYS B O 1
ATOM 4425 N N . CYS B 1 199 ? -0.07 10.898 10.898 1 98.06 199 CYS B N 1
ATOM 4426 C CA . CYS B 1 199 ? -0.739 10.383 9.711 1 98.06 199 CYS B CA 1
ATOM 4427 C C . CYS B 1 199 ? -1.944 11.242 9.352 1 98.06 199 CYS B C 1
ATOM 4429 O O . CYS B 1 199 ? -2.537 11.078 8.281 1 98.06 199 CYS B O 1
ATOM 4431 N N . CYS B 1 200 ? -2.279 12.219 10.18 1 97.88 200 CYS B N 1
ATOM 4432 C CA . CYS B 1 200 ? -3.371 13.117 9.805 1 97.88 200 CYS B CA 1
ATOM 4433 C C . CYS B 1 200 ? -3.094 13.781 8.469 1 97.88 200 CYS B C 1
ATOM 4435 O O . CYS B 1 200 ? -4.023 14.07 7.707 1 97.88 200 CYS B O 1
ATOM 4437 N N . HIS B 1 201 ? -1.808 14.008 8.109 1 97.62 201 HIS B N 1
ATOM 4438 C CA . HIS B 1 201 ? -1.444 14.523 6.793 1 97.62 201 HIS B CA 1
ATOM 4439 C C . HIS B 1 201 ? -1.966 13.609 5.684 1 97.62 201 HIS B C 1
ATOM 4441 O O . HIS B 1 201 ? -2.523 14.086 4.695 1 97.62 201 HIS B O 1
ATOM 4447 N N . PHE B 1 202 ? -1.824 12.383 5.879 1 98.69 202 PHE B N 1
ATOM 4448 C CA . PHE B 1 202 ? -2.127 11.406 4.836 1 98.69 202 PHE B CA 1
ATOM 4449 C C . PHE B 1 202 ? -3.631 11.172 4.738 1 98.69 202 PHE B C 1
ATOM 4451 O O . PHE B 1 202 ? -4.164 10.984 3.641 1 98.69 202 PHE B O 1
ATOM 4458 N N . PHE B 1 203 ? -4.266 11.195 5.883 1 98.88 203 PHE B N 1
ATOM 4459 C CA . PHE B 1 203 ? -5.715 11.055 5.867 1 98.88 203 PHE B CA 1
ATOM 4460 C C . PHE B 1 203 ? -6.371 12.266 5.207 1 98.88 203 PHE B C 1
ATOM 4462 O O . PHE B 1 203 ? -7.375 12.125 4.504 1 98.88 203 PHE B O 1
ATOM 4469 N N . ASP B 1 204 ? -5.801 13.398 5.41 1 98.56 204 ASP B N 1
ATOM 4470 C CA . ASP B 1 204 ? -6.254 14.602 4.707 1 98.56 204 ASP B CA 1
ATOM 4471 C C . ASP B 1 204 ? -6.07 14.453 3.199 1 98.56 204 ASP B C 1
ATOM 4473 O O . ASP B 1 204 ? -6.98 14.75 2.426 1 98.56 204 ASP B O 1
ATOM 4477 N N . LEU B 1 205 ? -4.922 14.008 2.775 1 98.75 205 LEU B N 1
ATOM 4478 C CA . LEU B 1 205 ? -4.648 13.82 1.354 1 98.75 205 LEU B CA 1
ATOM 4479 C C . LEU B 1 205 ? -5.598 12.789 0.748 1 98.75 205 LEU B C 1
ATOM 4481 O O . LEU B 1 205 ? -6.074 12.969 -0.375 1 98.75 205 LEU B O 1
ATOM 4485 N N . MET B 1 206 ? -5.891 11.734 1.484 1 98.75 206 MET B N 1
ATOM 4486 C CA . MET B 1 206 ? -6.828 10.727 0.993 1 98.75 206 MET B CA 1
ATOM 4487 C C . MET B 1 206 ? -8.188 11.352 0.689 1 98.75 206 MET B C 1
ATOM 4489 O O . MET B 1 206 ? -8.781 11.078 -0.354 1 98.75 206 MET B O 1
ATOM 4493 N N . ARG B 1 207 ? -8.625 12.141 1.604 1 98.12 207 ARG B N 1
ATOM 4494 C CA . ARG B 1 207 ? -9.922 12.789 1.435 1 98.12 207 ARG B CA 1
ATOM 4495 C C . ARG B 1 207 ? -9.914 13.719 0.225 1 98.12 207 ARG B C 1
ATOM 4497 O O . ARG B 1 207 ? -10.898 13.781 -0.521 1 98.12 207 ARG B O 1
ATOM 4504 N N . LEU B 1 208 ? -8.828 14.438 0.084 1 97.88 208 LEU B N 1
ATOM 4505 C CA . LEU B 1 208 ? -8.711 15.359 -1.04 1 97.88 208 LEU B CA 1
ATOM 4506 C C . LEU B 1 208 ? -8.758 14.609 -2.367 1 97.88 208 LEU B C 1
ATOM 4508 O O . LEU B 1 208 ? -9.469 15.008 -3.287 1 97.88 208 LEU B O 1
ATOM 4512 N N . PHE B 1 209 ? -8.023 13.516 -2.477 1 98.69 209 PHE B N 1
ATOM 4513 C CA . PHE B 1 209 ? -7.969 12.734 -3.707 1 98.69 209 PHE B CA 1
ATOM 4514 C C . PHE B 1 209 ? -9.297 12.039 -3.965 1 98.69 209 PHE B C 1
ATOM 4516 O O . PHE B 1 209 ? -9.789 12.031 -5.094 1 98.69 209 PHE B O 1
ATOM 4523 N N . ALA B 1 210 ? -9.836 11.469 -2.891 1 97.88 210 ALA B N 1
ATOM 4524 C CA . ALA B 1 210 ? -11.094 10.734 -3.016 1 97.88 210 ALA B CA 1
ATOM 4525 C C . ALA B 1 210 ? -12.266 11.68 -3.23 1 97.88 210 ALA B C 1
ATOM 4527 O O . ALA B 1 210 ? -13.305 11.281 -3.764 1 97.88 210 ALA B O 1
ATOM 4528 N N . ALA B 1 211 ? -12.094 12.945 -2.762 1 97.56 211 ALA B N 1
ATOM 4529 C CA . ALA B 1 211 ? -13.164 13.938 -2.779 1 97.56 211 ALA B CA 1
ATOM 4530 C C . ALA B 1 211 ? -14.43 13.383 -2.127 1 97.56 211 ALA B C 1
ATOM 4532 O O . ALA B 1 211 ? -15.516 13.461 -2.703 1 97.56 211 ALA B O 1
ATOM 4533 N N . ALA B 1 212 ? -14.289 12.789 -0.945 1 98.19 212 ALA B N 1
ATOM 4534 C CA . ALA B 1 212 ? -15.398 12.117 -0.264 1 98.19 212 ALA B CA 1
ATOM 4535 C C . ALA B 1 212 ? -15.148 12.047 1.24 1 98.19 212 ALA B C 1
ATOM 4537 O O . ALA B 1 212 ? -14.055 12.359 1.711 1 98.19 212 ALA B O 1
ATOM 4538 N N . ASN B 1 213 ? -16.141 11.68 1.982 1 98.25 213 ASN B N 1
ATOM 4539 C CA . ASN B 1 213 ? -16.031 11.547 3.432 1 98.25 213 ASN B CA 1
ATOM 4540 C C . ASN B 1 213 ? -15.773 10.094 3.84 1 98.25 213 ASN B C 1
ATOM 4542 O O . ASN B 1 213 ? -16.312 9.172 3.236 1 98.25 213 ASN B O 1
ATOM 4546 N N . PRO B 1 214 ? -14.938 9.93 4.805 1 98.69 214 PRO B N 1
ATOM 4547 C CA . PRO B 1 214 ? -14.672 8.578 5.297 1 98.69 214 PRO B CA 1
ATOM 4548 C C . PRO B 1 214 ? -15.875 7.969 6.02 1 98.69 214 PRO B C 1
ATOM 4550 O O . PRO B 1 214 ? -16.609 8.68 6.707 1 98.69 214 PRO B O 1
ATOM 4553 N N . VAL B 1 215 ? -16.047 6.633 5.961 1 98.69 215 VAL B N 1
ATOM 4554 C CA . VAL B 1 215 ? -17.203 6.027 6.598 1 98.69 215 VAL B CA 1
ATOM 4555 C C . VAL B 1 215 ? -16.766 4.867 7.488 1 98.69 215 VAL B C 1
ATOM 4557 O O . VAL B 1 215 ? -17.453 4.508 8.445 1 98.69 215 VAL B O 1
ATOM 4560 N N . CYS B 1 216 ? -15.625 4.266 7.16 1 98.75 216 CYS B N 1
ATOM 4561 C CA . CYS B 1 216 ? -15.156 3.098 7.906 1 98.75 216 CYS B CA 1
ATOM 4562 C C . CYS B 1 216 ? -13.641 2.967 7.824 1 98.75 216 CYS B C 1
ATOM 4564 O O . CYS B 1 216 ? -13.039 3.309 6.805 1 98.75 216 CYS B O 1
ATOM 4566 N N . VAL B 1 217 ? -13.039 2.496 8.953 1 98.88 217 VAL B N 1
ATOM 4567 C CA . VAL B 1 217 ? -11.594 2.32 9.008 1 98.88 217 VAL B CA 1
ATOM 4568 C C . VAL B 1 217 ? -11.258 0.937 9.562 1 98.88 217 VAL B C 1
ATOM 4570 O O . VAL B 1 217 ? -11.891 0.476 10.516 1 98.88 217 VAL B O 1
ATOM 4573 N N . MET B 1 218 ? -10.367 0.207 8.969 1 98.75 218 MET B N 1
ATOM 4574 C CA . MET B 1 218 ? -9.742 -1.006 9.492 1 98.75 218 MET B CA 1
ATOM 4575 C C . MET B 1 218 ? -8.227 -0.896 9.461 1 98.75 218 MET B C 1
ATOM 4577 O O . MET B 1 218 ? -7.656 -0.322 8.531 1 98.75 218 MET B O 1
ATOM 4581 N N . ALA B 1 219 ? -7.602 -1.393 10.484 1 98.88 219 ALA B N 1
ATOM 4582 C CA . ALA B 1 219 ? -6.164 -1.152 10.602 1 98.88 219 ALA B CA 1
ATOM 4583 C C . ALA B 1 219 ? -5.488 -2.246 11.422 1 98.88 219 ALA B C 1
ATOM 4585 O O . ALA B 1 219 ? -6.145 -2.943 12.195 1 98.88 219 ALA B O 1
ATOM 4586 N N . SER B 1 220 ? -4.219 -2.463 11.164 1 98.88 220 SER B N 1
ATOM 4587 C CA . SER B 1 220 ? -3.309 -3.318 11.914 1 98.88 220 SER B CA 1
ATOM 4588 C C . SER B 1 220 ? -1.962 -2.639 12.133 1 98.88 220 SER B C 1
ATOM 4590 O O . SER B 1 220 ? -1.374 -2.1 11.188 1 98.88 220 SER B O 1
ATOM 4592 N N . GLY B 1 221 ? -1.51 -2.5 13.344 1 98.56 221 GLY B N 1
ATOM 4593 C CA . GLY B 1 221 ? -0.271 -1.819 13.68 1 98.56 221 GLY B CA 1
ATOM 4594 C C . GLY B 1 221 ? 0.338 -2.301 14.984 1 98.56 221 GLY B C 1
ATOM 4595 O O . GLY B 1 221 ? -0.282 -3.074 15.719 1 98.56 221 GLY B O 1
ATOM 4596 N N . ALA B 1 222 ? 1.62 -1.913 15.242 1 98.19 222 ALA B N 1
ATOM 4597 C CA . ALA B 1 222 ? 2.316 -2.375 16.438 1 98.19 222 ALA B CA 1
ATOM 4598 C C . ALA B 1 222 ? 3.518 -1.488 16.75 1 98.19 222 ALA B C 1
ATOM 4600 O O . ALA B 1 222 ? 3.797 -0.533 16.031 1 98.19 222 ALA B O 1
ATOM 4601 N N . ILE B 1 223 ? 4.078 -1.704 17.922 1 98.12 223 ILE B N 1
ATOM 4602 C CA . ILE B 1 223 ? 5.383 -1.201 18.344 1 98.12 223 ILE B CA 1
ATOM 4603 C C . ILE B 1 223 ? 6.438 -2.291 18.156 1 98.12 223 ILE B C 1
ATOM 4605 O O . ILE B 1 223 ? 6.598 -3.158 19.031 1 98.12 223 ILE B O 1
ATOM 4609 N N . ASP B 1 224 ? 7.211 -2.146 17.109 1 98.06 224 ASP B N 1
ATOM 4610 C CA . ASP B 1 224 ? 8.039 -3.305 16.781 1 98.06 224 ASP B CA 1
ATOM 4611 C C . ASP B 1 224 ? 9.523 -2.98 16.938 1 98.06 224 ASP B C 1
ATOM 4613 O O . ASP B 1 224 ? 10.32 -3.842 17.312 1 98.06 224 ASP B O 1
ATOM 4617 N N . VAL B 1 225 ? 9.891 -1.715 16.641 1 98.12 225 VAL B N 1
ATOM 4618 C CA . VAL B 1 225 ? 11.328 -1.494 16.516 1 98.12 225 VAL B CA 1
ATOM 4619 C C . VAL B 1 225 ? 11.734 -0.28 17.344 1 98.12 225 VAL B C 1
ATOM 4621 O O . VAL B 1 225 ? 12.695 -0.342 18.125 1 98.12 225 VAL B O 1
ATOM 4624 N N . ASN B 1 226 ? 10.93 0.735 17.312 1 97.81 226 ASN B N 1
ATOM 4625 C CA . ASN B 1 226 ? 11.383 2.02 17.828 1 97.81 226 ASN B CA 1
ATOM 4626 C C . ASN B 1 226 ? 10.945 2.23 19.266 1 97.81 226 ASN B C 1
ATOM 4628 O O . ASN B 1 226 ? 9.844 1.822 19.656 1 97.81 226 ASN B O 1
ATOM 4632 N N . HIS B 1 227 ? 11.805 2.855 20.094 1 96.44 227 HIS B N 1
ATOM 4633 C CA . HIS B 1 227 ? 11.531 3.51 21.375 1 96.44 227 HIS B CA 1
ATOM 4634 C C . HIS B 1 227 ? 11.102 2.498 22.438 1 96.44 227 HIS B C 1
ATOM 4636 O O . HIS B 1 227 ? 10.594 2.877 23.484 1 96.44 227 HIS B O 1
ATOM 4642 N N . LYS B 1 228 ? 11.242 1.264 22.203 1 94.69 228 LYS B N 1
ATOM 4643 C CA . LYS B 1 228 ? 10.797 0.211 23.109 1 94.69 228 LYS B CA 1
ATOM 4644 C C . LYS B 1 228 ? 11.695 0.139 24.344 1 94.69 228 LYS B C 1
ATOM 4646 O O . LYS B 1 228 ? 11.258 -0.313 25.406 1 94.69 228 LYS B O 1
ATOM 4651 N N . ASP B 1 229 ? 12.875 0.61 24.188 1 94.62 229 ASP B N 1
ATOM 4652 C CA . ASP B 1 229 ? 13.852 0.498 25.266 1 94.62 229 ASP B CA 1
ATOM 4653 C C . ASP B 1 229 ? 14 1.822 26.016 1 94.62 229 ASP B C 1
ATOM 4655 O O . ASP B 1 229 ? 14.898 1.979 26.828 1 94.62 229 ASP B O 1
ATOM 4659 N N . GLU B 1 230 ? 13.18 2.764 25.766 1 96.62 230 GLU B N 1
ATOM 4660 C CA . GLU B 1 230 ? 13.18 4.051 26.453 1 96.62 230 GLU B CA 1
ATOM 4661 C C . GLU B 1 230 ? 12.273 4.02 27.688 1 96.62 230 GLU B C 1
ATOM 4663 O O . GLU B 1 230 ? 11.359 3.195 27.766 1 96.62 230 GLU B O 1
ATOM 4668 N N . MET B 1 231 ? 12.625 4.805 28.641 1 96.56 231 MET B N 1
ATOM 4669 C CA . MET B 1 231 ? 11.828 4.934 29.859 1 96.56 231 MET B CA 1
ATOM 4670 C C . MET B 1 231 ? 11.742 6.391 30.312 1 96.56 231 MET B C 1
ATOM 4672 O O . MET B 1 231 ? 12.766 7.07 30.422 1 96.56 231 MET B O 1
ATOM 4676 N N . TYR B 1 232 ? 10.578 6.836 30.531 1 96.06 232 TYR B N 1
ATOM 4677 C CA . TYR B 1 232 ? 10.32 8.188 31.031 1 96.06 232 TYR B CA 1
ATOM 4678 C C . TYR B 1 232 ? 9.375 8.148 32.219 1 96.06 232 TYR B C 1
ATOM 4680 O O . TYR B 1 232 ? 8.211 7.781 32.094 1 96.06 232 TYR B O 1
ATOM 4688 N N . ASP B 1 233 ? 9.82 8.562 33.375 1 94.56 233 ASP B N 1
ATOM 4689 C CA . ASP B 1 233 ? 9.047 8.547 34.594 1 94.56 233 ASP B CA 1
ATOM 4690 C C . ASP B 1 233 ? 8.398 7.184 34.844 1 94.56 233 ASP B C 1
ATOM 4692 O O . ASP B 1 233 ? 7.195 7.094 35.062 1 94.56 233 ASP B O 1
ATOM 4696 N N . GLY B 1 234 ? 9.086 6.121 34.562 1 95.5 234 GLY B N 1
ATOM 4697 C CA . GLY B 1 234 ? 8.672 4.754 34.844 1 95.5 234 GLY B CA 1
ATOM 4698 C C . GLY B 1 234 ? 7.793 4.164 33.75 1 95.5 234 GLY B C 1
ATOM 4699 O O . GLY B 1 234 ? 7.281 3.051 33.906 1 95.5 234 GLY B O 1
ATOM 4700 N N . LYS B 1 235 ? 7.621 4.902 32.75 1 96.56 235 LYS B N 1
ATOM 4701 C CA . LYS B 1 235 ? 6.742 4.41 31.688 1 96.56 235 LYS B CA 1
ATOM 4702 C C . LYS B 1 235 ? 7.504 4.23 30.391 1 96.56 235 LYS B C 1
ATOM 4704 O O . LYS B 1 235 ? 8.375 5.039 30.047 1 96.56 235 LYS B O 1
ATOM 4709 N N . VAL B 1 236 ? 7.156 3.152 29.656 1 97.38 236 VAL B N 1
ATOM 4710 C CA . VAL B 1 236 ? 7.691 2.889 28.312 1 97.38 236 VAL B CA 1
ATOM 4711 C C . VAL B 1 236 ? 6.793 3.537 27.266 1 97.38 236 VAL B C 1
ATOM 4713 O O . VAL B 1 236 ? 5.566 3.518 27.391 1 97.38 236 VAL B O 1
ATOM 4716 N N . PRO B 1 237 ? 7.383 4.133 26.234 1 97.75 237 PRO B N 1
ATOM 4717 C CA . PRO B 1 237 ? 6.578 4.723 25.172 1 97.75 237 PRO B CA 1
ATOM 4718 C C . PRO B 1 237 ? 5.512 3.768 24.641 1 97.75 237 PRO B C 1
ATOM 4720 O O . PRO B 1 237 ? 5.762 2.564 24.516 1 97.75 237 PRO B O 1
ATOM 4723 N N . ASP B 1 238 ? 4.316 4.348 24.25 1 97.88 238 ASP B N 1
ATOM 4724 C CA . ASP B 1 238 ? 3.213 3.488 23.844 1 97.88 238 ASP B CA 1
ATOM 4725 C C . ASP B 1 238 ? 2.715 3.863 22.453 1 97.88 238 ASP B C 1
ATOM 4727 O O . ASP B 1 238 ? 1.605 3.494 22.062 1 97.88 238 ASP B O 1
ATOM 4731 N N . ILE B 1 239 ? 3.535 4.582 21.688 1 97.88 239 ILE B N 1
ATOM 4732 C CA . ILE B 1 239 ? 3.166 4.98 20.328 1 97.88 239 ILE B CA 1
ATOM 4733 C C . ILE B 1 239 ? 3.561 3.885 19.344 1 97.88 239 ILE B C 1
ATOM 4735 O O . ILE B 1 239 ? 4.664 3.338 19.422 1 97.88 239 ILE B O 1
ATOM 4739 N N . ILE B 1 240 ? 2.729 3.572 18.375 1 98.44 240 ILE B N 1
ATOM 4740 C CA . ILE B 1 240 ? 3.055 2.564 17.375 1 98.44 240 ILE B CA 1
ATOM 4741 C C . ILE B 1 240 ? 4.078 3.129 16.391 1 98.44 240 ILE B C 1
ATOM 4743 O O . ILE B 1 240 ? 4.164 4.348 16.203 1 98.44 240 ILE B O 1
ATOM 4747 N N . ASP B 1 241 ? 4.883 2.238 15.766 1 98.69 241 ASP B N 1
ATOM 4748 C CA . ASP B 1 241 ? 5.887 2.709 14.812 1 98.69 241 ASP B CA 1
ATOM 4749 C C . ASP B 1 241 ? 5.641 2.131 13.422 1 98.69 241 ASP B C 1
ATOM 4751 O O . ASP B 1 241 ? 6.406 2.389 12.492 1 98.69 241 ASP B O 1
ATOM 4755 N N . ASN B 1 242 ? 4.57 1.338 13.234 1 98.81 242 ASN B N 1
ATOM 4756 C CA . ASN B 1 242 ? 4.145 0.86 11.93 1 98.81 242 ASN B CA 1
ATOM 4757 C C . ASN B 1 242 ? 2.668 0.479 11.922 1 98.81 242 ASN B C 1
ATOM 4759 O O . ASN B 1 242 ? 2.121 0.082 12.953 1 98.81 242 ASN B O 1
ATOM 4763 N N . ALA B 1 243 ? 2.08 0.589 10.734 1 98.88 243 ALA B N 1
ATOM 4764 C CA . ALA B 1 243 ? 0.667 0.243 10.602 1 98.88 243 ALA B CA 1
ATOM 4765 C C . ALA B 1 243 ? 0.258 0.154 9.133 1 98.88 243 ALA B C 1
ATOM 4767 O O . ALA B 1 243 ? 0.851 0.814 8.281 1 98.88 243 ALA B O 1
ATOM 4768 N N . TYR B 1 244 ? -0.649 -0.721 8.844 1 98.94 244 TYR B N 1
ATOM 4769 C CA . TYR B 1 244 ? -1.483 -0.657 7.645 1 98.94 244 TYR B CA 1
ATOM 4770 C C . TYR B 1 244 ? -2.893 -0.19 7.988 1 98.94 244 TYR B C 1
ATOM 4772 O O . TYR B 1 244 ? -3.506 -0.689 8.938 1 98.94 244 TYR B O 1
ATOM 4780 N N . VAL B 1 245 ? -3.385 0.81 7.242 1 98.94 245 VAL B N 1
ATOM 4781 C CA . VAL B 1 245 ? -4.715 1.355 7.492 1 98.94 245 VAL B CA 1
ATOM 4782 C C . VAL B 1 245 ? -5.508 1.397 6.188 1 98.94 245 VAL B C 1
ATOM 4784 O O . VAL B 1 245 ? -5.016 1.888 5.168 1 98.94 245 VAL B O 1
ATOM 4787 N N . ILE B 1 246 ? -6.707 0.875 6.191 1 98.94 246 ILE B N 1
ATOM 4788 C CA . ILE B 1 246 ? -7.641 0.982 5.074 1 98.94 246 ILE B CA 1
ATOM 4789 C C . ILE B 1 246 ? -8.805 1.89 5.465 1 98.94 246 ILE B C 1
ATOM 4791 O O . ILE B 1 246 ? -9.359 1.763 6.559 1 98.94 246 ILE B O 1
ATOM 4795 N N . VAL B 1 247 ? -9.109 2.793 4.598 1 98.94 247 VAL B N 1
ATOM 4796 C CA . VAL B 1 247 ? -10.219 3.721 4.805 1 98.94 247 VAL B CA 1
ATOM 4797 C C . VAL B 1 247 ? -11.242 3.561 3.682 1 98.94 247 VAL B C 1
ATOM 4799 O O . VAL B 1 247 ? -10.883 3.578 2.5 1 98.94 247 VAL B O 1
ATOM 4802 N N . GLU B 1 248 ? -12.492 3.389 4.027 1 98.88 248 GLU B N 1
ATOM 4803 C CA . GLU B 1 248 ? -13.594 3.4 3.062 1 98.88 248 GLU B CA 1
ATOM 4804 C C . GLU B 1 248 ? -14.281 4.762 3.029 1 98.88 248 GLU B C 1
ATOM 4806 O O . GLU B 1 248 ? -14.469 5.395 4.07 1 98.88 248 GLU B O 1
ATOM 4811 N N . PHE B 1 249 ? -14.625 5.203 1.888 1 98.81 249 PHE B N 1
ATOM 4812 C CA . PHE B 1 249 ? -15.289 6.488 1.716 1 98.81 249 PHE B CA 1
ATOM 4813 C C . PHE B 1 249 ? -16.719 6.293 1.236 1 98.81 249 PHE B C 1
ATOM 4815 O O . PHE B 1 249 ? -17.078 5.23 0.722 1 98.81 249 PHE B O 1
ATOM 4822 N N . ASP B 1 250 ? -17.531 7.312 1.339 1 98.56 250 ASP B N 1
ATOM 4823 C CA . ASP B 1 250 ? -18.969 7.195 1.086 1 98.56 250 ASP B CA 1
ATOM 4824 C C . ASP B 1 250 ? -19.266 7.156 -0.412 1 98.56 250 ASP B C 1
ATOM 4826 O O . ASP B 1 250 ? -20.359 6.773 -0.826 1 98.56 250 ASP B O 1
ATOM 4830 N N . ASN B 1 251 ? -18.328 7.516 -1.244 1 98.38 251 ASN B N 1
ATOM 4831 C CA . ASN B 1 251 ? -18.547 7.426 -2.684 1 98.38 251 ASN B CA 1
ATOM 4832 C C . ASN B 1 251 ? -18.047 6.102 -3.246 1 98.38 251 ASN B C 1
ATOM 4834 O O . ASN B 1 251 ? -17.938 5.941 -4.461 1 98.38 251 ASN B O 1
ATOM 4838 N N . GLY B 1 252 ? -17.625 5.211 -2.404 1 98.12 252 GLY B N 1
ATOM 4839 C CA . GLY B 1 252 ? -17.203 3.885 -2.816 1 98.12 252 GLY B CA 1
ATOM 4840 C C . GLY B 1 252 ? -15.695 3.768 -2.994 1 98.12 252 GLY B C 1
ATOM 4841 O O . GLY B 1 252 ? -15.164 2.662 -3.115 1 98.12 252 GLY B O 1
ATOM 4842 N N . SER B 1 253 ? -14.969 4.848 -3.031 1 98.62 253 SER B N 1
ATOM 4843 C CA . SER B 1 253 ? -13.516 4.793 -3.131 1 98.62 253 SER B CA 1
ATOM 4844 C C . SER B 1 253 ? -12.883 4.309 -1.826 1 98.62 253 SER B C 1
ATOM 4846 O O . SER B 1 253 ? -13.57 4.211 -0.804 1 98.62 253 SER B O 1
ATOM 4848 N N . ARG B 1 254 ? -11.617 3.959 -1.916 1 98.81 254 ARG B N 1
ATOM 4849 C CA . ARG B 1 254 ? -10.906 3.436 -0.75 1 98.81 254 ARG B CA 1
ATOM 4850 C C . ARG B 1 254 ? -9.508 4.023 -0.65 1 98.81 254 ARG B C 1
ATOM 4852 O O . ARG B 1 254 ? -8.883 4.328 -1.669 1 98.81 254 ARG B O 1
ATOM 4859 N N . GLY B 1 255 ? -9.07 4.195 0.556 1 98.88 255 GLY B N 1
ATOM 4860 C CA . GLY B 1 255 ? -7.715 4.629 0.845 1 98.88 255 GLY B CA 1
ATOM 4861 C C . GLY B 1 255 ? -6.906 3.588 1.595 1 98.88 255 GLY B C 1
ATOM 4862 O O . GLY B 1 255 ? -7.461 2.777 2.338 1 98.88 255 GLY B O 1
ATOM 4863 N N . MET B 1 256 ? -5.574 3.656 1.397 1 98.88 256 MET B N 1
ATOM 4864 C CA . MET B 1 256 ? -4.668 2.762 2.107 1 98.88 256 MET B CA 1
ATOM 4865 C C . MET B 1 256 ? -3.41 3.502 2.551 1 98.88 256 MET B C 1
ATOM 4867 O O . MET B 1 256 ? -2.826 4.262 1.777 1 98.88 256 MET B O 1
ATOM 4871 N N . LEU B 1 257 ? -3.049 3.303 3.795 1 98.94 257 LEU B N 1
ATOM 4872 C CA . LEU B 1 257 ? -1.805 3.846 4.328 1 98.94 257 LEU B CA 1
ATOM 4873 C C . L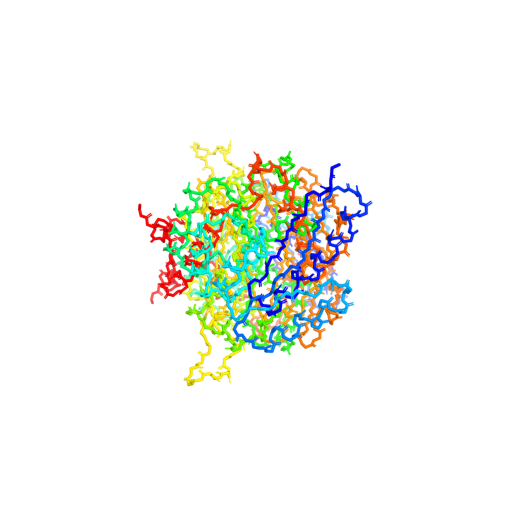EU B 1 257 ? -0.849 2.725 4.727 1 98.94 257 LEU B C 1
ATOM 4875 O O . LEU B 1 257 ? -1.237 1.792 5.43 1 98.94 257 LEU B O 1
ATOM 4879 N N . ASP B 1 258 ? 0.31 2.721 4.18 1 98.94 258 ASP B N 1
ATOM 4880 C CA . ASP B 1 258 ? 1.461 1.911 4.566 1 98.94 258 ASP B CA 1
ATOM 4881 C C . ASP B 1 258 ? 2.488 2.744 5.328 1 98.94 258 ASP B C 1
ATOM 4883 O O . ASP B 1 258 ? 3.314 3.428 4.719 1 98.94 258 ASP B O 1
ATOM 4887 N N . LEU B 1 259 ? 2.4 2.66 6.664 1 98.88 259 LEU B N 1
ATOM 4888 C CA . LEU B 1 259 ? 3.248 3.469 7.531 1 98.88 259 LEU B CA 1
ATOM 4889 C C . LEU B 1 259 ? 4.363 2.627 8.141 1 98.88 259 LEU B C 1
ATOM 4891 O O . LEU B 1 259 ? 4.102 1.579 8.734 1 98.88 259 LEU B O 1
ATOM 4895 N N . CYS B 1 260 ? 5.57 3.131 8.023 1 98.88 260 CYS B N 1
ATOM 4896 C CA . CYS B 1 260 ? 6.707 2.523 8.711 1 98.88 260 CYS B CA 1
ATOM 4897 C C . CYS B 1 260 ? 7.691 3.586 9.188 1 98.88 260 CYS B C 1
ATOM 4899 O O . CYS B 1 260 ? 8.227 4.348 8.375 1 98.88 260 CYS B O 1
ATOM 4901 N N . MET B 1 261 ? 7.957 3.602 10.453 1 98.56 261 MET B N 1
ATOM 4902 C CA . MET B 1 261 ? 8.844 4.621 11.008 1 98.56 261 MET B CA 1
ATOM 4903 C C . MET B 1 261 ? 10.227 4.043 11.297 1 98.56 261 MET B C 1
ATOM 4905 O O . MET B 1 261 ? 10.93 4.527 12.188 1 98.56 261 MET B O 1
ATOM 4909 N N . PHE B 1 262 ? 10.625 2.924 10.695 1 98.56 262 PHE B N 1
ATOM 4910 C CA . PHE B 1 262 ? 11.977 2.373 10.742 1 98.56 262 PHE B CA 1
ATOM 4911 C C . PHE B 1 262 ? 12.43 1.937 9.352 1 98.56 262 PHE B C 1
ATOM 4913 O O . PHE B 1 262 ? 13.047 0.881 9.203 1 98.56 262 PHE B O 1
ATOM 4920 N N . ALA B 1 263 ? 12.094 2.703 8.391 1 98.56 263 ALA B N 1
ATOM 4921 C CA . ALA B 1 263 ? 12.445 2.457 6.996 1 98.56 263 ALA B CA 1
ATOM 4922 C C . ALA B 1 263 ? 13.297 3.592 6.434 1 98.56 263 ALA B C 1
ATOM 4924 O O . ALA B 1 263 ? 12.992 4.137 5.371 1 98.56 263 ALA B O 1
ATOM 4925 N N . GLU B 1 264 ? 14.391 3.918 7.086 1 97.44 264 GLU B N 1
ATOM 4926 C CA . GLU B 1 264 ? 15.289 5.004 6.699 1 97.44 264 GLU B CA 1
ATOM 4927 C C . GLU B 1 264 ? 15.953 4.723 5.355 1 97.44 264 GLU B C 1
ATOM 4929 O O . GLU B 1 264 ? 16.219 5.645 4.582 1 97.44 264 GLU B O 1
ATOM 4934 N N . GLY B 1 265 ? 16.266 3.461 5.09 1 96.88 265 GLY B N 1
ATOM 4935 C CA . GLY B 1 265 ? 16.922 3.076 3.854 1 96.88 265 GLY B CA 1
ATOM 4936 C C . GLY B 1 265 ? 15.992 3.059 2.656 1 96.88 265 GLY B C 1
ATOM 4937 O O . GLY B 1 265 ? 15.938 2.072 1.918 1 96.88 265 GLY B O 1
ATOM 4938 N N . SER B 1 266 ? 15.172 4.086 2.441 1 96.88 266 SER B N 1
ATOM 4939 C CA . SER B 1 266 ? 14.211 4.211 1.347 1 96.88 266 SER B CA 1
ATOM 4940 C C . SER B 1 266 ? 14.609 5.332 0.39 1 96.88 266 SER B C 1
ATOM 4942 O O . SER B 1 266 ? 15.031 6.402 0.824 1 96.88 266 SER B O 1
ATOM 4944 N N . ARG B 1 267 ? 14.445 5.055 -0.896 1 95.88 267 ARG B N 1
ATOM 4945 C CA . ARG B 1 267 ? 14.68 6.102 -1.886 1 95.88 267 ARG B CA 1
ATOM 4946 C C . ARG B 1 267 ? 13.695 7.254 -1.704 1 95.88 267 ARG B C 1
ATOM 4948 O O . ARG B 1 267 ? 14.078 8.422 -1.791 1 95.88 267 ARG B O 1
ATOM 4955 N N . ASN B 1 268 ? 12.453 6.945 -1.574 1 96.75 268 ASN B N 1
ATOM 4956 C CA . ASN B 1 268 ? 11.406 7.914 -1.271 1 96.75 268 ASN B CA 1
ATOM 4957 C C . ASN B 1 268 ? 10.781 7.652 0.096 1 96.75 268 ASN B C 1
ATOM 4959 O O . ASN B 1 268 ? 10.562 6.5 0.475 1 96.75 268 ASN B O 1
ATOM 4963 N N . GLU B 1 269 ? 10.516 8.703 0.817 1 96.19 269 GLU B N 1
ATOM 4964 C CA . GLU B 1 269 ? 9.805 8.609 2.088 1 96.19 269 GLU B CA 1
ATOM 4965 C C . GLU B 1 269 ? 8.297 8.516 1.871 1 96.19 269 GLU B C 1
ATOM 4967 O O . GLU B 1 269 ? 7.613 7.758 2.564 1 96.19 269 GLU B O 1
ATOM 4972 N N . GLN B 1 270 ? 7.855 9.312 0.951 1 97.56 270 GLN B N 1
ATOM 4973 C CA . GLN B 1 270 ? 6.434 9.312 0.633 1 97.56 270 GLN B CA 1
ATOM 4974 C C . GLN B 1 270 ? 6.191 8.906 -0.817 1 97.56 270 GLN B C 1
ATOM 4976 O O . GLN B 1 270 ? 6.836 9.43 -1.729 1 97.56 270 GLN B O 1
ATOM 4981 N N . GLU B 1 271 ? 5.359 7.945 -1.013 1 98.62 271 GLU B N 1
ATOM 4982 C CA . GLU B 1 271 ? 4.852 7.539 -2.32 1 98.62 271 GLU B CA 1
ATOM 4983 C C . GLU B 1 271 ? 3.328 7.523 -2.342 1 98.62 271 GLU B C 1
ATOM 4985 O O . GLU B 1 271 ? 2.697 6.844 -1.528 1 98.62 271 GLU B O 1
ATOM 4990 N N . ILE B 1 272 ? 2.77 8.266 -3.244 1 98.81 272 ILE B N 1
ATOM 4991 C CA . ILE B 1 272 ? 1.317 8.352 -3.357 1 98.81 272 ILE B CA 1
ATOM 4992 C C . ILE B 1 272 ? 0.872 7.801 -4.711 1 98.81 272 ILE B C 1
ATOM 4994 O O . ILE B 1 272 ? 1.456 8.133 -5.746 1 98.81 272 ILE B O 1
ATOM 4998 N N . SER B 1 273 ? -0.101 6.949 -4.699 1 98.94 273 SER B N 1
ATOM 4999 C CA . SER B 1 273 ? -0.717 6.395 -5.902 1 98.94 273 SER B CA 1
ATOM 5000 C C . SER B 1 273 ? -2.223 6.645 -5.914 1 98.94 273 SER B C 1
ATOM 5002 O O . SER B 1 273 ? -2.92 6.316 -4.953 1 98.94 273 SER B O 1
ATOM 5004 N N . VAL B 1 274 ? -2.684 7.266 -6.938 1 98.94 274 VAL B N 1
ATOM 5005 C CA . VAL B 1 274 ? -4.109 7.516 -7.125 1 98.94 274 VAL B CA 1
ATOM 5006 C C . VAL B 1 274 ? -4.578 6.887 -8.43 1 98.94 274 VAL B C 1
ATOM 5008 O O . VAL B 1 274 ? -4.035 7.176 -9.5 1 98.94 274 VAL B O 1
ATOM 5011 N N . VAL B 1 275 ? -5.629 6.035 -8.328 1 98.94 275 VAL B N 1
ATOM 5012 C CA . VAL B 1 275 ? -6.141 5.367 -9.523 1 98.94 275 VAL B CA 1
ATOM 5013 C C . VAL B 1 275 ? -7.602 5.75 -9.742 1 98.94 275 VAL B C 1
ATOM 5015 O O . VAL B 1 275 ? -8.43 5.609 -8.836 1 98.94 275 VAL B O 1
ATOM 5018 N N . GLY B 1 276 ? -7.863 6.254 -10.859 1 98.81 276 GLY B N 1
ATOM 5019 C CA . GLY B 1 276 ? -9.227 6.445 -11.336 1 98.81 276 GLY B CA 1
ATOM 5020 C C . GLY B 1 276 ? -9.633 5.449 -12.406 1 98.81 276 GLY B C 1
ATOM 5021 O O . GLY B 1 276 ? -8.844 4.578 -12.781 1 98.81 276 GLY B O 1
ATOM 5022 N N . ASP B 1 277 ? -10.867 5.559 -12.906 1 98.25 277 ASP B N 1
ATOM 5023 C CA . ASP B 1 277 ? -11.414 4.582 -13.844 1 98.25 277 ASP B CA 1
ATOM 5024 C C . ASP B 1 277 ? -10.734 4.695 -15.211 1 98.25 277 ASP B C 1
ATOM 5026 O O . ASP B 1 277 ? -10.812 3.773 -16.031 1 98.25 277 ASP B O 1
ATOM 5030 N N . ILE B 1 278 ? -9.984 5.777 -15.461 1 97.5 278 ILE B N 1
ATOM 5031 C CA . ILE B 1 278 ? -9.43 5.855 -16.812 1 97.5 278 ILE B CA 1
ATOM 5032 C C . ILE B 1 278 ? -7.922 6.094 -16.734 1 97.5 278 ILE B C 1
ATOM 5034 O O . ILE B 1 278 ? -7.238 6.105 -17.766 1 97.5 278 ILE B O 1
ATOM 5038 N N . GLY B 1 279 ? -7.352 6.293 -15.562 1 98.44 279 GLY B N 1
ATOM 5039 C CA . GLY B 1 279 ? -5.914 6.504 -15.469 1 98.44 279 GLY B CA 1
ATOM 5040 C C . GLY B 1 279 ? -5.379 6.383 -14.055 1 98.44 279 GLY B C 1
ATOM 5041 O O . GLY B 1 279 ? -6.137 6.113 -13.125 1 98.44 279 GLY B O 1
ATOM 5042 N N . LYS B 1 280 ? -4.02 6.555 -13.977 1 98.81 280 LYS B N 1
ATOM 5043 C CA . LYS B 1 280 ? -3.283 6.441 -12.719 1 98.81 280 LYS B CA 1
ATOM 5044 C C . LYS B 1 280 ? -2.262 7.566 -12.578 1 98.81 280 LYS B C 1
ATOM 5046 O O . LYS B 1 280 ? -1.647 7.98 -13.562 1 98.81 280 LYS B O 1
ATOM 5051 N N . GLY B 1 281 ? -2.184 8.156 -11.375 1 98.81 281 GLY B N 1
ATOM 5052 C CA . GLY B 1 281 ? -1.153 9.125 -11.039 1 98.81 281 GLY B CA 1
ATOM 5053 C C . GLY B 1 281 ? -0.38 8.766 -9.789 1 98.81 281 GLY B C 1
ATOM 5054 O O . GLY B 1 281 ? -0.923 8.133 -8.875 1 98.81 281 GLY B O 1
ATOM 5055 N N . GLU B 1 282 ? 0.91 9.164 -9.766 1 98.88 282 GLU B N 1
ATOM 5056 C CA . GLU B 1 282 ? 1.783 8.906 -8.625 1 98.88 282 GLU B CA 1
ATOM 5057 C C . GLU B 1 282 ? 2.654 10.117 -8.305 1 98.88 282 GLU B C 1
ATOM 5059 O O . GLU B 1 282 ? 2.996 10.891 -9.203 1 98.88 282 GLU B O 1
ATOM 5064 N N . ALA B 1 283 ? 2.959 10.289 -7.082 1 98.81 283 ALA B N 1
ATOM 5065 C CA . ALA B 1 283 ? 3.908 11.305 -6.621 1 98.81 283 ALA B CA 1
ATOM 5066 C C . ALA B 1 283 ? 4.957 10.688 -5.695 1 98.81 283 ALA B C 1
ATOM 5068 O O . ALA B 1 283 ? 4.633 9.836 -4.867 1 98.81 283 ALA B O 1
ATOM 5069 N N . PHE B 1 284 ? 6.195 11.102 -5.867 1 98.19 284 PHE B N 1
ATOM 5070 C CA . PHE B 1 284 ? 7.324 10.578 -5.105 1 98.19 284 PHE B CA 1
ATOM 5071 C C . PHE B 1 284 ? 8.078 11.703 -4.41 1 98.19 284 PHE B C 1
ATOM 5073 O O . PHE B 1 284 ? 8.547 12.641 -5.059 1 98.19 284 PHE B O 1
ATOM 5080 N N . VAL B 1 285 ? 8.164 11.594 -3.137 1 97.19 285 VAL B N 1
ATOM 5081 C CA . VAL B 1 285 ? 8.859 12.57 -2.309 1 97.19 285 VAL B CA 1
ATOM 5082 C C . VAL B 1 285 ? 9.984 11.883 -1.533 1 97.19 285 VAL B C 1
ATOM 5084 O O . VAL B 1 285 ? 9.758 10.867 -0.868 1 97.19 285 VAL B O 1
ATOM 5087 N N . PRO B 1 286 ? 11.25 12.336 -1.712 1 95.5 286 PRO B N 1
ATOM 5088 C CA . PRO B 1 286 ? 11.664 13.703 -2.057 1 95.5 286 PRO B CA 1
ATOM 5089 C C . PRO B 1 286 ? 12.172 13.82 -3.492 1 95.5 286 PRO B C 1
ATOM 5091 O O . PRO B 1 286 ? 12.703 14.867 -3.881 1 95.5 286 PRO B O 1
ATOM 5094 N N . GLU B 1 287 ? 12 12.836 -4.312 1 95.5 287 GLU B N 1
ATOM 5095 C CA . GLU B 1 287 ? 12.531 12.914 -5.672 1 95.5 287 GLU B CA 1
ATOM 5096 C C . GLU B 1 287 ? 11.828 14.008 -6.477 1 95.5 287 GLU B C 1
ATOM 5098 O O . GLU B 1 287 ? 12.305 14.406 -7.539 1 95.5 287 GLU B O 1
ATOM 5103 N N . SER B 1 288 ? 10.703 14.445 -5.977 1 97.12 288 SER B N 1
ATOM 5104 C CA . SER B 1 288 ? 9.922 15.5 -6.605 1 97.12 288 SER B CA 1
ATOM 5105 C C . SER B 1 288 ? 9.461 15.094 -8.008 1 97.12 288 SER B C 1
ATOM 5107 O O . SER B 1 288 ? 9.555 15.883 -8.945 1 97.12 288 SER B O 1
ATOM 5109 N N . ILE B 1 289 ? 9.039 13.867 -8.109 1 98 289 ILE B N 1
ATOM 5110 C CA . ILE B 1 289 ? 8.586 13.297 -9.375 1 98 289 ILE B CA 1
ATOM 5111 C C . ILE B 1 289 ? 7.09 13.016 -9.312 1 98 289 ILE B C 1
ATOM 5113 O O . ILE B 1 289 ? 6.578 12.57 -8.281 1 98 289 ILE B O 1
ATOM 5117 N N . VAL B 1 290 ? 6.43 13.32 -10.414 1 98.62 290 VAL B N 1
ATOM 5118 C CA . VAL B 1 290 ? 5.047 12.914 -10.633 1 98.62 290 VAL B CA 1
ATOM 5119 C C . VAL B 1 290 ? 4.953 12.07 -11.898 1 98.62 290 VAL B C 1
ATOM 5121 O O . VAL B 1 290 ? 5.559 12.406 -12.922 1 98.62 290 VAL B O 1
ATOM 5124 N N . ARG B 1 291 ? 4.258 10.953 -11.828 1 98.56 291 ARG B N 1
ATOM 5125 C CA . ARG B 1 291 ? 3.965 10.109 -12.984 1 98.56 291 ARG B CA 1
ATOM 5126 C C . ARG B 1 291 ? 2.461 9.984 -13.203 1 98.56 291 ARG B C 1
ATOM 5128 O O . ARG B 1 291 ? 1.693 9.906 -12.242 1 98.56 291 ARG B O 1
ATOM 5135 N N . PHE B 1 292 ? 2.053 9.961 -14.391 1 98.5 292 PHE B N 1
ATOM 5136 C CA . PHE B 1 292 ? 0.652 9.648 -14.648 1 98.5 292 PHE B CA 1
ATOM 5137 C C . PHE B 1 292 ? 0.483 9.023 -16.031 1 98.5 292 PHE B C 1
ATOM 5139 O O . PHE B 1 292 ? 1.312 9.242 -16.922 1 98.5 292 PHE B O 1
ATOM 5146 N N . GLY B 1 293 ? -0.488 8.18 -16.156 1 98.31 293 GLY B N 1
ATOM 5147 C CA . GLY B 1 293 ? -0.792 7.473 -17.391 1 98.31 293 GLY B CA 1
ATOM 5148 C C . GLY B 1 293 ? -2.256 7.098 -17.516 1 98.31 293 GLY B C 1
ATOM 5149 O O . GLY B 1 293 ? -2.953 6.949 -16.516 1 98.31 293 GLY B O 1
ATOM 5150 N N . LYS B 1 294 ? -2.689 6.965 -18.766 1 98.19 294 LYS B N 1
ATOM 5151 C CA . LYS B 1 294 ? -4.043 6.512 -19.062 1 98.19 294 LYS B CA 1
ATOM 5152 C C . LYS B 1 294 ? -4.078 5.008 -19.312 1 98.19 294 LYS B C 1
ATOM 5154 O O . LYS B 1 294 ? -3.096 4.434 -19.797 1 98.19 294 LYS B O 1
ATOM 5159 N N . ARG B 1 295 ? -5.227 4.395 -19.047 1 98 295 ARG B N 1
ATOM 5160 C CA . ARG B 1 295 ? -5.387 2.963 -19.281 1 98 295 ARG B CA 1
ATOM 5161 C C . ARG B 1 295 ? -5.16 2.615 -20.75 1 98 295 ARG B C 1
ATOM 5163 O O . ARG B 1 295 ? -4.48 1.636 -21.062 1 98 295 ARG B O 1
ATOM 5170 N N . THR B 1 296 ? -5.652 3.412 -21.625 1 97.44 296 THR B N 1
ATOM 5171 C CA . THR B 1 296 ? -5.648 3.141 -23.062 1 97.44 296 THR B CA 1
ATOM 5172 C C . THR B 1 296 ? -4.227 3.184 -23.625 1 97.44 296 THR B C 1
ATOM 5174 O O . THR B 1 296 ? -3.939 2.576 -24.656 1 97.44 296 THR B O 1
ATOM 5177 N N . GLU B 1 297 ? -3.322 3.857 -22.938 1 97.5 297 GLU B N 1
ATOM 5178 C CA . GLU B 1 297 ? -1.968 4.031 -23.453 1 97.5 297 GLU B CA 1
ATOM 5179 C C . GLU B 1 297 ? -1 3.051 -22.797 1 97.5 297 GLU B C 1
ATOM 5181 O O . GLU B 1 297 ? 0.149 2.924 -23.234 1 97.5 297 GLU B O 1
ATOM 5186 N N . GLY B 1 298 ? -1.456 2.381 -21.812 1 96.69 298 GLY B N 1
ATOM 5187 C CA . GLY B 1 298 ? -0.64 1.377 -21.156 1 96.69 298 GLY B CA 1
ATOM 5188 C C . GLY B 1 298 ? 0.634 1.943 -20.547 1 96.69 298 GLY B C 1
ATOM 5189 O O . GLY B 1 298 ? 0.716 3.143 -20.281 1 96.69 298 GLY B O 1
ATOM 5190 N N . ARG B 1 299 ? 1.548 1.079 -20.25 1 96.12 299 ARG B N 1
ATOM 5191 C CA . ARG B 1 299 ? 2.805 1.422 -19.594 1 96.12 299 ARG B CA 1
ATOM 5192 C C . ARG B 1 299 ? 3.609 2.408 -20.438 1 96.12 299 ARG B C 1
ATOM 5194 O O . ARG B 1 299 ? 4.25 3.312 -19.906 1 96.12 299 ARG B O 1
ATOM 5201 N N . ASP B 1 300 ? 3.553 2.287 -21.688 1 96.06 300 ASP B N 1
ATOM 5202 C CA . ASP B 1 300 ? 4.34 3.117 -22.594 1 96.06 300 ASP B CA 1
ATOM 5203 C C . ASP B 1 300 ? 3.834 4.559 -22.594 1 96.06 300 ASP B C 1
ATOM 5205 O O . ASP B 1 300 ? 4.57 5.477 -22.953 1 96.06 300 ASP B O 1
ATOM 5209 N N . GLY B 1 301 ? 2.627 4.734 -22.172 1 97.56 301 GLY B N 1
ATOM 5210 C CA . GLY B 1 301 ? 2.023 6.059 -22.172 1 97.56 301 GLY B CA 1
ATOM 5211 C C . GLY B 1 301 ? 2.258 6.82 -20.875 1 97.56 301 GLY B C 1
ATOM 5212 O O . GLY B 1 301 ? 1.834 7.969 -20.734 1 97.56 301 GLY B O 1
ATOM 5213 N N . VAL B 1 302 ? 2.969 6.266 -19.984 1 98.25 302 VAL B N 1
ATOM 5214 C CA . VAL B 1 302 ? 3.201 6.91 -18.703 1 98.25 302 VAL B CA 1
ATOM 5215 C C . VAL B 1 302 ? 4.168 8.078 -18.875 1 98.25 302 VAL B C 1
ATOM 5217 O O . VAL B 1 302 ? 5.262 7.91 -19.422 1 98.25 302 VAL B O 1
ATOM 5220 N N . VAL B 1 303 ? 3.744 9.219 -18.344 1 98.19 303 VAL B N 1
ATOM 5221 C CA . VAL B 1 303 ? 4.535 10.445 -18.406 1 98.19 303 VAL B CA 1
ATOM 5222 C C . VAL B 1 303 ? 5.18 10.703 -17.047 1 98.19 303 VAL B C 1
ATOM 5224 O O . VAL B 1 303 ? 4.551 10.5 -16 1 98.19 303 VAL B O 1
ATOM 5227 N N . THR B 1 304 ? 6.422 11.102 -17.109 1 97.94 304 THR B N 1
ATOM 5228 C CA . THR B 1 304 ? 7.145 11.484 -15.898 1 97.94 304 THR B CA 1
ATOM 5229 C C . THR B 1 304 ? 7.52 12.961 -15.93 1 97.94 304 THR B C 1
ATOM 5231 O O . THR B 1 304 ? 8.117 13.43 -16.906 1 97.94 304 THR B O 1
ATOM 5234 N N . ILE B 1 305 ? 7.195 13.656 -14.789 1 97.31 305 ILE B N 1
ATOM 5235 C CA . ILE B 1 305 ? 7.492 15.078 -14.719 1 97.31 305 ILE B CA 1
ATOM 5236 C C . ILE B 1 305 ? 8.203 15.398 -13.406 1 97.31 305 ILE B C 1
ATOM 5238 O O . ILE B 1 305 ? 7.922 14.781 -12.375 1 97.31 305 ILE B O 1
ATOM 5242 N N . MET B 1 306 ? 9.141 16.297 -13.5 1 97.5 306 MET B N 1
ATOM 5243 C CA . MET B 1 306 ? 9.695 16.891 -12.289 1 97.5 306 MET B CA 1
ATOM 5244 C C . MET B 1 306 ? 8.82 18.047 -11.805 1 97.5 306 MET B C 1
ATOM 5246 O O . MET B 1 306 ? 8.5 18.953 -12.57 1 97.5 306 MET B O 1
ATOM 5250 N N . ALA B 1 307 ? 8.414 17.953 -10.516 1 96.25 307 ALA B N 1
ATOM 5251 C CA . ALA B 1 307 ? 7.523 18.969 -9.977 1 96.25 307 ALA B CA 1
ATOM 5252 C C . ALA B 1 307 ? 8.312 20.016 -9.18 1 96.25 307 ALA B C 1
ATOM 5254 O O . ALA B 1 307 ? 9.039 19.672 -8.242 1 96.25 307 ALA B O 1
ATOM 5255 N N . GLU B 1 308 ? 8.141 21.25 -9.57 1 94.31 308 GLU B N 1
ATOM 5256 C CA . GLU B 1 308 ? 8.781 22.375 -8.891 1 94.31 308 GLU B CA 1
ATOM 5257 C C . GLU B 1 308 ? 7.797 23.531 -8.688 1 94.31 308 GLU B C 1
ATOM 5259 O O . GLU B 1 308 ? 6.789 23.625 -9.391 1 94.31 308 GLU B O 1
ATOM 5264 N N . ASP B 1 309 ? 8.055 24.234 -7.656 1 95.38 309 ASP B N 1
ATOM 5265 C CA . ASP B 1 309 ? 7.309 25.453 -7.391 1 95.38 309 ASP B CA 1
ATOM 5266 C C . ASP B 1 309 ? 8.258 26.625 -7.156 1 95.38 309 ASP B C 1
ATOM 5268 O O . ASP B 1 309 ? 8.898 26.719 -6.109 1 95.38 309 ASP B O 1
ATOM 5272 N N . GLU B 1 310 ? 8.258 27.578 -8.039 1 93.75 310 GLU B N 1
ATOM 5273 C CA . GLU B 1 310 ? 9.203 28.688 -8.023 1 93.75 310 GLU B CA 1
ATOM 5274 C C . GLU B 1 310 ? 8.914 29.641 -6.859 1 93.75 310 GLU B C 1
ATOM 5276 O O . GLU B 1 310 ? 9.766 30.438 -6.48 1 93.75 310 GLU B O 1
ATOM 5281 N N . ARG B 1 311 ? 7.832 29.547 -6.305 1 93.25 311 ARG B N 1
ATOM 5282 C CA . ARG B 1 311 ? 7.469 30.438 -5.207 1 93.25 311 ARG B CA 1
ATOM 5283 C C . ARG B 1 311 ? 8.25 30.094 -3.943 1 93.25 311 ARG B C 1
ATOM 5285 O O . ARG B 1 311 ? 8.359 30.906 -3.033 1 93.25 311 ARG B O 1
ATOM 5292 N N . ILE B 1 312 ? 8.68 28.828 -3.885 1 93.75 312 ILE B N 1
ATOM 5293 C CA . ILE B 1 312 ? 9.344 28.344 -2.682 1 93.75 312 ILE B CA 1
ATOM 5294 C C . ILE B 1 312 ? 10.695 29.031 -2.523 1 93.75 312 ILE B C 1
ATOM 5296 O O . ILE B 1 312 ? 11.57 28.922 -3.385 1 93.75 312 ILE B O 1
ATOM 5300 N N . LYS B 1 313 ? 10.883 29.719 -1.438 1 90.12 313 LYS B N 1
ATOM 5301 C CA . LYS B 1 313 ? 12.133 30.438 -1.175 1 90.12 313 LYS B CA 1
ATOM 5302 C C . LYS B 1 313 ? 12.922 29.766 -0.053 1 90.12 313 LYS B C 1
ATOM 5304 O O . LYS B 1 313 ? 14.094 30.078 0.159 1 90.12 313 LYS B O 1
ATOM 5309 N N . TYR B 1 314 ? 12.273 28.875 0.635 1 90.12 314 TYR B N 1
ATOM 5310 C CA . TYR B 1 314 ? 12.883 28.109 1.706 1 90.12 314 TYR B CA 1
ATOM 5311 C C . TYR B 1 314 ? 12.312 26.688 1.747 1 90.12 314 TYR B C 1
ATOM 5313 O O . TYR B 1 314 ? 11.117 26.5 1.979 1 90.12 314 TYR B O 1
ATOM 5321 N N . GLN B 1 315 ? 13.148 25.672 1.565 1 86.88 315 GLN B N 1
ATOM 5322 C CA . GLN B 1 315 ? 12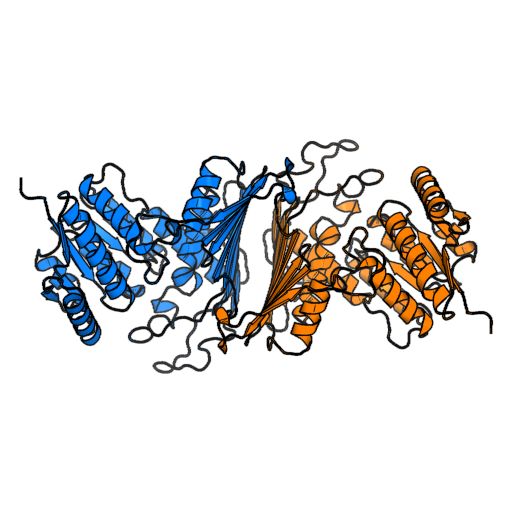.688 24.281 1.484 1 86.88 315 GLN B CA 1
ATOM 5323 C C . GLN B 1 315 ? 12.273 23.766 2.857 1 86.88 315 GLN B C 1
ATOM 5325 O O . GLN B 1 315 ? 11.266 23.062 2.984 1 86.88 315 GLN B O 1
ATOM 5330 N N . GLY B 1 316 ? 13.188 24.078 3.916 1 87.94 316 GLY B N 1
ATOM 5331 C CA . GLY B 1 316 ? 12.922 23.719 5.301 1 87.94 316 GLY B CA 1
ATOM 5332 C C . GLY B 1 316 ? 12.766 22.219 5.508 1 87.94 316 GLY B C 1
ATOM 5333 O O . GLY B 1 316 ? 13.43 21.422 4.84 1 87.94 316 GLY B O 1
ATOM 5334 N N . LEU B 1 317 ? 11.891 21.906 6.488 1 83.56 317 LEU B N 1
ATOM 5335 C CA . LEU B 1 317 ? 11.727 20.531 6.941 1 83.56 317 LEU B CA 1
ATOM 5336 C C . LEU B 1 317 ? 10.68 19.812 6.105 1 83.56 317 LEU B C 1
ATOM 5338 O O . LEU B 1 317 ? 10.547 18.594 6.195 1 83.56 317 LEU B O 1
ATOM 5342 N N . HIS B 1 318 ? 9.961 20.484 5.211 1 90.62 318 HIS B N 1
ATOM 5343 C CA . HIS B 1 318 ? 8.836 19.891 4.5 1 90.62 318 HIS B CA 1
ATOM 5344 C C . HIS B 1 318 ? 8.883 20.234 3.014 1 90.62 318 HIS B C 1
ATOM 5346 O O . HIS B 1 318 ? 7.848 20.516 2.4 1 90.62 318 HIS B O 1
ATOM 5352 N N . HIS B 1 319 ? 10.047 20.406 2.508 1 90.88 319 HIS B N 1
ATOM 5353 C CA . HIS B 1 319 ? 10.273 20.547 1.074 1 90.88 319 HIS B CA 1
ATOM 5354 C C . HIS B 1 319 ? 9.547 21.766 0.52 1 90.88 319 HIS B C 1
ATOM 5356 O O . HIS B 1 319 ? 8.938 21.703 -0.553 1 90.88 319 HIS B O 1
ATOM 5362 N N . GLY B 1 320 ? 9.453 22.828 1.333 1 93.12 320 GLY B N 1
ATOM 5363 C CA . GLY B 1 320 ? 8.898 24.094 0.873 1 93.12 320 GLY B CA 1
ATOM 5364 C C . GLY B 1 320 ? 7.422 24.234 1.179 1 93.12 320 GLY B C 1
ATOM 5365 O O . GLY B 1 320 ? 6.863 25.328 1.039 1 93.12 320 GLY B O 1
ATOM 5366 N N . SER B 1 321 ? 6.844 23.203 1.666 1 95.06 321 SER B N 1
ATOM 5367 C CA . SER B 1 321 ? 5.398 23.219 1.865 1 95.06 321 SER B CA 1
ATOM 5368 C C . SER B 1 321 ? 5.008 24.203 2.963 1 95.06 321 SER B C 1
ATOM 5370 O O . SER B 1 321 ? 3.961 24.859 2.877 1 95.06 321 SER B O 1
ATOM 5372 N N . SER B 1 322 ? 5.824 24.375 3.986 1 95.81 322 SER B N 1
ATOM 5373 C CA . SER B 1 322 ? 5.543 25.344 5.051 1 95.81 322 SER B CA 1
ATOM 5374 C C . SER B 1 322 ? 5.539 26.766 4.523 1 95.81 322 SER B C 1
ATOM 5376 O O . SER B 1 322 ? 4.734 27.594 4.957 1 95.81 322 SER B O 1
ATOM 5378 N N . TYR B 1 323 ? 6.453 27.062 3.641 1 96.5 323 TYR B N 1
ATOM 5379 C CA . TYR B 1 323 ? 6.508 28.375 3.027 1 96.5 323 TYR B CA 1
ATOM 5380 C C . TYR B 1 323 ? 5.223 28.688 2.27 1 96.5 323 TYR B C 1
ATOM 5382 O O . TYR B 1 323 ? 4.633 29.75 2.441 1 96.5 323 TYR B O 1
ATOM 5390 N N . LEU B 1 324 ? 4.828 27.703 1.464 1 96.12 324 LEU B N 1
ATOM 5391 C CA . LEU B 1 324 ? 3.617 27.891 0.669 1 96.12 324 LEU B CA 1
ATOM 5392 C C . LEU B 1 324 ? 2.389 27.984 1.566 1 96.12 324 LEU B C 1
ATOM 5394 O O . LEU B 1 324 ? 1.44 28.703 1.246 1 96.12 324 LEU B O 1
ATOM 5398 N N . GLU B 1 325 ? 2.389 27.266 2.639 1 96.62 325 GLU B N 1
ATOM 5399 C CA . GLU B 1 325 ? 1.319 27.359 3.629 1 96.62 325 GLU B CA 1
ATOM 5400 C C . GLU B 1 325 ? 1.197 28.781 4.172 1 96.62 325 GLU B C 1
ATOM 5402 O O . GLU B 1 325 ? 0.094 29.328 4.27 1 96.62 325 GLU B O 1
ATOM 5407 N N . HIS B 1 326 ? 2.33 29.406 4.504 1 96.19 326 HIS B N 1
ATOM 5408 C CA . HIS B 1 326 ? 2.336 30.781 5 1 96.19 326 HIS B CA 1
ATOM 5409 C C . HIS B 1 326 ? 1.875 31.75 3.926 1 96.19 326 HIS B C 1
ATOM 5411 O O . HIS B 1 326 ? 1.201 32.75 4.223 1 96.19 326 HIS B O 1
ATOM 5417 N N . LEU B 1 327 ? 2.281 31.484 2.678 1 94.25 327 LEU B N 1
ATOM 5418 C CA . LEU B 1 327 ? 1.828 32.312 1.573 1 94.25 327 LEU B CA 1
ATOM 5419 C C . LEU B 1 327 ? 0.307 32.312 1.462 1 94.25 327 LEU B C 1
ATOM 5421 O O . LEU B 1 327 ? -0.323 33.344 1.291 1 94.25 327 LEU B O 1
ATOM 5425 N N . ASN B 1 328 ? -0.235 31.141 1.548 1 93.69 328 ASN B N 1
ATOM 5426 C CA . ASN B 1 328 ? -1.685 30.984 1.476 1 93.69 328 ASN B CA 1
ATOM 5427 C C . ASN B 1 328 ? -2.379 31.656 2.658 1 93.69 328 ASN B C 1
ATOM 5429 O O . ASN B 1 328 ? -3.416 32.312 2.488 1 93.69 328 ASN B O 1
ATOM 5433 N N . PHE B 1 329 ? -1.832 31.484 3.762 1 95.62 329 PHE B N 1
ATOM 5434 C CA . PHE B 1 329 ? -2.41 32.062 4.973 1 95.62 329 PHE B CA 1
ATOM 5435 C C . PHE B 1 329 ? -2.404 33.594 4.914 1 95.62 329 PHE B C 1
ATOM 5437 O O . PHE B 1 329 ? -3.414 34.219 5.207 1 95.62 329 PHE B O 1
ATOM 5444 N N . LEU B 1 330 ? -1.278 34.156 4.547 1 94.38 330 LEU B N 1
ATOM 5445 C CA . LEU B 1 330 ? -1.156 35.594 4.398 1 94.38 330 LEU B CA 1
ATOM 5446 C C . LEU B 1 330 ? -2.156 36.125 3.377 1 94.38 330 LEU B C 1
ATOM 5448 O O . LEU B 1 330 ? -2.781 37.156 3.596 1 94.38 330 LEU B O 1
ATOM 5452 N N . SER B 1 331 ? -2.277 35.375 2.316 1 92.75 331 SER B N 1
ATOM 5453 C CA . SER B 1 331 ? -3.23 35.781 1.284 1 92.75 331 SER B CA 1
ATOM 5454 C C . SER B 1 331 ? -4.652 35.781 1.829 1 92.75 331 SER B C 1
ATOM 5456 O O . SER B 1 331 ? -5.434 36.688 1.502 1 92.75 331 SER B O 1
ATOM 5458 N N . ALA B 1 332 ? -5.008 34.844 2.623 1 93.31 332 ALA B N 1
ATOM 5459 C CA . ALA B 1 332 ? -6.336 34.781 3.225 1 93.31 332 ALA B CA 1
ATOM 5460 C C . ALA B 1 332 ? -6.566 35.938 4.164 1 93.31 332 ALA B C 1
ATOM 5462 O O . ALA B 1 332 ? -7.656 36.531 4.188 1 93.31 332 ALA B O 1
ATOM 5463 N N . ILE B 1 333 ? -5.566 36.25 4.953 1 92.5 333 ILE B N 1
ATOM 5464 C CA . ILE B 1 333 ? -5.656 37.375 5.879 1 92.5 333 ILE B CA 1
ATOM 5465 C C . ILE B 1 333 ? -5.895 38.688 5.094 1 92.5 333 ILE B C 1
ATOM 5467 O O . ILE B 1 333 ? -6.777 39.469 5.441 1 92.5 333 ILE B O 1
ATOM 5471 N N . ARG B 1 334 ? -5.152 38.812 4.047 1 89.31 334 ARG B N 1
ATOM 5472 C CA . ARG B 1 334 ? -5.219 40.031 3.254 1 89.31 334 ARG B CA 1
ATOM 5473 C C . ARG B 1 334 ? -6.57 40.156 2.553 1 89.31 334 ARG B C 1
ATOM 5475 O O . ARG B 1 334 ? -7.078 41.281 2.365 1 89.31 334 ARG B O 1
ATOM 5482 N N . ALA B 1 335 ? -7.055 39.094 2.189 1 87.12 335 ALA B N 1
ATOM 5483 C CA . ALA B 1 335 ? -8.336 39.094 1.491 1 87.12 335 ALA B CA 1
ATOM 5484 C C . ALA B 1 335 ? -9.5 39.219 2.473 1 87.12 335 ALA B C 1
ATOM 5486 O O . ALA B 1 335 ? -10.664 39.094 2.082 1 87.12 335 ALA B O 1
ATOM 5487 N N . GLN B 1 336 ? -9.227 39.406 3.646 1 79.81 336 GLN B N 1
ATOM 5488 C CA . GLN B 1 336 ? -10.211 39.562 4.711 1 79.81 336 GLN B CA 1
ATOM 5489 C C . GLN B 1 336 ? -11.172 38.375 4.758 1 79.81 336 GLN B C 1
ATOM 5491 O O . GLN B 1 336 ? -12.383 38.562 4.891 1 79.81 336 GLN B O 1
ATOM 5496 N N . GLY B 1 337 ? -10.602 37.281 4.418 1 71.5 337 GLY B N 1
ATOM 5497 C CA . GLY B 1 337 ? -11.328 36.031 4.574 1 71.5 337 GLY B CA 1
ATOM 5498 C C . GLY B 1 337 ? -12.32 35.781 3.451 1 71.5 337 GLY B C 1
ATOM 5499 O O . GLY B 1 337 ? -13.172 34.906 3.559 1 71.5 337 GLY B O 1
ATOM 5500 N N . ALA B 1 338 ? -12.297 36.5 2.439 1 72.06 338 ALA B N 1
ATOM 5501 C CA . ALA B 1 338 ? -13.25 36.344 1.344 1 72.06 338 ALA B CA 1
ATOM 5502 C C . ALA B 1 338 ? -13.195 34.938 0.749 1 72.06 338 ALA B C 1
ATOM 5504 O O . ALA B 1 338 ? -14.227 34.375 0.353 1 72.06 338 ALA B O 1
ATOM 5505 N N . SER B 1 339 ? -12.062 34.281 0.766 1 72.38 339 SER B N 1
ATOM 5506 C CA . SER B 1 339 ? -11.93 32.938 0.201 1 72.38 339 SER B CA 1
ATOM 5507 C C . SER B 1 339 ? -11.766 31.906 1.297 1 72.38 339 SER B C 1
ATOM 5509 O O . SER B 1 339 ? -11.805 30.703 1.025 1 72.38 339 SER B O 1
ATOM 5511 N N . GLY B 1 340 ? -11.992 32.188 2.496 1 75.5 340 GLY B N 1
ATOM 5512 C CA . GLY B 1 340 ? -11.758 31.25 3.594 1 75.5 340 GLY B CA 1
ATOM 5513 C C . GLY B 1 340 ? -10.375 30.641 3.559 1 75.5 340 GLY B C 1
ATOM 5514 O O . GLY B 1 340 ? -9.617 30.844 2.604 1 75.5 340 GLY B O 1
ATOM 5515 N N . PRO B 1 341 ? -10.062 29.859 4.566 1 82.19 341 PRO B N 1
ATOM 5516 C CA . PRO B 1 341 ? -8.75 29.219 4.602 1 82.19 341 PRO B CA 1
ATOM 5517 C C . PRO B 1 341 ? -8.641 28.062 3.611 1 82.19 341 PRO B C 1
ATOM 5519 O O . PRO B 1 341 ? -9.648 27.422 3.275 1 82.19 341 PRO B O 1
ATOM 5522 N N . SER B 1 342 ? -7.453 27.781 3.113 1 84.31 342 SER B N 1
ATOM 5523 C CA . SER B 1 342 ? -7.188 26.688 2.199 1 84.31 342 SER B CA 1
ATOM 5524 C C . SER B 1 342 ? -7.391 25.328 2.887 1 84.31 342 SER B C 1
ATOM 5526 O O . SER B 1 342 ? -7.676 24.328 2.229 1 84.31 342 SER B O 1
ATOM 5528 N N . VAL B 1 343 ? -7.184 25.328 4.188 1 92.69 343 VAL B N 1
ATOM 5529 C CA . VAL B 1 343 ? -7.43 24.172 5.043 1 92.69 343 VAL B CA 1
ATOM 5530 C C . VAL B 1 343 ? -8.297 24.578 6.23 1 92.69 343 VAL B C 1
ATOM 5532 O O . VAL B 1 343 ? -7.863 25.359 7.09 1 92.69 343 VAL B O 1
ATOM 5535 N N . ASN B 1 344 ? -9.469 24.078 6.301 1 94.88 344 ASN B N 1
ATOM 5536 C CA . ASN B 1 344 ? -10.398 24.547 7.32 1 94.88 344 ASN B CA 1
ATOM 5537 C C . ASN B 1 344 ? -10.461 23.578 8.5 1 94.88 344 ASN B C 1
ATOM 5539 O O . ASN B 1 344 ? -9.75 22.578 8.531 1 94.88 344 ASN B O 1
ATOM 5543 N N . LEU B 1 345 ? -11.273 23.953 9.461 1 97.62 345 LEU B N 1
ATOM 5544 C CA . LEU B 1 345 ? -11.367 23.219 10.719 1 97.62 345 LEU B CA 1
ATOM 5545 C C . LEU B 1 345 ? -12 21.844 10.5 1 97.62 345 LEU B C 1
ATOM 5547 O O . LEU B 1 345 ? -11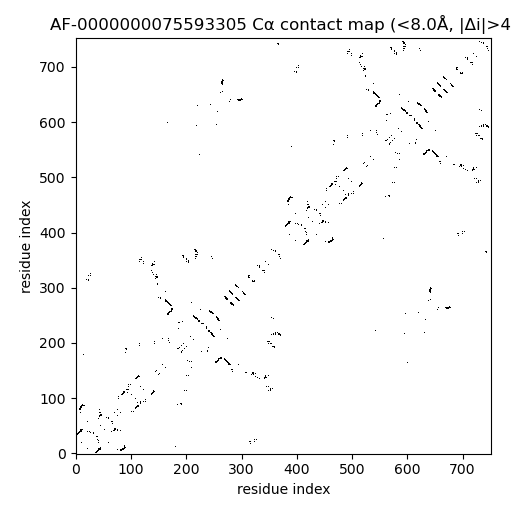.656 20.891 11.188 1 97.62 345 LEU B O 1
ATOM 5551 N N . SER B 1 346 ? -12.883 21.703 9.531 1 97.19 346 SER B N 1
ATOM 5552 C CA . SER B 1 346 ? -13.477 20.422 9.219 1 97.19 346 SER B CA 1
ATOM 5553 C C . SER B 1 346 ? -12.43 19.438 8.672 1 97.19 346 SER B C 1
ATOM 5555 O O . SER B 1 346 ? -12.461 18.25 8.992 1 97.19 346 SER B O 1
ATOM 5557 N N . ASP B 1 347 ? -11.523 19.969 7.832 1 97.69 347 ASP B N 1
ATOM 5558 C CA . ASP B 1 347 ? -10.406 19.156 7.367 1 97.69 347 ASP B CA 1
ATOM 5559 C C . ASP B 1 347 ? -9.594 18.609 8.547 1 97.69 347 ASP B C 1
ATOM 5561 O O . ASP B 1 347 ? -9.234 17.438 8.57 1 97.69 347 ASP B O 1
ATOM 5565 N N . GLY B 1 348 ? -9.32 19.5 9.492 1 98.44 348 GLY B N 1
ATOM 5566 C CA . GLY B 1 348 ? -8.586 19.094 10.68 1 98.44 348 GLY B CA 1
ATOM 5567 C C . GLY B 1 348 ? -9.305 18.031 11.5 1 98.44 348 GLY B C 1
ATOM 5568 O O . GLY B 1 348 ? -8.695 17.047 11.922 1 98.44 348 GLY B O 1
ATOM 5569 N N . LEU B 1 349 ? -10.594 18.234 11.68 1 98.56 349 LEU B N 1
ATOM 5570 C CA . LEU B 1 349 ? -11.398 17.297 12.453 1 98.56 349 LEU B CA 1
ATOM 5571 C C . LEU B 1 349 ? -11.398 15.914 11.82 1 98.56 349 LEU B C 1
ATOM 5573 O O . LEU B 1 349 ? -11.133 14.914 12.492 1 98.56 349 LEU B O 1
ATOM 5577 N N . LEU B 1 350 ? -11.641 15.844 10.516 1 98.5 350 LEU B N 1
ATOM 5578 C CA . LEU B 1 350 ? -11.797 14.562 9.844 1 98.5 350 LEU B CA 1
ATOM 5579 C C . LEU B 1 350 ? -10.477 13.812 9.773 1 98.5 350 LEU B C 1
ATOM 5581 O O . LEU B 1 350 ? -10.445 12.586 9.883 1 98.5 350 LEU B O 1
ATOM 5585 N N . SER B 1 351 ? -9.383 14.5 9.586 1 98.5 351 SER B N 1
ATOM 5586 C CA . SER B 1 351 ? -8.078 13.852 9.578 1 98.5 351 SER B CA 1
ATOM 5587 C C . SER B 1 351 ? -7.766 13.234 10.938 1 98.5 351 SER B C 1
ATOM 5589 O O . SER B 1 351 ? -7.23 12.125 11.008 1 98.5 351 SER B O 1
ATOM 5591 N N . VAL B 1 352 ? -8.117 13.938 12.031 1 98.75 352 VAL B N 1
ATOM 5592 C CA . VAL B 1 352 ? -7.938 13.422 13.383 1 98.75 352 VAL B CA 1
ATOM 5593 C C . VAL B 1 352 ? -8.859 12.227 13.609 1 98.75 352 VAL B C 1
ATOM 5595 O O . VAL B 1 352 ? -8.438 11.203 14.148 1 98.75 352 VAL B O 1
ATOM 5598 N N . ALA B 1 353 ? -10.094 12.359 13.141 1 98.81 353 ALA B N 1
ATOM 5599 C CA . ALA B 1 353 ? -11.094 11.32 13.359 1 98.81 353 ALA B CA 1
ATOM 5600 C C . ALA B 1 353 ? -10.688 10.008 12.703 1 98.81 353 ALA B C 1
ATOM 5602 O O . ALA B 1 353 ? -10.875 8.93 13.273 1 98.81 353 ALA B O 1
ATOM 5603 N N . ILE B 1 354 ? -10.133 10.031 11.523 1 98.88 354 ILE B N 1
ATOM 5604 C CA . ILE B 1 354 ? -9.672 8.828 10.852 1 98.88 354 ILE B CA 1
ATOM 5605 C C . ILE B 1 354 ? -8.531 8.195 11.648 1 98.88 354 ILE B C 1
ATOM 5607 O O . ILE B 1 354 ? -8.484 6.973 11.812 1 98.88 354 ILE B O 1
ATOM 5611 N N . GLY B 1 355 ? -7.594 9.047 12.133 1 98.81 355 GLY B N 1
ATOM 5612 C CA . GLY B 1 355 ? -6.516 8.539 12.969 1 98.81 355 GLY B CA 1
ATOM 5613 C C . GLY B 1 355 ? -7.012 7.832 14.211 1 98.81 355 GLY B C 1
ATOM 5614 O O . GLY B 1 355 ? -6.523 6.758 14.555 1 98.81 355 GLY B O 1
ATOM 5615 N N . VAL B 1 356 ? -7.992 8.492 14.859 1 98.69 356 VAL B N 1
ATOM 5616 C CA . VAL B 1 356 ? -8.586 7.91 16.062 1 98.69 356 VAL B CA 1
ATOM 5617 C C . VAL B 1 356 ? -9.25 6.582 15.727 1 98.69 356 VAL B C 1
ATOM 5619 O O . VAL B 1 356 ? -9.094 5.598 16.453 1 98.69 356 VAL B O 1
ATOM 5622 N N . ALA B 1 357 ? -9.992 6.523 14.625 1 98.81 357 ALA B N 1
ATOM 5623 C CA . ALA B 1 357 ? -10.648 5.293 14.188 1 98.81 357 ALA B CA 1
ATOM 5624 C C . ALA B 1 357 ? -9.617 4.199 13.906 1 98.81 357 ALA B C 1
ATOM 5626 O O . ALA B 1 357 ? -9.836 3.035 14.25 1 98.81 357 ALA B O 1
ATOM 5627 N N . GLY B 1 358 ? -8.539 4.547 13.258 1 98.75 358 GLY B N 1
ATOM 5628 C CA . GLY B 1 358 ? -7.469 3.594 13.008 1 98.75 358 GLY B CA 1
ATOM 5629 C C . GLY B 1 358 ? -6.887 2.998 14.273 1 98.75 358 GLY B C 1
ATOM 5630 O O . GLY B 1 358 ? -6.688 1.785 14.359 1 98.75 358 GLY B O 1
ATOM 5631 N N . GLN B 1 359 ? -6.598 3.891 15.258 1 98.44 359 GLN B N 1
ATOM 5632 C CA . GLN B 1 359 ? -6.07 3.42 16.531 1 98.44 359 GLN B CA 1
ATOM 5633 C C . GLN B 1 359 ? -7.051 2.469 17.219 1 98.44 359 GLN B C 1
ATOM 5635 O O . GLN B 1 359 ? -6.648 1.432 17.75 1 98.44 359 GLN B O 1
ATOM 5640 N N . LEU B 1 360 ? -8.312 2.811 17.188 1 98.25 360 LEU B N 1
ATOM 5641 C CA . LEU B 1 360 ? -9.344 1.971 17.797 1 98.25 360 LEU B CA 1
ATOM 5642 C C . LEU B 1 360 ? -9.43 0.625 17.078 1 98.25 360 LEU B C 1
ATOM 5644 O O . LEU B 1 360 ? -9.602 -0.413 17.719 1 98.25 360 LEU B O 1
ATOM 5648 N N . SER B 1 361 ? -9.336 0.64 15.789 1 98.75 361 SER B N 1
ATOM 5649 C CA . SER B 1 361 ? -9.367 -0.593 15.008 1 98.75 361 SER B CA 1
ATOM 5650 C C . SER B 1 361 ? -8.219 -1.522 15.391 1 98.75 361 SER B C 1
ATOM 5652 O O . SER B 1 361 ? -8.414 -2.73 15.539 1 98.75 361 SER B O 1
ATOM 5654 N N . ILE B 1 362 ? -7.039 -1.023 15.555 1 98.56 362 ILE B N 1
ATOM 5655 C CA . ILE B 1 362 ? -5.863 -1.796 15.945 1 98.56 362 ILE B CA 1
ATOM 5656 C C . ILE B 1 362 ? -6.082 -2.396 17.328 1 98.56 362 ILE B C 1
ATOM 5658 O O . ILE B 1 362 ? -5.832 -3.586 17.547 1 98.56 362 ILE B O 1
ATOM 5662 N N . GLU B 1 363 ? -6.555 -1.598 18.25 1 97.75 363 GLU B N 1
ATOM 5663 C CA . GLU B 1 363 ? -6.711 -2.01 19.641 1 97.75 363 GLU B CA 1
ATOM 5664 C C . GLU B 1 363 ? -7.801 -3.068 19.781 1 97.75 363 GLU B C 1
ATOM 5666 O O . GLU B 1 363 ? -7.66 -4.008 20.578 1 97.75 363 GLU B O 1
ATOM 5671 N N . GLN B 1 364 ? -8.852 -2.926 18.984 1 97.69 364 GLN B N 1
ATOM 5672 C CA . GLN B 1 364 ? -10.016 -3.773 19.203 1 97.69 364 GLN B CA 1
ATOM 5673 C C . GLN B 1 364 ? -10.094 -4.891 18.172 1 97.69 364 GLN B C 1
ATOM 5675 O O . GLN B 1 364 ? -10.875 -5.828 18.312 1 97.69 364 GLN B O 1
ATOM 5680 N N . GLY B 1 365 ? -9.367 -4.855 17.141 1 96.75 365 GLY B N 1
ATOM 5681 C CA . GLY B 1 365 ? -9.336 -5.906 16.141 1 96.75 365 GLY B CA 1
ATOM 5682 C C . GLY B 1 365 ? -10.633 -6.02 15.359 1 96.75 365 GLY B C 1
ATOM 5683 O O . GLY B 1 365 ? -11.172 -7.113 15.195 1 96.75 365 GLY B O 1
ATOM 5684 N N . ARG B 1 366 ? -11.078 -4.84 14.961 1 97.25 366 ARG B N 1
ATOM 5685 C CA . ARG B 1 366 ? -12.336 -4.832 14.211 1 97.25 366 ARG B CA 1
ATOM 5686 C C . ARG B 1 366 ? -12.438 -3.598 13.328 1 97.25 366 ARG B C 1
ATOM 5688 O O . ARG B 1 366 ? -11.664 -2.646 13.484 1 97.25 366 ARG B O 1
ATOM 5695 N N . PHE B 1 367 ? -13.422 -3.656 12.445 1 98.19 367 PHE B N 1
ATOM 5696 C CA . PHE B 1 367 ? -13.781 -2.471 11.672 1 98.19 367 PHE B CA 1
ATOM 5697 C C . PHE B 1 367 ? -14.391 -1.406 12.578 1 98.19 367 PHE B C 1
ATOM 5699 O O . PHE B 1 367 ? -15.172 -1.723 13.477 1 98.19 367 PHE B O 1
ATOM 5706 N N . VAL B 1 368 ? -14.008 -0.15 12.359 1 98.56 368 VAL B N 1
ATOM 5707 C CA . VAL B 1 368 ? -14.547 0.953 13.148 1 98.56 368 VAL B CA 1
ATOM 5708 C C . VAL B 1 368 ? -15.266 1.938 12.234 1 98.56 368 VAL B C 1
ATOM 5710 O O . VAL B 1 368 ? -14.68 2.459 11.281 1 98.56 368 VAL B O 1
ATOM 5713 N N . THR B 1 369 ? -16.531 2.213 12.5 1 98.44 369 THR B N 1
ATOM 5714 C CA . THR B 1 369 ? -17.297 3.174 11.703 1 98.44 369 THR B CA 1
ATOM 5715 C C . THR B 1 369 ? -16.984 4.602 12.148 1 98.44 369 THR B C 1
ATOM 5717 O O . THR B 1 369 ? -16.719 4.848 13.328 1 98.44 369 THR B O 1
ATOM 5720 N N . MET B 1 370 ? -17.016 5.492 11.203 1 98.5 370 MET B N 1
ATOM 5721 C CA . MET B 1 370 ? -16.781 6.895 11.531 1 98.5 370 MET B CA 1
ATOM 5722 C C . MET B 1 370 ? -17.891 7.453 12.406 1 98.5 370 MET B C 1
ATOM 5724 O O . MET B 1 370 ? -17.672 8.352 13.211 1 98.5 370 MET B O 1
ATOM 5728 N N . GLU B 1 371 ? -19.031 6.938 12.266 1 97.38 371 GLU B N 1
ATOM 5729 C CA . GLU B 1 371 ? -20.141 7.336 13.117 1 97.38 371 GLU B CA 1
ATOM 5730 C C . GLU B 1 371 ? -19.828 7.094 14.594 1 97.38 371 GLU B C 1
ATOM 5732 O O . GLU B 1 371 ? -20.172 7.914 15.445 1 97.38 371 GLU B O 1
ATOM 5737 N N . GLU B 1 372 ? -19.172 5.973 14.828 1 96.12 372 GLU B N 1
ATOM 5738 C CA . GLU B 1 372 ? -18.797 5.633 16.203 1 96.12 372 GLU B CA 1
ATOM 5739 C C . GLU B 1 372 ? -17.797 6.637 16.766 1 96.12 372 GLU B C 1
ATOM 5741 O O . GLU B 1 372 ? -17.797 6.902 17.969 1 96.12 372 GLU B O 1
ATOM 5746 N N . VAL B 1 373 ? -16.984 7.176 15.953 1 97.69 373 VAL B N 1
ATOM 5747 C CA . VAL B 1 373 ? -15.898 8.047 16.375 1 97.69 373 VAL B CA 1
ATOM 5748 C C . VAL B 1 373 ? -16.391 9.5 16.422 1 97.69 373 VAL B C 1
ATOM 5750 O O . VAL B 1 373 ? -16.047 10.25 17.328 1 97.69 373 VAL B O 1
ATOM 5753 N N . LEU B 1 374 ? -17.141 9.906 15.445 1 97.12 374 LEU B N 1
ATOM 5754 C CA . LEU B 1 374 ? -17.609 11.281 15.32 1 97.12 374 LEU B CA 1
ATOM 5755 C C . LEU B 1 374 ? -18.859 11.516 16.156 1 97.12 374 LEU B C 1
ATOM 5757 O O . LEU B 1 374 ? -19.203 12.656 16.469 1 97.12 374 LEU B O 1
ATOM 5761 N N . GLY B 1 375 ? -19.453 10.461 16.641 1 86.12 375 GLY B N 1
ATOM 5762 C CA . GLY B 1 375 ? -20.719 10.586 17.344 1 86.12 375 GLY B CA 1
ATOM 5763 C C . GLY B 1 375 ? -21.891 10.82 16.406 1 86.12 375 GLY B C 1
ATOM 5764 O O . GLY B 1 375 ? -21.703 11.297 15.281 1 86.12 375 GLY B O 1
ATOM 5765 N N . SER B 1 376 ? -23.047 10.062 16.625 1 62.75 376 SER B N 1
ATOM 5766 C CA . SER B 1 376 ? -24.266 10.227 15.844 1 62.75 376 SER B CA 1
ATOM 5767 C C . SER B 1 376 ? -24.703 11.688 15.805 1 62.75 376 SER B C 1
ATOM 5769 O O . SER B 1 376 ? -24.438 12.453 16.734 1 62.75 376 SER B O 1
#

Nearest PDB structures (foldseek):
  8qc2-assembly1_C  TM=9.293E-01  e=2.042E-46  Paenarthrobacter ureafaciens
  8qc5-assembly1_B  TM=9.280E-01  e=2.729E-45  Arthrobacter sp. U41
  8y7p-assembly1_A  TM=8.260E-01  e=3.496E-22  Homo sapiens
  4n54-assembly1_C  TM=8.060E-01  e=1.636E-21  Lacticaseibacillus casei BL23
  8y7p-assembly1_B  TM=7.883E-01  e=7.333E-22  Homo sapiens

InterPro domains:
  IPR000683 Gfo/Idh/MocA-like oxidoreductase, N-terminal [PF01408] (6-141)
  IPR004104 Gfo/Idh/MocA-like oxidoreductase, C-terminal [PF02894] (157-369)
  IPR036291 NAD(P)-binding domain superfamily [SSF51735] (6-169)
  IPR050424 Gfo/Idh/MocA family inositol dehydrogenases [PTHR43593] (2-374)

Foldseek 3Di:
DQAEEAEEEEFAQWPVVLLLVVLQLLVQVVVVVVVHHHYAHAEYEDLDVVSVVVSQVSCVVSVGDGHHYYNGLLVVLVVPRGQEYEYPHFQQCLLVSLLCQLPDPDHYAYEYEPQNHLALVSLVVSVVSNVVPLQYAYFYRLLLCPQQLNVVLLVCLVVCVQPQWAEKEKEAFEAADDQTDLNQVLECSGQSAPLRNPVLSVLLSVCSNNVFAWWKKAKAFAADDPQQPDDDPRDGRDHTAWMWMKTAGPVNHIYIYGGHNHRHVDPFRMKMWIHHPFKIWIGTPPQQKIWMATPVCPPVRIDIDRTDDPQQPDCGPPGRSSSVQVVQSVVCVVVSNPPGGPHHSVSSSRSSLNSNQRVVNNVPVDMGTSCNRNPD/DQAEEAEEEEFAQWPVVLLLVVLQLLVQVVVVVVVHHHYAHAEYEDLDVVSVVVSQVSCVVSVGDGHHYYNGLLVVLVVPRGQEYEYPHFQQCLLVSLLCQLPDPDHYAYEYEPQNHLALVSLVVSVVSNVVPLQYAYFYRLLLCQQQLNVVLLVCLVVCVQPQWAEKEKEAFEAADDQTDLNQVLECSGQSAPLRNPVLSVLLSVCSNNVFAWWKKAKAFAADDPQQPDDDPRDGRDHTAWMWMKTAGPVNHIYIYGGHNHRHVDPFRMKMWIHHPFKIWIGTPPQQKIWMATPVCPPVRIDIDRTDDPQQPDCGPPGRSSSVQVVQSVVCVVVSNPPGGPHHSVSSSRSSLNSNQRVVNNVPVDMGTSCNRNPD